Protein AF-0000000067418470 (afdb_homodimer)

InterPro domains:
  IPR002893 Zinc finger, MYND-type [PF01753] (143-178)
  IPR002893 Zinc finger, MYND-type [PS50865] (143-178)

Organism: Laccaria bicolor (strain S238N-H82 / ATCC MYA-4686) (NCBI:txid486041)

Radius of gyration: 31.62 Å; Cα contacts (8 Å, |Δi|>4): 759; chains: 2; bounding box: 41×97×59 Å

Sequence (386 aa):
MASGTRKRYALDLDDIMSFPNADTLPVFPPKEGESWIMLMEITADRSLLRPVYAVRDVTQAKFLVALHTPNPREDAQNFKVGHTLCITATRARPPQYLGGHGQIGYRIEDPSTIQILPVSLAGLWEINASLKERSDRGNLLKCNLCNSTCKSGCGTCKARYCSKECQRSDWPQHKRKCVVMRALHGWNRTDFGMASGTRKRYALDLDDIMSFPNADTLPVFPPKEGESWIMLMEITADRSLLRPVYAVRDVTQAKFLVALHTPNPREDAQNFKVGHTLCITATRARPPQYLGGHGQIGYRIEDPSTIQILPVSLAGLWEINASLKERSDRGNLLKCNLCNSTCKSGCGTCKARYCSKECQRSDWPQHKRKCVVMRALHGWNRTDFG

Foldseek 3Di:
DDQADLLAAGDDCPPCQAENDPVRFDQDADDVPGKHKYKWFFAAFPDDPWTKTWIAGPVRDIAIETEQEPCRVVLCVPPDHAKMKIFMRNPFHAQDQPPDPRGGYGYHHDSVRMDIGRHHPVVVVVVSVVCNVCSVVSQNQADPPPSHRPQQADPQLSHGHPDPVRCVVCCVVCVVCRNVSNVVVVVVPDDPD/DDQADLLAAGDDCPPCQAENDPVRFDQDADDVPGKHKYKWFFADFPDDPWTKTWIAGPVRDIAIETEQEPCRVVLCVPPDHAKMKIFMRNPFDTFDQPPDPRGTYGYHHDSVRMDIGRHHPVVVVVVSVVCNVCSVVSQNQADPPPSHRPQQADPQLSHGHPDPVRCVVCVVVCVVCRNVSNVVVVVVPDDPD

Structure (mmCIF, N/CA/C/O backbone):
data_AF-0000000067418470-model_v1
#
loop_
_entity.id
_entity.type
_entity.pdbx_description
1 polymer 'Predicted protein'
#
loop_
_atom_site.group_PDB
_atom_site.id
_atom_site.type_symbol
_atom_site.label_atom_id
_atom_site.label_alt_id
_atom_site.label_comp_id
_atom_site.label_asym_id
_atom_site.label_entity_id
_atom_site.label_seq_id
_atom_site.pdbx_PDB_ins_code
_atom_site.Cartn_x
_atom_site.Cartn_y
_atom_site.Cartn_z
_atom_site.occupancy
_atom_site.B_iso_or_equiv
_atom_site.auth_seq_id
_atom_site.auth_comp_id
_atom_site.auth_asym_id
_atom_site.auth_atom_id
_atom_site.pdbx_PDB_model_num
ATOM 1 N N . MET A 1 1 ? 0.699 -6.258 -24.719 1 75.06 1 MET A N 1
ATOM 2 C CA . MET A 1 1 ? 0.602 -5.699 -23.375 1 75.06 1 MET A CA 1
ATOM 3 C C . MET A 1 1 ? 0.204 -6.773 -22.359 1 75.06 1 MET A C 1
ATOM 5 O O . MET A 1 1 ? -0.353 -7.805 -22.734 1 75.06 1 MET A O 1
ATOM 9 N N . ALA A 1 2 ? 0.558 -6.496 -21.188 1 81.31 2 ALA A N 1
ATOM 10 C CA . ALA A 1 2 ? 0.149 -7.414 -20.125 1 81.31 2 ALA A CA 1
ATOM 11 C C . ALA A 1 2 ? -1.367 -7.402 -19.953 1 81.31 2 ALA A C 1
ATOM 13 O O . ALA A 1 2 ? -2.031 -6.422 -20.281 1 81.31 2 ALA A O 1
ATOM 14 N N . SER A 1 3 ? -1.86 -8.547 -19.531 1 83.5 3 SER A N 1
ATOM 15 C CA . SER A 1 3 ? -3.301 -8.68 -19.344 1 83.5 3 SER A CA 1
ATOM 16 C C . SER A 1 3 ? -3.781 -7.816 -18.172 1 83.5 3 SER A C 1
ATOM 18 O O . SER A 1 3 ? -4.891 -7.277 -18.203 1 83.5 3 SER A O 1
ATOM 20 N N . GLY A 1 4 ? -2.941 -7.73 -17.219 1 88.75 4 GLY A N 1
ATOM 21 C CA . GLY A 1 4 ? -3.35 -7.016 -16.016 1 88.75 4 GLY A CA 1
ATOM 22 C C . GLY A 1 4 ? -2.209 -6.27 -15.344 1 88.75 4 GLY A C 1
ATOM 23 O O . GLY A 1 4 ? -1.151 -6.074 -15.953 1 88.75 4 GLY A O 1
ATOM 24 N N . THR A 1 5 ? -2.545 -5.73 -14.164 1 87.81 5 THR A N 1
ATOM 25 C CA . THR A 1 5 ? -1.615 -5.008 -13.305 1 87.81 5 THR A CA 1
ATOM 26 C C . THR A 1 5 ? -1.669 -5.547 -11.883 1 87.81 5 THR A C 1
ATOM 28 O O . THR A 1 5 ? -2.26 -6.598 -11.633 1 87.81 5 THR A O 1
ATOM 31 N N . ARG A 1 6 ? -0.989 -4.848 -11.07 1 81.75 6 ARG A N 1
ATOM 32 C CA . ARG A 1 6 ? -1.02 -5.227 -9.656 1 81.75 6 ARG A CA 1
ATOM 33 C C . ARG A 1 6 ? -2.41 -5.023 -9.07 1 81.75 6 ARG A C 1
ATOM 35 O O . ARG A 1 6 ? -2.82 -5.754 -8.164 1 81.75 6 ARG A O 1
ATOM 42 N N . LYS A 1 7 ? -3.191 -4.098 -9.625 1 82.5 7 LYS A N 1
ATOM 43 C CA . LYS A 1 7 ? -4.488 -3.736 -9.062 1 82.5 7 LYS A CA 1
ATOM 44 C C . LYS A 1 7 ? -5.629 -4.344 -9.867 1 82.5 7 LYS A C 1
ATOM 46 O O . LYS A 1 7 ? -6.793 -4.258 -9.477 1 82.5 7 LYS A O 1
ATOM 51 N N . ARG A 1 8 ? -5.25 -4.859 -10.969 1 89.88 8 ARG A N 1
ATOM 52 C CA . ARG A 1 8 ? -6.246 -5.453 -11.852 1 89.88 8 ARG A CA 1
ATOM 53 C C . ARG A 1 8 ? -5.777 -6.805 -12.375 1 89.88 8 ARG A C 1
ATOM 55 O O . ARG A 1 8 ? -4.695 -6.91 -12.953 1 89.88 8 ARG A O 1
ATOM 62 N N . TYR A 1 9 ? -6.559 -7.789 -12.109 1 95 9 TYR A N 1
ATOM 63 C CA . TYR A 1 9 ? -6.277 -9.133 -12.602 1 95 9 TYR A CA 1
ATOM 64 C C . TYR A 1 9 ? -7.199 -9.492 -13.758 1 95 9 TYR A C 1
ATOM 66 O O . TYR A 1 9 ? -8.422 -9.492 -13.609 1 95 9 TYR A O 1
ATOM 74 N N . ALA A 1 10 ? -6.613 -9.883 -14.953 1 95.19 10 ALA A N 1
ATOM 75 C CA . ALA A 1 10 ? -7.41 -10.133 -16.156 1 95.19 10 ALA A CA 1
ATOM 76 C C . ALA A 1 10 ? -6.789 -11.234 -17 1 95.19 10 ALA A C 1
ATOM 78 O O . ALA A 1 10 ? -7.074 -11.336 -18.203 1 95.19 10 ALA A O 1
ATOM 79 N N . LEU A 1 11 ? -5.984 -12.062 -16.438 1 95.62 11 LEU A N 1
ATOM 80 C CA . LEU A 1 11 ? -5.285 -13.117 -17.172 1 95.62 11 LEU A CA 1
ATOM 81 C C . LEU A 1 11 ? -6.273 -14.094 -17.797 1 95.62 11 LEU A C 1
ATOM 83 O O . LEU A 1 11 ? -7.184 -14.578 -17.109 1 95.62 11 LEU A O 1
ATOM 87 N N . ASP A 1 12 ? -6.098 -14.328 -19.031 1 96.19 12 ASP A N 1
ATOM 88 C CA . ASP A 1 12 ? -6.906 -15.297 -19.766 1 96.19 12 ASP A CA 1
ATOM 89 C C . ASP A 1 12 ? -6.074 -16.516 -20.156 1 96.19 12 ASP A C 1
ATOM 91 O O . ASP A 1 12 ? -5.348 -16.484 -21.156 1 96.19 12 ASP A O 1
ATOM 95 N N . LEU A 1 13 ? -6.273 -17.594 -19.484 1 96.31 13 LEU A N 1
ATOM 96 C CA . LEU A 1 13 ? -5.496 -18.812 -19.75 1 96.31 13 LEU A CA 1
ATOM 97 C C . LEU A 1 13 ? -5.93 -19.453 -21.047 1 96.31 13 LEU A C 1
ATOM 99 O O . LEU A 1 13 ? -5.246 -20.344 -21.562 1 96.31 13 LEU A O 1
ATOM 103 N N . ASP A 1 14 ? -6.984 -18.938 -21.609 1 94.19 14 ASP A N 1
ATOM 104 C CA . ASP A 1 14 ? -7.473 -19.5 -22.859 1 94.19 14 ASP A CA 1
ATOM 105 C C . ASP A 1 14 ? -6.93 -18.703 -24.047 1 94.19 14 ASP A C 1
ATOM 107 O O . ASP A 1 14 ? -7.242 -19.016 -25.203 1 94.19 14 ASP A O 1
ATOM 111 N N . ASP A 1 15 ? -6.199 -17.719 -23.766 1 93.06 15 ASP A N 1
ATOM 112 C CA . ASP A 1 15 ? -5.551 -16.984 -24.844 1 93.06 15 ASP A CA 1
ATOM 113 C C . ASP A 1 15 ? -4.484 -17.828 -25.531 1 93.06 15 ASP A C 1
ATOM 115 O O . ASP A 1 15 ? -3.367 -17.969 -25.031 1 93.06 15 ASP A O 1
ATOM 119 N N . ILE A 1 16 ? -4.668 -18.234 -26.688 1 89.38 16 ILE A N 1
ATOM 120 C CA . ILE A 1 16 ? -3.846 -19.25 -27.344 1 89.38 16 ILE A CA 1
ATOM 121 C C . ILE A 1 16 ? -2.537 -18.609 -27.812 1 89.38 16 ILE A C 1
ATOM 123 O O . ILE A 1 16 ? -1.579 -19.328 -28.141 1 89.38 16 ILE A O 1
ATOM 127 N N . MET A 1 17 ? -2.447 -17.344 -27.906 1 85.88 17 MET A N 1
ATOM 128 C CA . MET A 1 17 ? -1.19 -16.703 -28.266 1 85.88 17 MET A CA 1
ATOM 129 C C . MET A 1 17 ? -0.208 -16.719 -27.094 1 85.88 17 MET A C 1
ATOM 131 O O . MET A 1 17 ? 0.998 -16.875 -27.297 1 85.88 17 MET A O 1
ATOM 135 N N . SER A 1 18 ? -0.762 -16.578 -25.906 1 90.06 18 SER A N 1
ATOM 136 C CA . SER A 1 18 ? 0.076 -16.594 -24.719 1 90.06 18 SER A CA 1
ATOM 137 C C . SER A 1 18 ? 0.247 -18 -24.172 1 90.06 18 SER A C 1
ATOM 139 O O . SER A 1 18 ? 1.307 -18.344 -23.641 1 90.06 18 SER A O 1
ATOM 141 N N . PHE A 1 19 ? -0.857 -18.75 -24.344 1 92.31 19 PHE A N 1
ATOM 142 C CA . PHE A 1 19 ? -0.866 -20.125 -23.828 1 92.31 19 PHE A CA 1
ATOM 143 C C . PHE A 1 19 ? -1.271 -21.109 -24.922 1 92.31 19 PHE A C 1
ATOM 145 O O . PHE A 1 19 ? -2.367 -21.672 -24.875 1 92.31 19 PHE A O 1
ATOM 152 N N . PRO A 1 20 ? -0.332 -21.422 -25.734 1 89.62 20 PRO A N 1
ATOM 153 C CA . PRO A 1 20 ? -0.646 -22.359 -26.828 1 89.62 20 PRO A CA 1
ATOM 154 C C . PRO A 1 20 ? -0.864 -23.781 -26.328 1 89.62 20 PRO A C 1
ATOM 156 O O . PRO A 1 20 ? -0.426 -24.141 -25.234 1 89.62 20 PRO A O 1
ATOM 159 N N . ASN A 1 21 ? -1.573 -24.547 -27.172 1 89.62 21 ASN A N 1
ATOM 160 C CA . ASN A 1 21 ? -1.86 -25.953 -26.875 1 89.62 21 ASN A CA 1
ATOM 161 C C . ASN A 1 21 ? -1.66 -26.828 -28.109 1 89.62 21 ASN A C 1
ATOM 163 O O . ASN A 1 21 ? -1.097 -26.375 -29.109 1 89.62 21 ASN A O 1
ATOM 167 N N . ALA A 1 22 ? -2.014 -28.031 -27.984 1 85.75 22 ALA A N 1
ATOM 168 C CA . ALA A 1 22 ? -1.769 -29 -29.047 1 85.75 22 ALA A CA 1
ATOM 169 C C . ALA A 1 22 ? -2.43 -28.562 -30.359 1 85.75 22 ALA A C 1
ATOM 171 O O . ALA A 1 22 ? -1.91 -28.828 -31.438 1 85.75 22 ALA A O 1
ATOM 172 N N . ASP A 1 23 ? -3.484 -27.828 -30.219 1 85.62 23 ASP A N 1
ATOM 173 C CA . ASP A 1 23 ? -4.227 -27.406 -31.406 1 85.62 23 ASP A CA 1
ATOM 174 C C . ASP A 1 23 ? -3.602 -26.172 -32.031 1 85.62 23 ASP A C 1
ATOM 176 O O . ASP A 1 23 ? -3.861 -25.859 -33.188 1 85.62 23 ASP A O 1
ATOM 180 N N . THR A 1 24 ? -2.859 -25.453 -31.266 1 82.75 24 THR A N 1
ATOM 181 C CA . THR A 1 24 ? -2.355 -24.172 -31.734 1 82.75 24 THR A CA 1
ATOM 182 C C . THR A 1 24 ? -0.843 -24.078 -31.562 1 82.75 24 THR A C 1
ATOM 184 O O . THR A 1 24 ? -0.298 -23 -31.359 1 82.75 24 THR A O 1
ATOM 187 N N . LEU A 1 25 ? -0.296 -25.203 -31.547 1 73.75 25 LEU A N 1
ATOM 188 C CA . LEU A 1 25 ? 1.147 -25.25 -31.344 1 73.75 25 LEU A CA 1
ATOM 189 C C . LEU A 1 25 ? 1.871 -24.375 -32.344 1 73.75 25 LEU A C 1
ATOM 191 O O . LEU A 1 25 ? 1.624 -24.484 -33.562 1 73.75 25 LEU A O 1
ATOM 195 N N . PRO A 1 26 ? 2.691 -23.375 -31.812 1 62.03 26 PRO A N 1
ATOM 196 C CA . PRO A 1 26 ? 3.398 -22.516 -32.781 1 62.03 26 PRO A CA 1
ATOM 197 C C . PRO A 1 26 ? 4.391 -23.297 -33.625 1 62.03 26 PRO A C 1
ATOM 199 O O . PRO A 1 26 ? 5.062 -24.203 -33.125 1 62.03 26 PRO A O 1
ATOM 202 N N . VAL A 1 27 ? 4.191 -23.172 -34.906 1 60.81 27 VAL A N 1
ATOM 203 C CA . VAL A 1 27 ? 5.09 -23.812 -35.844 1 60.81 27 VAL A CA 1
ATOM 204 C C . VAL A 1 27 ? 6.461 -23.156 -35.781 1 60.81 27 VAL A C 1
ATOM 206 O O . VAL A 1 27 ? 7.484 -23.812 -36 1 60.81 27 VAL A O 1
ATOM 209 N N . PHE A 1 28 ? 6.418 -21.844 -35.438 1 61.22 28 PHE A N 1
ATOM 210 C CA . PHE A 1 28 ? 7.664 -21.078 -35.406 1 61.22 28 PHE A CA 1
ATOM 211 C C . PHE A 1 28 ? 7.961 -20.578 -34 1 61.22 28 PHE A C 1
ATOM 213 O O . PHE A 1 28 ? 7.043 -20.359 -33.188 1 61.22 28 PHE A O 1
ATOM 220 N N . PRO A 1 29 ? 9.266 -20.531 -33.75 1 65.25 29 PRO A N 1
ATOM 221 C CA . PRO A 1 29 ? 9.633 -19.891 -32.5 1 65.25 29 PRO A CA 1
ATOM 222 C C . PRO A 1 29 ? 9.078 -18.484 -32.344 1 65.25 29 PRO A C 1
ATOM 224 O O . PRO A 1 29 ? 8.789 -17.828 -33.344 1 65.25 29 PRO A O 1
ATOM 227 N N . PRO A 1 30 ? 8.844 -18.156 -31.094 1 66.38 30 PRO A N 1
ATOM 228 C CA . PRO A 1 30 ? 8.336 -16.797 -30.891 1 66.38 30 PRO A CA 1
ATOM 229 C C . PRO A 1 30 ? 9.281 -15.719 -31.438 1 66.38 30 PRO A C 1
ATOM 231 O O . PRO A 1 30 ? 10.5 -15.914 -31.438 1 66.38 30 PRO A O 1
ATOM 234 N N . LYS A 1 31 ? 8.688 -14.758 -32.031 1 70.5 31 LYS A N 1
ATOM 235 C CA . LYS A 1 31 ? 9.453 -13.602 -32.469 1 70.5 31 LYS A CA 1
ATOM 236 C C . LYS A 1 31 ? 10.086 -12.875 -31.297 1 70.5 31 LYS A C 1
ATOM 238 O O . LYS A 1 31 ? 9.766 -13.164 -30.141 1 70.5 31 LYS A O 1
ATOM 243 N N . GLU A 1 32 ? 11.016 -12.117 -31.688 1 70.62 32 GLU A N 1
ATOM 244 C CA . GLU A 1 32 ? 11.672 -11.328 -30.656 1 70.62 32 GLU A CA 1
ATOM 245 C C . GLU A 1 32 ? 10.648 -10.578 -29.797 1 70.62 32 GLU A C 1
ATOM 247 O O . GLU A 1 32 ? 9.742 -9.938 -30.328 1 70.62 32 GLU A O 1
ATOM 252 N N . GLY A 1 33 ? 10.672 -10.758 -28.516 1 71.44 33 GLY A N 1
ATOM 253 C CA . GLY A 1 33 ? 9.773 -10.062 -27.609 1 71.44 33 GLY A CA 1
ATOM 254 C C . GLY A 1 33 ? 8.523 -10.859 -27.281 1 71.44 33 GLY A C 1
ATOM 255 O O . GLY A 1 33 ? 7.766 -10.484 -26.375 1 71.44 33 GLY A O 1
ATOM 256 N N . GLU A 1 34 ? 8.398 -11.945 -28.078 1 76 34 GLU A N 1
ATOM 257 C CA . GLU A 1 34 ? 7.215 -12.766 -27.828 1 76 34 GLU A CA 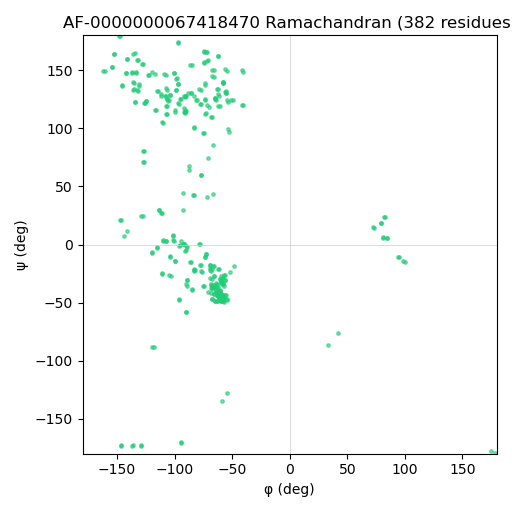1
ATOM 258 C C . GLU A 1 34 ? 7.547 -13.953 -26.938 1 76 34 GLU A C 1
ATOM 260 O O . GLU A 1 34 ? 8.641 -14.516 -27.016 1 76 34 GLU A O 1
ATOM 265 N N . SER A 1 35 ? 6.66 -14.219 -26.016 1 82.62 35 SER A N 1
ATOM 266 C CA . SER A 1 35 ? 6.801 -15.406 -25.172 1 82.62 35 SER A CA 1
ATOM 267 C C . SER A 1 35 ? 5.465 -16.125 -25 1 82.62 35 SER A C 1
ATOM 269 O O . SER A 1 35 ? 4.406 -15.547 -25.25 1 82.62 35 SER A O 1
ATOM 271 N N . TRP A 1 36 ? 5.562 -17.391 -24.859 1 88.25 36 TRP A N 1
ATOM 272 C CA . TRP A 1 36 ? 4.352 -18.156 -24.562 1 88.25 36 TRP A CA 1
ATOM 273 C C . TRP A 1 36 ? 4.641 -19.266 -23.562 1 88.25 36 TRP A C 1
ATOM 275 O O . TRP A 1 36 ? 5.805 -19.594 -23.312 1 88.25 36 TRP A O 1
ATOM 285 N N . ILE A 1 37 ? 3.631 -19.75 -22.906 1 91.62 37 ILE A N 1
ATOM 286 C CA . ILE A 1 37 ? 3.73 -20.812 -21.906 1 91.62 37 ILE A CA 1
ATOM 287 C C . ILE A 1 37 ? 2.777 -21.953 -22.266 1 91.62 37 ILE A C 1
ATOM 289 O O . ILE A 1 37 ? 1.577 -21.719 -22.453 1 91.62 37 ILE A O 1
ATOM 293 N N . MET A 1 38 ? 3.287 -23.094 -22.438 1 91.62 38 MET A N 1
ATOM 294 C CA . MET A 1 38 ? 2.457 -24.281 -22.609 1 91.62 38 MET A CA 1
ATOM 295 C C . MET A 1 38 ? 2.146 -24.938 -21.281 1 91.62 38 MET A C 1
ATOM 297 O O . MET A 1 38 ? 3.047 -25.172 -20.469 1 91.62 38 MET A O 1
ATOM 301 N N . LEU A 1 39 ? 0.926 -25.172 -21.047 1 95.69 39 LEU A N 1
ATOM 302 C CA . LEU A 1 39 ? 0.471 -25.75 -19.797 1 95.69 39 LEU A CA 1
ATOM 303 C C . LEU A 1 39 ? 0.044 -27.203 -19.969 1 95.69 39 LEU A C 1
ATOM 305 O O . LEU A 1 39 ? -0.806 -27.5 -20.812 1 95.69 39 LEU A O 1
ATOM 309 N N . MET A 1 40 ? 0.646 -28.047 -19.156 1 95.88 40 MET A N 1
ATOM 310 C CA . MET A 1 40 ? 0.337 -29.484 -19.25 1 95.88 40 MET A CA 1
ATOM 311 C C . MET A 1 40 ? 0.308 -30.125 -17.875 1 95.88 40 MET A C 1
ATOM 313 O O . MET A 1 40 ? 1.06 -29.719 -16.984 1 95.88 40 MET A O 1
ATOM 317 N N . GLU A 1 41 ? -0.547 -31.109 -17.75 1 98.44 41 GLU A N 1
ATOM 318 C CA . GLU A 1 41 ? -0.618 -31.844 -16.5 1 98.44 41 GLU A CA 1
ATOM 319 C C . GLU A 1 41 ? 0.173 -33.156 -16.578 1 98.44 41 GLU A C 1
ATOM 321 O O . GLU A 1 41 ? 0.056 -33.906 -17.562 1 98.44 41 GLU A O 1
ATOM 326 N N . ILE A 1 42 ? 0.969 -33.406 -15.57 1 98.25 42 ILE A N 1
ATOM 327 C CA . ILE A 1 42 ? 1.713 -34.656 -15.508 1 98.25 42 ILE A CA 1
ATOM 328 C C . ILE A 1 42 ? 0.766 -35.812 -15.148 1 98.25 42 ILE A C 1
ATOM 330 O O . ILE A 1 42 ? 0.085 -35.75 -14.125 1 98.25 42 ILE A O 1
ATOM 334 N N . THR A 1 43 ? 0.752 -36.812 -15.992 1 98.12 43 THR A N 1
ATOM 335 C CA . THR A 1 43 ? -0.234 -37.875 -15.797 1 98.12 43 THR A CA 1
ATOM 336 C C . THR A 1 43 ? 0.444 -39.188 -15.367 1 98.12 43 THR A C 1
ATOM 338 O O . THR A 1 43 ? -0.194 -40.062 -14.773 1 98.12 43 THR A O 1
ATOM 341 N N . ALA A 1 44 ? 1.704 -39.312 -15.711 1 97.81 44 ALA A N 1
ATOM 342 C CA . ALA A 1 44 ? 2.41 -40.531 -15.328 1 97.81 44 ALA A CA 1
ATOM 343 C C . ALA A 1 44 ? 3.922 -40.344 -15.398 1 97.81 44 ALA A C 1
ATOM 345 O O . ALA A 1 44 ? 4.414 -39.5 -16.172 1 97.81 44 ALA A O 1
ATOM 346 N N . ASP A 1 45 ? 4.574 -41.062 -14.531 1 96.62 45 ASP A N 1
ATOM 347 C CA . ASP A 1 45 ? 6.031 -41.156 -14.594 1 96.62 45 ASP A CA 1
ATOM 348 C C . ASP A 1 45 ? 6.484 -42.312 -15.445 1 96.62 45 ASP A C 1
ATOM 350 O O . ASP A 1 45 ? 6.203 -43.469 -15.117 1 96.62 45 ASP A O 1
ATOM 354 N N . ARG A 1 46 ? 7.156 -42 -16.531 1 94.56 46 ARG A N 1
ATOM 355 C CA . ARG A 1 46 ? 7.637 -43.031 -17.453 1 94.56 46 ARG A CA 1
ATOM 356 C C . ARG A 1 46 ? 9.156 -43.094 -17.469 1 94.56 46 ARG A C 1
ATOM 358 O O . ARG A 1 46 ? 9.766 -43.406 -18.484 1 94.56 46 ARG A O 1
ATOM 365 N N . SER A 1 47 ? 9.672 -42.75 -16.344 1 92.88 47 SER A N 1
ATOM 366 C CA . SER A 1 47 ? 11.125 -42.656 -16.25 1 92.88 47 SER A CA 1
ATOM 367 C C . SER A 1 47 ? 11.758 -44.062 -16.219 1 92.88 47 SER A C 1
ATOM 369 O O . SER A 1 47 ? 11.25 -44.969 -15.562 1 92.88 47 SER A O 1
ATOM 371 N N . LEU A 1 48 ? 12.789 -44.281 -16.891 1 89.94 48 LEU A N 1
ATOM 372 C CA . LEU A 1 48 ? 13.703 -45.406 -16.75 1 89.94 48 LEU A CA 1
ATOM 373 C C . LEU A 1 48 ? 15.102 -44.938 -16.375 1 89.94 48 LEU A C 1
ATOM 375 O O . LEU A 1 48 ? 15.344 -44.531 -15.234 1 89.94 48 LEU A O 1
ATOM 379 N N . LEU A 1 49 ? 15.969 -44.625 -17.359 1 87.88 49 LEU A N 1
ATOM 380 C CA . LEU A 1 49 ? 17.312 -44.125 -17.125 1 87.88 49 LEU A CA 1
ATOM 381 C C . LEU A 1 49 ? 17.328 -42.625 -17.031 1 87.88 49 LEU A C 1
ATOM 383 O O . LEU A 1 49 ? 18.156 -42.031 -16.312 1 87.88 49 LEU A O 1
ATOM 387 N N . ARG A 1 50 ? 16.359 -42.031 -17.781 1 91.88 50 ARG A N 1
ATOM 388 C CA . ARG A 1 50 ? 16.188 -40.594 -17.797 1 91.88 50 ARG A CA 1
ATOM 389 C C . ARG A 1 50 ? 14.766 -40.219 -17.375 1 91.88 50 ARG A C 1
ATOM 391 O O . ARG A 1 50 ? 13.812 -40.938 -17.656 1 91.88 50 ARG A O 1
ATOM 398 N N . PRO A 1 51 ? 14.727 -39.094 -16.703 1 95.69 51 PRO A N 1
ATOM 399 C CA . PRO A 1 51 ? 13.375 -38.656 -16.344 1 95.69 51 PRO A CA 1
ATOM 400 C C . PRO A 1 51 ? 12.5 -38.406 -17.562 1 95.69 51 PRO A C 1
ATOM 402 O O . PRO A 1 51 ? 12.844 -37.562 -18.391 1 95.69 51 PRO A O 1
ATOM 405 N N . VAL A 1 52 ? 11.422 -39.094 -17.719 1 94.56 52 VAL A N 1
ATOM 406 C CA . VAL A 1 52 ? 10.422 -38.969 -18.766 1 94.56 52 VAL A CA 1
ATOM 407 C C . VAL A 1 52 ? 9.023 -39.031 -18.172 1 94.56 52 VAL A C 1
ATOM 409 O O . VAL A 1 52 ? 8.727 -39.906 -17.344 1 94.56 52 VAL A O 1
ATOM 412 N N . TYR A 1 53 ? 8.242 -38.094 -18.609 1 96.19 53 TYR A N 1
ATOM 413 C CA . TYR A 1 53 ? 6.906 -38.031 -18.031 1 96.19 53 TYR A CA 1
ATOM 414 C C . TYR A 1 53 ? 5.844 -37.938 -19.125 1 96.19 53 TYR A C 1
ATOM 416 O O . TYR A 1 53 ? 6.035 -37.25 -20.125 1 96.19 53 TYR A O 1
ATOM 424 N N . ALA A 1 54 ? 4.777 -38.688 -18.906 1 96.19 54 ALA A N 1
ATOM 425 C CA . ALA A 1 54 ? 3.59 -38.469 -19.734 1 96.19 54 ALA A CA 1
ATOM 426 C C . ALA A 1 54 ? 2.814 -37.25 -19.266 1 96.19 54 ALA A C 1
ATOM 428 O O . ALA A 1 54 ? 2.633 -37.031 -18.062 1 96.19 54 ALA A O 1
ATOM 429 N N . VAL A 1 55 ? 2.43 -36.406 -20.219 1 96.31 55 VAL A N 1
ATOM 430 C CA . VAL A 1 55 ? 1.698 -35.219 -19.875 1 96.31 55 VAL A CA 1
ATOM 431 C C . VAL A 1 55 ? 0.482 -35.062 -20.797 1 96.31 55 VAL A C 1
ATOM 433 O O . VAL A 1 55 ? 0.394 -35.719 -21.828 1 96.31 55 VAL A O 1
ATOM 436 N N . ARG A 1 56 ? -0.476 -34.281 -20.312 1 96.44 56 ARG A N 1
ATOM 437 C CA . ARG A 1 56 ? -1.694 -33.969 -21.047 1 96.44 56 ARG A CA 1
ATOM 438 C C . ARG A 1 56 ? -1.978 -32.469 -21.031 1 96.44 56 ARG A C 1
ATOM 440 O O . ARG A 1 56 ? -1.87 -31.812 -19.984 1 96.44 56 ARG A O 1
ATOM 447 N N . ASP A 1 57 ? -2.27 -31.891 -22.156 1 93 57 ASP A N 1
ATOM 448 C CA . ASP A 1 57 ? -2.543 -30.469 -22.172 1 93 57 ASP A CA 1
ATOM 449 C C . ASP A 1 57 ? -4.039 -30.188 -22.062 1 93 57 ASP A C 1
ATOM 451 O O . ASP A 1 57 ? -4.82 -31.078 -21.734 1 93 57 ASP A O 1
ATOM 455 N N . VAL A 1 58 ? -4.422 -28.938 -22.281 1 93.75 58 VAL A N 1
ATOM 456 C CA . VAL A 1 58 ? -5.793 -28.5 -22.031 1 93.75 58 VAL A CA 1
ATOM 457 C C . VAL A 1 58 ? -6.727 -29.141 -23.062 1 93.75 58 VAL A C 1
ATOM 459 O O . VAL A 1 58 ? -7.938 -29.25 -22.828 1 93.75 58 VAL A O 1
ATOM 462 N N . THR A 1 59 ? -6.207 -29.594 -24.188 1 93.38 59 THR A N 1
ATOM 463 C CA . THR A 1 59 ? -7.012 -30.25 -25.219 1 93.38 59 THR A CA 1
ATOM 464 C C . THR A 1 59 ? -7.086 -31.75 -24.984 1 93.38 59 THR A C 1
ATOM 466 O O . THR A 1 59 ? -7.699 -32.469 -25.781 1 93.38 59 THR A O 1
ATOM 469 N N . GLN A 1 60 ? -6.477 -32.25 -24.047 1 94.31 60 GLN A N 1
ATOM 470 C CA . GLN A 1 60 ? -6.434 -33.656 -23.672 1 94.31 60 GLN A CA 1
ATOM 471 C C . GLN A 1 60 ? -5.438 -34.438 -24.516 1 94.31 60 GLN A C 1
ATOM 473 O O . GLN A 1 60 ? -5.344 -35.656 -24.422 1 94.31 60 GLN A O 1
ATOM 478 N N . ALA A 1 61 ? -4.754 -33.656 -25.281 1 91.19 61 ALA A N 1
ATOM 479 C CA . ALA A 1 61 ? -3.689 -34.312 -26.047 1 91.19 61 ALA A CA 1
ATOM 480 C C . ALA A 1 61 ? -2.592 -34.812 -25.109 1 91.19 61 ALA A C 1
ATOM 482 O O . ALA A 1 61 ? -2.229 -34.156 -24.141 1 91.19 61 ALA A O 1
ATOM 483 N N . LYS A 1 62 ? -2.07 -35.938 -25.531 1 92.62 62 LYS A N 1
ATOM 484 C CA . LYS A 1 62 ? -1.051 -36.594 -24.703 1 92.62 62 LYS A CA 1
ATOM 485 C C . LYS A 1 62 ? 0.334 -36.438 -25.328 1 92.62 62 LYS A C 1
ATOM 487 O O . LYS A 1 62 ? 0.491 -36.531 -26.547 1 92.62 62 LYS A O 1
ATOM 492 N N . PHE A 1 63 ? 1.282 -36.062 -24.469 1 89.94 63 PHE A N 1
ATOM 493 C CA . PHE A 1 63 ? 2.67 -35.906 -24.875 1 89.94 63 PHE A CA 1
ATOM 494 C C . PHE A 1 63 ? 3.615 -36.562 -23.875 1 89.94 63 PHE A C 1
ATOM 496 O O . PHE A 1 63 ? 3.191 -36.969 -22.797 1 89.94 63 PHE A O 1
ATOM 503 N N . LEU A 1 64 ? 4.805 -36.719 -24.344 1 92 64 LEU A N 1
ATOM 504 C CA . LEU A 1 64 ? 5.883 -37.062 -23.406 1 92 64 LEU A CA 1
ATOM 505 C C . LEU A 1 64 ? 6.832 -35.875 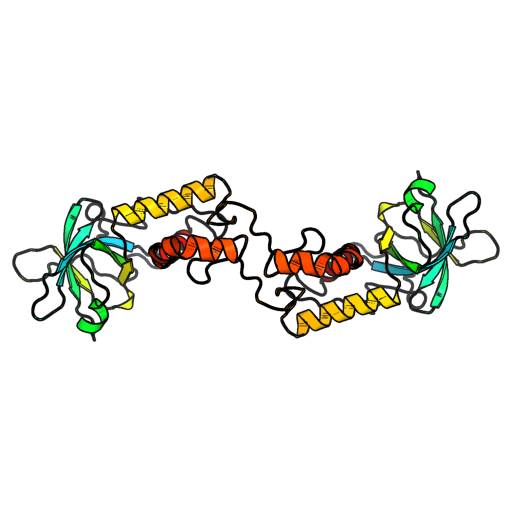-23.234 1 92 64 LEU A C 1
ATOM 507 O O . LEU A 1 64 ? 7.047 -35.094 -24.172 1 92 64 LEU A O 1
ATOM 511 N N . VAL A 1 65 ? 7.34 -35.781 -22.062 1 92.81 65 VAL A N 1
ATOM 512 C CA . VAL A 1 65 ? 8.367 -34.781 -21.781 1 92.81 65 VAL A CA 1
ATOM 513 C C . VAL A 1 65 ? 9.609 -35.469 -21.203 1 92.81 65 VAL A C 1
ATOM 515 O O . VAL A 1 65 ? 9.523 -36.219 -20.234 1 92.81 65 VAL A O 1
ATOM 518 N N . ALA A 1 66 ? 10.672 -35.219 -21.891 1 92 66 ALA A N 1
ATOM 519 C CA . ALA A 1 66 ? 11.922 -35.844 -21.453 1 92 66 ALA A CA 1
ATOM 520 C C . ALA A 1 66 ? 12.914 -34.75 -21 1 92 66 ALA A C 1
ATOM 522 O O . ALA A 1 66 ? 13.133 -33.781 -21.703 1 92 66 ALA A O 1
ATOM 523 N N . LEU A 1 67 ? 13.523 -34.969 -19.812 1 93.31 67 LEU A N 1
ATOM 524 C CA . LEU A 1 67 ? 14.492 -34 -19.297 1 93.31 67 LEU A CA 1
ATOM 525 C C . LEU A 1 67 ? 15.906 -34.375 -19.75 1 93.31 67 LEU A C 1
ATOM 527 O O . LEU A 1 67 ? 16.438 -35.406 -19.359 1 93.31 67 LEU A O 1
ATOM 531 N N . HIS A 1 68 ? 16.453 -33.531 -20.562 1 91.06 68 HIS A N 1
ATOM 532 C CA . HIS A 1 68 ? 17.828 -33.625 -21.047 1 91.06 68 HIS A CA 1
ATOM 533 C C . HIS A 1 68 ? 18.703 -32.531 -20.484 1 91.06 68 HIS A C 1
ATOM 535 O O . HIS A 1 68 ? 19.609 -32.031 -21.172 1 91.06 68 HIS A O 1
ATOM 541 N N . THR A 1 69 ? 18.359 -32.062 -19.359 1 92.25 69 THR A N 1
ATOM 542 C CA . THR A 1 69 ? 19.125 -31 -18.688 1 92.25 69 THR A CA 1
ATOM 543 C C . THR A 1 69 ? 20.406 -31.547 -18.109 1 92.25 69 THR A C 1
ATOM 545 O O . THR A 1 69 ? 20.609 -32.75 -18.047 1 92.25 69 THR A O 1
ATOM 548 N N . PRO A 1 70 ? 21.375 -30.703 -17.703 1 94.12 70 PRO A N 1
ATOM 549 C CA . PRO A 1 70 ? 22.625 -31.156 -17.125 1 94.12 70 PRO A CA 1
ATOM 550 C C . PRO A 1 70 ? 22.422 -31.984 -15.859 1 94.12 70 PRO A C 1
ATOM 552 O O . PRO A 1 70 ? 23.156 -32.969 -15.633 1 94.12 70 PRO A O 1
ATOM 555 N N . ASN A 1 71 ? 21.469 -31.734 -15.062 1 95.19 71 ASN A N 1
ATOM 556 C CA . ASN A 1 71 ? 21.141 -32.469 -13.844 1 95.19 71 ASN A CA 1
ATOM 557 C C . ASN A 1 71 ? 19.672 -32.906 -13.836 1 95.19 71 ASN A C 1
ATOM 559 O O . ASN A 1 71 ? 18.891 -32.438 -13.008 1 95.19 71 ASN A O 1
ATOM 563 N N . PRO A 1 72 ? 19.328 -33.844 -14.664 1 94.44 72 PRO A N 1
ATOM 564 C CA . PRO A 1 72 ? 17.906 -34.156 -14.906 1 94.44 72 PRO A CA 1
ATOM 565 C C . PRO A 1 72 ? 17.219 -34.75 -13.672 1 94.44 72 PRO A C 1
ATOM 567 O O . PRO A 1 72 ? 16.031 -34.469 -13.453 1 94.44 72 PRO A O 1
ATOM 570 N N . ARG A 1 73 ? 17.891 -35.531 -12.859 1 94.31 73 ARG A N 1
ATOM 571 C CA . ARG A 1 73 ? 17.281 -36.125 -11.68 1 94.31 73 ARG A CA 1
ATOM 572 C C . ARG A 1 73 ? 16.953 -35.062 -10.641 1 94.31 73 ARG A C 1
ATOM 574 O O . ARG A 1 73 ? 15.898 -35.094 -10.008 1 94.31 73 ARG A O 1
ATOM 581 N N . GLU A 1 74 ? 17.844 -34.125 -10.562 1 94.94 74 GLU A N 1
ATOM 582 C CA . GLU A 1 74 ? 17.594 -33.031 -9.648 1 94.94 74 GLU A CA 1
ATOM 583 C C . GLU A 1 74 ? 16.469 -32.125 -10.148 1 94.94 74 GLU A C 1
ATOM 585 O O . GLU A 1 74 ? 15.617 -31.703 -9.367 1 94.94 74 GLU A O 1
ATOM 590 N N . ASP A 1 75 ? 16.438 -31.859 -11.414 1 94.88 75 ASP A N 1
ATOM 591 C CA . ASP A 1 75 ? 15.438 -30.969 -12.016 1 94.88 75 ASP A CA 1
ATOM 592 C C . ASP A 1 75 ? 14.055 -31.609 -11.977 1 94.88 75 ASP A C 1
ATOM 594 O O . ASP A 1 75 ? 13.039 -30.906 -12.086 1 94.88 75 ASP A O 1
ATOM 598 N N . ALA A 1 76 ? 14.008 -32.938 -11.781 1 96.56 76 ALA A N 1
ATOM 599 C CA . ALA A 1 76 ? 12.742 -33.688 -11.805 1 96.56 76 ALA A CA 1
ATOM 600 C C . ALA A 1 76 ? 12.164 -33.812 -10.398 1 96.56 76 ALA A C 1
ATOM 602 O O . ALA A 1 76 ? 11.109 -34.438 -10.219 1 96.56 76 ALA A O 1
ATOM 603 N N . GLN A 1 77 ? 12.789 -33.281 -9.438 1 95.12 77 GLN A N 1
ATOM 604 C CA . GLN A 1 77 ? 12.438 -33.531 -8.039 1 95.12 77 GLN A CA 1
ATOM 605 C C . GLN A 1 77 ? 11 -33.125 -7.75 1 95.12 77 GLN A C 1
ATOM 607 O O . GLN A 1 77 ? 10.312 -33.781 -6.953 1 95.12 77 GLN A O 1
ATOM 612 N N . ASN A 1 78 ? 10.516 -32.156 -8.445 1 94.75 78 ASN A N 1
ATOM 613 C CA . ASN A 1 78 ? 9.172 -31.656 -8.148 1 94.75 78 ASN A CA 1
ATOM 614 C C . ASN A 1 78 ? 8.148 -32.188 -9.141 1 94.75 78 ASN A C 1
ATOM 616 O O . ASN A 1 78 ? 6.973 -31.812 -9.094 1 94.75 78 ASN A O 1
ATOM 620 N N . PHE A 1 79 ? 8.586 -33.031 -10.008 1 97.62 79 PHE A N 1
ATOM 621 C CA . PHE A 1 79 ? 7.66 -33.625 -10.953 1 97.62 79 PHE A CA 1
ATOM 622 C C . PHE A 1 79 ? 6.789 -34.656 -10.266 1 97.62 79 PHE A C 1
ATOM 624 O O . PHE A 1 79 ? 7.289 -35.719 -9.82 1 97.62 79 PHE A O 1
ATOM 631 N N . LYS A 1 80 ? 5.551 -34.375 -10.164 1 97.44 80 LYS A N 1
ATOM 632 C CA . LYS A 1 80 ? 4.598 -35.281 -9.531 1 97.44 80 LYS A CA 1
ATOM 633 C C . LYS A 1 80 ? 3.316 -35.406 -10.352 1 97.44 80 LYS A C 1
ATOM 635 O O . LYS A 1 80 ? 2.816 -34.406 -10.867 1 97.44 80 LYS A O 1
ATOM 640 N N . VAL A 1 81 ? 2.818 -36.656 -10.422 1 98.31 81 VAL A N 1
ATOM 641 C CA . VAL A 1 81 ? 1.565 -36.875 -11.133 1 98.31 81 VAL A CA 1
ATOM 642 C C . VAL A 1 81 ? 0.471 -35.969 -10.555 1 98.31 81 VAL A C 1
ATOM 644 O O . VAL A 1 81 ? 0.325 -35.875 -9.336 1 98.31 81 VAL A O 1
ATOM 647 N N . GLY A 1 82 ? -0.235 -35.312 -11.398 1 98.12 82 GLY A N 1
ATOM 648 C CA . GLY A 1 82 ? -1.295 -34.406 -10.969 1 98.12 82 GLY A CA 1
ATOM 649 C C . GLY A 1 82 ? -0.868 -32.938 -10.938 1 98.12 82 GLY A C 1
ATOM 650 O O . GLY A 1 82 ? -1.709 -32.062 -10.867 1 98.12 82 GLY A O 1
ATOM 651 N N . HIS A 1 83 ? 0.42 -32.688 -11.008 1 98.5 83 HIS A N 1
ATOM 652 C CA . HIS A 1 83 ? 0.932 -31.312 -11.031 1 98.5 83 HIS A CA 1
ATOM 653 C C . HIS A 1 83 ? 0.963 -30.75 -12.453 1 98.5 83 HIS A C 1
ATOM 655 O O . HIS A 1 83 ? 0.987 -31.516 -13.414 1 98.5 83 HIS A O 1
ATOM 661 N N . THR A 1 84 ? 0.888 -29.438 -12.516 1 98.31 84 THR A N 1
ATOM 662 C CA . THR A 1 84 ? 0.938 -28.781 -13.812 1 98.31 84 THR A CA 1
ATOM 663 C C . THR A 1 84 ? 2.375 -28.406 -14.172 1 98.31 84 THR A C 1
ATOM 665 O O . THR A 1 84 ? 3.088 -27.812 -13.375 1 98.31 84 THR A O 1
ATOM 668 N N . LEU A 1 85 ? 2.801 -28.812 -15.359 1 97.25 85 LEU A N 1
ATOM 669 C CA . LEU A 1 85 ? 4.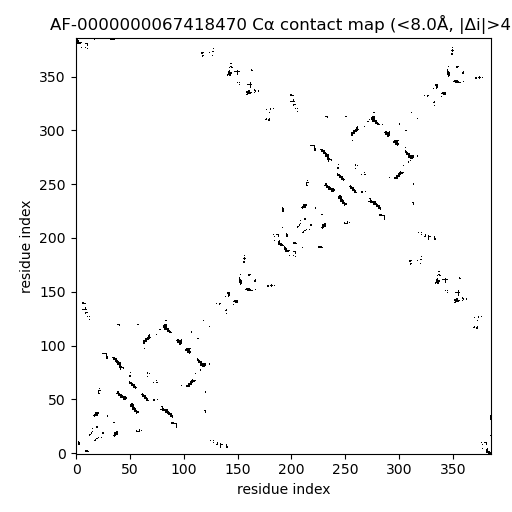074 -28.422 -15.961 1 97.25 85 LEU A CA 1
ATOM 670 C C . LEU A 1 85 ? 3.896 -27.234 -16.891 1 97.25 85 LEU A C 1
ATOM 672 O O . LEU A 1 85 ? 3.029 -27.25 -17.766 1 97.25 85 LEU A O 1
ATOM 676 N N . CYS A 1 86 ? 4.691 -26.156 -16.641 1 95.69 86 CYS A N 1
ATOM 677 C CA . CYS A 1 86 ? 4.723 -24.984 -17.484 1 95.69 86 CYS A CA 1
ATOM 678 C C . CYS A 1 86 ? 6.012 -24.922 -18.297 1 95.69 86 CYS A C 1
ATOM 680 O O . CYS A 1 86 ? 7.105 -24.938 -17.734 1 95.69 86 CYS A O 1
ATOM 682 N N . ILE A 1 87 ? 5.844 -24.938 -19.609 1 91 87 ILE A N 1
ATOM 683 C CA . ILE A 1 87 ? 7.004 -24.812 -20.484 1 91 87 ILE A CA 1
ATOM 684 C C . ILE A 1 87 ? 7.016 -23.422 -21.125 1 91 87 ILE A C 1
ATOM 686 O O . ILE A 1 87 ? 6.109 -23.078 -21.906 1 91 87 ILE A O 1
ATOM 690 N N . THR A 1 88 ? 7.973 -22.656 -20.75 1 88.31 88 THR A N 1
ATOM 691 C CA . THR A 1 88 ? 8.078 -21.312 -21.312 1 88.31 88 THR A CA 1
ATOM 692 C C . THR A 1 88 ? 8.953 -21.312 -22.562 1 88.31 88 THR A C 1
ATOM 694 O O . THR A 1 88 ? 10.062 -21.844 -22.547 1 88.31 88 THR A O 1
ATOM 697 N N . ALA A 1 89 ? 8.359 -21.016 -23.766 1 74.81 89 ALA A N 1
ATOM 698 C CA . ALA A 1 89 ? 9.055 -21.172 -25.047 1 74.81 89 ALA A CA 1
ATOM 699 C C . ALA A 1 89 ? 9.734 -19.875 -25.469 1 74.81 89 ALA A C 1
ATOM 701 O O . ALA A 1 89 ? 9.062 -18.906 -25.828 1 74.81 89 ALA A O 1
ATOM 702 N N . THR A 1 90 ? 10.453 -19.031 -24.734 1 56.88 90 THR A N 1
ATOM 703 C CA . THR A 1 90 ? 11.078 -17.938 -25.453 1 56.88 90 THR A CA 1
ATOM 704 C C . THR A 1 90 ? 11.883 -18.453 -26.641 1 56.88 90 THR A C 1
ATOM 706 O O . THR A 1 90 ? 12.062 -17.75 -27.641 1 56.88 90 THR A O 1
ATOM 709 N N . ARG A 1 91 ? 12.32 -19.812 -26.531 1 50.44 91 ARG A N 1
ATOM 710 C CA . ARG A 1 91 ? 13.273 -20.391 -27.469 1 50.44 91 ARG A CA 1
ATOM 711 C C . ARG A 1 91 ? 12.922 -21.828 -27.797 1 50.44 91 ARG A C 1
ATOM 713 O O . ARG A 1 91 ? 13.711 -22.547 -28.406 1 50.44 91 ARG A O 1
ATOM 720 N N . ALA A 1 92 ? 11.742 -22.203 -27.391 1 50.59 92 ALA A N 1
ATOM 721 C CA . ALA A 1 92 ? 11.562 -23.641 -27.344 1 50.59 92 ALA A CA 1
ATOM 722 C C . ALA A 1 92 ? 11.188 -24.203 -28.719 1 50.59 92 ALA A C 1
ATOM 724 O O . ALA A 1 92 ? 10.5 -23.531 -29.5 1 50.59 92 ALA A O 1
ATOM 725 N N . ARG A 1 93 ? 11.898 -25.172 -29.156 1 56.03 93 ARG A N 1
ATOM 726 C CA . ARG A 1 93 ? 11.695 -25.938 -30.375 1 56.03 93 ARG A CA 1
ATOM 727 C C . ARG A 1 93 ? 10.359 -26.672 -30.344 1 56.03 93 ARG A C 1
ATOM 729 O O . ARG A 1 93 ? 9.898 -27.078 -29.281 1 56.03 93 ARG A O 1
ATOM 736 N N . PRO A 1 94 ? 9.648 -26.578 -31.406 1 56.22 94 PRO A N 1
ATOM 737 C CA . PRO A 1 94 ? 8.422 -27.375 -31.547 1 56.22 94 PRO A CA 1
ATOM 738 C C . PRO A 1 94 ? 8.586 -28.797 -31.016 1 56.22 94 PRO A C 1
ATOM 740 O O . PRO A 1 94 ? 9.711 -29.297 -30.891 1 56.22 94 PRO A O 1
ATOM 743 N N . PRO A 1 95 ? 7.363 -29.281 -30.5 1 57.62 95 PRO A N 1
ATOM 744 C CA . PRO A 1 95 ? 7.445 -30.688 -30.094 1 57.62 95 PRO A CA 1
ATOM 745 C C . PRO A 1 95 ? 8.25 -31.547 -31.078 1 57.62 95 PRO A C 1
ATOM 747 O O . PRO A 1 95 ? 8.195 -31.312 -32.281 1 57.62 95 PRO A O 1
ATOM 750 N N . GLN A 1 96 ? 9.258 -32.094 -30.547 1 61.03 96 GLN A N 1
ATOM 751 C CA . GLN A 1 96 ? 10.07 -32.969 -31.391 1 61.03 96 GLN A CA 1
ATOM 752 C C . GLN A 1 96 ? 9.695 -34.438 -31.188 1 61.03 96 GLN A C 1
ATOM 754 O O . GLN A 1 96 ? 9.016 -34.781 -30.203 1 61.03 96 GLN A O 1
ATOM 759 N N . TYR A 1 97 ? 9.773 -35.125 -32.375 1 55.41 97 TYR A N 1
ATOM 760 C CA . TYR A 1 97 ? 9.648 -36.562 -32.281 1 55.41 97 TYR A CA 1
ATOM 761 C C . TYR A 1 97 ? 10.648 -37.125 -31.281 1 55.41 97 TYR A C 1
ATOM 763 O O . TYR A 1 97 ? 11.844 -36.844 -31.344 1 55.41 97 TYR A O 1
ATOM 771 N N . LEU A 1 98 ? 10.219 -37.406 -30.094 1 56.94 98 LEU A N 1
ATOM 772 C CA . LEU A 1 98 ? 11.117 -38 -29.125 1 56.94 98 LEU A CA 1
ATOM 773 C C . LEU A 1 98 ? 11.422 -39.469 -29.516 1 56.94 98 LEU A C 1
ATOM 775 O O . LEU A 1 98 ? 10.523 -40.312 -29.516 1 56.94 98 LEU A O 1
ATOM 779 N N . GLY A 1 99 ? 12.219 -39.781 -30.5 1 52.56 99 GLY A N 1
ATOM 780 C CA . GLY A 1 99 ? 12.844 -40.969 -31.062 1 52.56 99 GLY A CA 1
ATOM 781 C C . GLY A 1 99 ? 11.906 -42.156 -31.125 1 52.56 99 GLY A C 1
ATOM 782 O O . GLY A 1 99 ? 11.891 -42.875 -32.125 1 52.56 99 GLY A O 1
ATOM 783 N N . GLY A 1 100 ? 11.648 -42.812 -29.953 1 48.31 100 GLY A N 1
ATOM 784 C CA . GLY A 1 100 ? 11.125 -44.156 -30.141 1 48.31 100 GLY A CA 1
ATOM 785 C C . GLY A 1 100 ? 9.836 -44.188 -30.938 1 48.31 100 GLY A C 1
ATOM 786 O O . GLY A 1 100 ? 9.484 -43.219 -31.594 1 48.31 100 GLY A O 1
ATOM 787 N N . HIS A 1 101 ? 8.781 -44.906 -30.609 1 51.28 101 HIS A N 1
ATOM 788 C CA . HIS A 1 101 ? 7.586 -45.375 -31.312 1 51.28 101 HIS A CA 1
ATOM 789 C C . HIS A 1 101 ? 6.688 -44.188 -31.703 1 51.28 101 HIS A C 1
ATOM 791 O O . HIS A 1 101 ? 5.461 -44.312 -31.672 1 51.28 101 HIS A O 1
ATOM 797 N N . GLY A 1 102 ? 7.234 -42.906 -32.281 1 56.19 102 GLY A N 1
ATOM 798 C CA . GLY A 1 102 ? 6.34 -41.938 -32.875 1 56.19 102 GLY A CA 1
ATOM 799 C C . GLY A 1 102 ? 5.707 -41 -31.844 1 56.19 102 GLY A C 1
ATOM 800 O O . GLY A 1 102 ? 4.719 -40.344 -32.156 1 56.19 102 GLY A O 1
ATOM 801 N N . GLN A 1 103 ? 6.109 -41.125 -30.703 1 62.97 103 GLN A N 1
ATOM 802 C CA . GLN A 1 103 ? 5.391 -40.281 -29.734 1 62.97 103 GLN A CA 1
ATOM 803 C C . GLN A 1 103 ? 5.914 -38.875 -29.75 1 62.97 103 GLN A C 1
ATOM 805 O O . GLN A 1 103 ? 7.121 -38.625 -29.875 1 62.97 103 GLN A O 1
ATOM 810 N N . ILE A 1 104 ? 5.027 -37.906 -29.969 1 75.12 104 ILE A N 1
ATOM 811 C CA . ILE A 1 104 ? 5.285 -36.469 -29.969 1 75.12 104 ILE A CA 1
ATOM 812 C C . ILE A 1 104 ? 5.531 -36 -28.547 1 75.12 104 ILE A C 1
ATOM 814 O O . ILE A 1 104 ? 4.828 -36.406 -27.609 1 75.12 104 ILE A O 1
ATOM 818 N N . GLY A 1 105 ? 6.734 -35.469 -28.438 1 84.81 105 GLY A N 1
ATOM 819 C CA . GLY A 1 105 ? 7.023 -35 -27.094 1 84.81 105 GLY A CA 1
ATOM 820 C C . GLY A 1 105 ? 7.957 -33.781 -27.094 1 84.81 105 GLY A C 1
ATOM 821 O O . GLY A 1 105 ? 8.219 -33.188 -28.141 1 84.81 105 GLY A O 1
ATOM 822 N N . TYR A 1 106 ? 8.211 -33.344 -25.875 1 86.12 106 TYR A N 1
ATOM 823 C CA . TYR A 1 106 ? 9.086 -32.188 -25.656 1 86.12 106 TYR A CA 1
ATOM 824 C C . TYR A 1 106 ? 10.383 -32.625 -24.969 1 86.12 106 TYR A C 1
ATOM 826 O O . TYR A 1 106 ? 10.359 -33.406 -24.031 1 86.12 106 TYR A O 1
ATOM 834 N N . ARG A 1 107 ? 11.445 -32.188 -25.578 1 87.69 107 ARG A N 1
ATOM 835 C CA . ARG A 1 107 ? 12.742 -32.375 -24.938 1 87.69 107 ARG A CA 1
ATOM 836 C C . ARG A 1 107 ? 13.156 -31.094 -24.188 1 87.69 107 ARG A C 1
ATOM 838 O O . ARG A 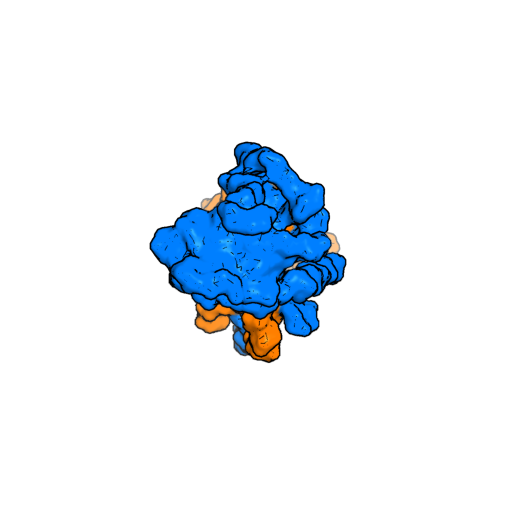1 107 ? 13.289 -30.031 -24.797 1 87.69 107 ARG A O 1
ATOM 845 N N . ILE A 1 108 ? 13.383 -31.234 -22.875 1 90.62 108 ILE A N 1
ATOM 846 C CA . ILE A 1 108 ? 13.766 -30.078 -22.062 1 90.62 108 ILE A CA 1
ATOM 847 C C . ILE A 1 108 ? 15.273 -30.078 -21.844 1 90.62 108 ILE A C 1
ATOM 849 O O . ILE A 1 108 ? 15.805 -30.984 -21.188 1 90.62 108 ILE A O 1
ATOM 853 N N . GLU A 1 109 ? 15.93 -29.094 -22.359 1 88.88 109 GLU A N 1
ATOM 854 C CA . GLU A 1 109 ? 17.375 -29.031 -22.25 1 88.88 109 GLU A CA 1
ATOM 855 C C . GLU A 1 109 ? 17.797 -27.984 -21.219 1 88.88 109 GLU A C 1
ATOM 857 O O . GLU A 1 109 ? 18.891 -28.078 -20.641 1 88.88 109 GLU A O 1
ATOM 862 N N . ASP A 1 110 ? 16.953 -27.031 -21.047 1 90.19 110 ASP A N 1
ATOM 863 C CA . ASP A 1 110 ? 17.219 -25.938 -20.109 1 90.19 110 ASP A CA 1
ATOM 864 C C . ASP A 1 110 ? 16.188 -25.938 -18.984 1 90.19 110 ASP A C 1
ATOM 866 O O . ASP A 1 110 ? 15.016 -25.625 -19.203 1 90.19 110 ASP A O 1
ATOM 870 N N . PRO A 1 111 ? 16.625 -26.172 -17.797 1 91.62 111 PRO A N 1
ATOM 871 C CA . PRO A 1 111 ? 15.68 -26.266 -16.688 1 91.62 111 PRO A CA 1
ATOM 872 C C . PRO A 1 111 ? 14.984 -24.938 -16.391 1 91.62 111 PRO A C 1
ATOM 874 O O . PRO A 1 111 ? 13.922 -24.922 -15.766 1 91.62 111 PRO A O 1
ATOM 877 N N . SER A 1 112 ? 15.57 -23.812 -16.875 1 89.56 112 SER A N 1
ATOM 878 C CA . SER A 1 112 ? 14.984 -22.5 -16.609 1 89.56 112 SER A CA 1
ATOM 879 C C . SER A 1 112 ? 13.727 -22.281 -17.438 1 89.56 112 SER A C 1
ATOM 881 O O . SER A 1 112 ? 12.953 -21.359 -17.172 1 89.56 112 SER A O 1
ATOM 883 N N . THR A 1 113 ? 13.492 -23.141 -18.375 1 89.5 113 THR A N 1
ATOM 884 C CA . THR A 1 113 ? 12.352 -22.969 -19.266 1 89.5 113 THR A CA 1
ATOM 885 C C . THR A 1 113 ? 11.125 -23.703 -18.719 1 89.5 113 THR A C 1
ATOM 887 O O . THR A 1 113 ? 10.062 -23.672 -19.344 1 89.5 113 THR A O 1
ATOM 890 N N . ILE A 1 114 ? 11.273 -24.328 -17.609 1 93.31 114 ILE A N 1
ATOM 891 C CA . ILE A 1 114 ? 10.125 -25.062 -17.094 1 93.31 114 ILE A CA 1
ATOM 892 C C . ILE A 1 114 ? 9.844 -24.641 -15.656 1 93.31 114 ILE A C 1
ATOM 894 O O . ILE A 1 114 ? 10.734 -24.141 -14.961 1 93.31 114 ILE A O 1
ATOM 898 N N . GLN A 1 115 ? 8.602 -24.828 -15.289 1 95.25 115 GLN A N 1
ATOM 899 C CA . GLN A 1 115 ? 8.133 -24.609 -13.922 1 95.25 115 GLN A CA 1
ATOM 900 C C . GLN A 1 115 ? 7.031 -25.609 -13.562 1 95.25 115 GLN A C 1
ATOM 902 O O . GLN A 1 115 ? 6.16 -25.906 -14.383 1 95.25 115 GLN A O 1
ATOM 907 N N . ILE A 1 116 ? 7.113 -26.156 -12.352 1 97.44 116 ILE A N 1
ATOM 908 C CA . ILE A 1 116 ? 6.078 -27.078 -11.891 1 97.44 116 ILE A CA 1
ATOM 909 C C . ILE A 1 116 ? 5.168 -26.359 -10.891 1 97.44 116 ILE A C 1
ATOM 911 O O . ILE A 1 116 ? 5.648 -25.734 -9.945 1 97.44 116 ILE A O 1
ATOM 915 N N . LEU A 1 117 ? 3.941 -26.406 -11.078 1 97.38 117 LEU A N 1
ATOM 916 C CA . LEU A 1 117 ? 2.947 -25.922 -10.133 1 97.38 117 LEU A CA 1
ATOM 917 C C . LEU A 1 117 ? 2.217 -27.078 -9.453 1 97.38 117 LEU A C 1
ATOM 919 O O . LEU A 1 117 ? 1.712 -27.969 -10.133 1 97.38 117 LEU A O 1
ATOM 923 N N . PRO A 1 118 ? 2.15 -27.094 -8.125 1 97.12 118 PRO A N 1
ATOM 924 C CA . PRO A 1 118 ? 1.533 -28.203 -7.391 1 97.12 118 PRO A CA 1
ATOM 925 C C . PRO A 1 118 ? 0.007 -28.156 -7.418 1 97.12 118 PRO A C 1
ATOM 927 O O . PRO A 1 118 ? -0.631 -28.078 -6.363 1 97.12 118 PRO A O 1
ATOM 930 N N . VAL A 1 119 ? -0.525 -28.203 -8.531 1 97.69 119 VAL A N 1
ATOM 931 C CA . VAL A 1 119 ? -1.961 -28.188 -8.789 1 97.69 119 VAL A CA 1
ATOM 932 C C . VAL A 1 119 ? -2.256 -28.875 -10.125 1 97.69 119 VAL A C 1
ATOM 934 O O . VAL A 1 119 ? -1.409 -28.891 -11.023 1 97.69 119 VAL A O 1
ATOM 937 N N . SER A 1 120 ? -3.438 -29.422 -10.227 1 97.94 120 SER A N 1
ATOM 938 C CA . SER A 1 120 ? -3.869 -29.953 -11.516 1 97.94 120 SER A CA 1
ATOM 939 C C . SER A 1 120 ? -4.191 -28.828 -12.492 1 97.94 120 SER A C 1
ATOM 941 O O . SER A 1 120 ? -4.324 -27.672 -12.102 1 97.94 120 SER A O 1
ATOM 943 N N . LEU A 1 121 ? -4.32 -29.141 -13.773 1 97.81 121 LEU A N 1
ATOM 944 C CA . LEU A 1 121 ? -4.746 -28.141 -14.75 1 97.81 121 LEU A CA 1
ATOM 945 C C . LEU A 1 121 ? -6.098 -27.547 -14.375 1 97.81 121 LEU A C 1
ATOM 947 O O . LEU A 1 121 ? -6.285 -26.328 -14.438 1 97.81 121 LEU A O 1
ATOM 951 N N . ALA A 1 122 ? -7 -28.453 -14.016 1 97.31 122 ALA A N 1
ATOM 952 C CA . ALA A 1 122 ? -8.32 -27.984 -13.586 1 97.31 122 ALA A CA 1
ATOM 953 C C . ALA A 1 122 ? -8.211 -27.047 -12.398 1 97.31 122 ALA A C 1
ATOM 955 O O . ALA A 1 122 ? -8.891 -26.016 -12.352 1 97.31 122 ALA A O 1
ATOM 956 N N . GLY A 1 123 ? -7.395 -27.406 -11.469 1 97.5 123 GLY A N 1
ATOM 957 C CA . GLY A 1 123 ? -7.176 -26.562 -10.312 1 97.5 123 GLY A CA 1
ATOM 958 C C . GLY A 1 123 ? -6.59 -25.203 -10.664 1 97.5 123 GLY A C 1
ATOM 959 O O . GLY A 1 123 ? -6.957 -24.188 -10.062 1 97.5 123 GLY A O 1
ATOM 960 N N . LEU A 1 124 ? -5.68 -25.172 -11.586 1 98.12 124 LEU A N 1
ATOM 961 C CA . LEU A 1 124 ? -5.082 -23.922 -12.055 1 98.12 124 LEU A CA 1
ATOM 962 C C . LEU A 1 124 ? -6.145 -22.984 -12.609 1 98.12 124 LEU A C 1
ATOM 964 O O . LEU A 1 124 ? -6.16 -21.797 -12.289 1 98.12 124 LEU A O 1
ATOM 968 N N . TRP A 1 125 ? -7.016 -23.531 -13.43 1 97.94 125 TRP A N 1
ATOM 969 C CA . TRP A 1 125 ? -8.102 -22.734 -13.992 1 97.94 125 TRP A CA 1
ATOM 970 C C . TRP A 1 125 ? -9.031 -22.219 -12.898 1 97.94 125 TRP A C 1
ATOM 972 O O . TRP A 1 125 ? -9.539 -21.094 -12.984 1 97.94 125 TRP A O 1
ATOM 982 N N . GLU A 1 126 ? -9.234 -23.047 -11.898 1 97.38 126 GLU A N 1
ATOM 983 C CA . GLU A 1 126 ? -10.094 -22.656 -10.789 1 97.38 126 GLU A CA 1
ATOM 984 C C . GLU A 1 126 ? -9.492 -21.484 -10.023 1 97.38 126 GLU A C 1
ATOM 986 O O . GLU A 1 126 ? -10.195 -20.516 -9.703 1 97.38 126 GLU A O 1
ATOM 991 N N . ILE A 1 127 ? -8.25 -21.609 -9.695 1 97.25 127 ILE A N 1
ATOM 992 C CA . ILE A 1 127 ? -7.598 -20.531 -8.953 1 97.25 127 ILE A CA 1
ATOM 993 C C . ILE A 1 127 ? -7.574 -19.266 -9.805 1 97.25 127 ILE A C 1
ATOM 995 O O . ILE A 1 127 ? -7.824 -18.172 -9.305 1 97.25 127 ILE A O 1
ATOM 999 N N . ASN A 1 128 ? -7.254 -19.375 -11.055 1 97.44 128 ASN A N 1
ATOM 1000 C CA . ASN A 1 128 ? -7.285 -18.234 -11.977 1 97.44 128 ASN A CA 1
ATOM 1001 C C . ASN A 1 128 ? -8.648 -17.547 -11.977 1 97.44 128 ASN A C 1
ATOM 1003 O O . ASN A 1 128 ? -8.727 -16.328 -11.922 1 97.44 128 ASN A O 1
ATOM 1007 N N . ALA A 1 129 ? -9.695 -18.344 -12.062 1 97.44 129 ALA A N 1
ATOM 1008 C CA . ALA A 1 129 ? -11.062 -17.812 -12.062 1 97.44 129 ALA A CA 1
ATOM 1009 C C . ALA A 1 129 ? -11.359 -17.078 -10.758 1 97.44 129 ALA A C 1
ATOM 1011 O O . ALA A 1 129 ? -12.016 -16.031 -10.773 1 97.44 129 ALA A O 1
ATOM 1012 N N . SER A 1 130 ? -10.93 -17.625 -9.719 1 96.25 130 SER A N 1
ATOM 1013 C CA . SER A 1 130 ? -11.156 -16.984 -8.422 1 96.25 130 SER A CA 1
ATOM 1014 C C . SER A 1 130 ? -10.484 -15.625 -8.344 1 96.25 130 SER A C 1
ATOM 1016 O O . SER A 1 130 ? -11.062 -14.664 -7.84 1 96.25 130 SER A O 1
ATOM 1018 N N . LEU A 1 131 ? -9.273 -15.523 -8.812 1 95.88 131 LEU A N 1
ATOM 1019 C CA . LEU A 1 131 ? -8.547 -14.258 -8.82 1 95.88 131 LEU A CA 1
ATOM 1020 C C . LEU A 1 131 ? -9.266 -13.234 -9.688 1 95.88 131 LEU A C 1
ATOM 1022 O O . LEU A 1 131 ? -9.375 -12.062 -9.312 1 95.88 131 LEU A O 1
ATOM 1026 N N . LYS A 1 132 ? -9.711 -13.68 -10.859 1 96.5 132 LYS A N 1
ATOM 1027 C CA . LYS A 1 132 ? -10.453 -12.797 -11.742 1 96.5 132 LYS A CA 1
ATOM 1028 C C . LYS A 1 132 ? -11.727 -12.281 -11.07 1 96.5 132 LYS A C 1
ATOM 1030 O O . LYS A 1 132 ? -12.039 -11.086 -11.148 1 96.5 132 LYS A O 1
ATOM 1035 N N . GLU A 1 133 ? -12.422 -13.172 -10.5 1 96.38 133 GLU A N 1
ATOM 1036 C CA . GLU A 1 133 ? -13.648 -12.789 -9.797 1 96.38 133 GLU A CA 1
ATOM 1037 C C . GLU A 1 133 ? -13.359 -11.75 -8.711 1 96.38 133 GLU A C 1
ATOM 1039 O O . GLU A 1 133 ? -14.078 -10.766 -8.586 1 96.38 133 GLU A O 1
ATOM 1044 N N . ARG A 1 134 ? -12.352 -11.969 -7.93 1 94.81 134 ARG A N 1
ATOM 1045 C CA . ARG A 1 134 ? -11.984 -11.023 -6.879 1 94.81 134 ARG A CA 1
ATOM 1046 C C . ARG A 1 134 ? -11.68 -9.648 -7.465 1 94.81 134 ARG A C 1
ATOM 1048 O O . ARG A 1 134 ? -12.094 -8.625 -6.914 1 94.81 134 ARG A O 1
ATOM 1055 N N . SER A 1 135 ? -10.891 -9.68 -8.508 1 93.94 135 SER A N 1
ATOM 1056 C CA . SER A 1 135 ? -10.555 -8.422 -9.172 1 93.94 135 SER A CA 1
ATOM 1057 C C . SER A 1 135 ? -11.805 -7.707 -9.672 1 93.94 135 SER A C 1
ATOM 1059 O O . SER A 1 135 ? -11.953 -6.5 -9.469 1 93.94 135 SER A O 1
ATOM 1061 N N . ASP A 1 136 ? -12.688 -8.461 -10.32 1 94.38 136 ASP A N 1
ATOM 1062 C CA . ASP A 1 136 ? -13.906 -7.895 -10.891 1 94.38 136 ASP A CA 1
ATOM 1063 C C . ASP A 1 136 ? -14.781 -7.27 -9.805 1 94.38 136 ASP A C 1
ATOM 1065 O O . ASP A 1 136 ? -15.477 -6.281 -10.047 1 94.38 136 ASP A O 1
ATOM 1069 N N . ARG A 1 137 ? -14.719 -7.777 -8.648 1 94.44 137 ARG A N 1
ATOM 1070 C CA . ARG A 1 137 ? -15.523 -7.297 -7.527 1 94.44 137 ARG A CA 1
ATOM 1071 C C . ARG A 1 137 ? -14.797 -6.203 -6.758 1 94.44 137 ARG A C 1
ATOM 1073 O O . ARG A 1 137 ? -15.297 -5.715 -5.742 1 94.44 137 ARG A O 1
ATOM 1080 N N . GLY A 1 138 ? -13.617 -5.938 -7.113 1 90.38 138 GLY A N 1
ATOM 1081 C CA . GLY A 1 138 ? -12.836 -4.902 -6.461 1 90.38 138 GLY A CA 1
ATOM 1082 C C . GLY A 1 138 ? -12.18 -5.371 -5.172 1 90.38 138 GLY A C 1
ATOM 1083 O O . GLY A 1 138 ? -11.883 -4.562 -4.289 1 90.38 138 GLY A O 1
ATOM 1084 N N . ASN A 1 139 ? -11.961 -6.664 -5.023 1 91.19 139 ASN A N 1
ATOM 1085 C CA . ASN A 1 139 ? -11.477 -7.223 -3.762 1 91.19 139 ASN A CA 1
ATOM 1086 C C . ASN A 1 139 ? -10.039 -7.719 -3.879 1 91.19 139 ASN A C 1
ATOM 1088 O O . ASN A 1 139 ? -9.516 -8.328 -2.945 1 91.19 139 ASN A O 1
ATOM 1092 N N . LEU A 1 140 ? -9.391 -7.535 -5.02 1 90.06 140 LEU A N 1
ATOM 1093 C CA . LEU A 1 140 ? -8.055 -8.078 -5.254 1 90.06 140 LEU A CA 1
ATOM 1094 C C . LEU A 1 140 ? -7.062 -7.539 -4.234 1 90.06 140 LEU A C 1
ATOM 1096 O O . LEU A 1 140 ? -6.152 -8.258 -3.811 1 90.06 140 LEU A O 1
ATOM 1100 N N . LEU A 1 141 ? -7.273 -6.273 -3.77 1 84.94 141 LEU A N 1
ATOM 1101 C CA . LEU A 1 141 ? -6.336 -5.625 -2.857 1 84.94 141 LEU A CA 1
ATOM 1102 C C . LEU A 1 141 ? -6.859 -5.664 -1.426 1 84.94 141 LEU A C 1
ATOM 1104 O O . LEU A 1 141 ? -6.344 -4.957 -0.554 1 84.94 141 LEU A O 1
ATOM 1108 N N . LYS A 1 142 ? -7.93 -6.379 -1.232 1 85.94 142 LYS A N 1
ATOM 1109 C CA . LYS A 1 142 ? -8.492 -6.531 0.105 1 85.94 142 LYS A CA 1
ATOM 1110 C C . LYS A 1 142 ? -8.023 -7.828 0.756 1 85.94 142 LYS A C 1
ATOM 1112 O O . LYS A 1 142 ? -7.332 -8.633 0.123 1 85.94 142 LYS A O 1
ATOM 1117 N N . CYS A 1 143 ? -8.391 -7.969 1.98 1 88.88 143 CYS A N 1
ATOM 1118 C CA . CYS A 1 143 ? -8 -9.156 2.736 1 88.88 143 CYS A CA 1
ATOM 1119 C C . CYS A 1 143 ? -8.445 -10.43 2.023 1 88.88 143 CYS A C 1
ATOM 1121 O O . CYS A 1 143 ? -9.617 -10.562 1.654 1 88.88 143 CYS A O 1
ATOM 1123 N N . ASN A 1 144 ? -7.531 -11.344 1.891 1 91.94 144 ASN A N 1
ATOM 1124 C CA . ASN A 1 144 ? -7.781 -12.586 1.168 1 91.94 144 ASN A CA 1
ATOM 1125 C C . ASN A 1 144 ? -8.766 -13.484 1.916 1 91.94 144 ASN A C 1
ATOM 1127 O O . ASN A 1 144 ? -9.414 -14.344 1.314 1 91.94 144 ASN A O 1
ATOM 1131 N N . LEU A 1 145 ? -8.867 -13.266 3.174 1 90.62 145 LEU A N 1
ATOM 1132 C CA . LEU A 1 145 ? -9.719 -14.133 3.977 1 90.62 145 LEU A CA 1
ATOM 1133 C C . LEU A 1 145 ? -11.094 -13.516 4.176 1 90.62 145 LEU A C 1
ATOM 1135 O O . LEU A 1 145 ? -12.109 -14.148 3.893 1 90.62 145 LEU A O 1
ATOM 1139 N N . CYS A 1 146 ? -11.18 -12.211 4.547 1 89.62 146 CYS A N 1
ATOM 1140 C CA . CYS A 1 146 ? -12.453 -11.664 5 1 89.62 146 CYS A CA 1
ATOM 1141 C C . CYS A 1 146 ? -12.898 -10.516 4.105 1 89.62 146 CYS A C 1
ATOM 1143 O O . CYS A 1 146 ? -13.961 -9.922 4.328 1 89.62 146 CYS A O 1
ATOM 1145 N N . ASN A 1 147 ? -12.125 -10.086 3.217 1 89.5 147 ASN A N 1
ATOM 1146 C CA . ASN A 1 147 ? -12.414 -9.055 2.223 1 89.5 147 ASN A CA 1
ATOM 1147 C C . ASN A 1 147 ? -12.453 -7.668 2.852 1 89.5 147 ASN A C 1
ATOM 1149 O O . ASN A 1 147 ? -12.922 -6.711 2.23 1 89.5 147 ASN A O 1
ATOM 1153 N N . SER A 1 148 ? -11.961 -7.531 4.062 1 82 148 SER A N 1
ATOM 1154 C CA . SER A 1 148 ? -11.82 -6.203 4.652 1 82 148 SER A CA 1
ATOM 1155 C C . SER A 1 148 ? -10.656 -5.445 4.035 1 82 148 SER A C 1
ATOM 1157 O O . SER A 1 148 ? -9.742 -6.051 3.473 1 82 148 SER A O 1
ATOM 1159 N N . THR A 1 149 ? -10.758 -4.176 4.137 1 77.19 149 THR A N 1
ATOM 1160 C CA . THR A 1 149 ? -9.688 -3.34 3.605 1 77.19 149 THR A CA 1
ATOM 1161 C C . THR A 1 149 ? -8.391 -3.57 4.375 1 77.19 149 THR A C 1
ATOM 1163 O O . THR A 1 149 ? -8.406 -3.744 5.594 1 77.19 149 THR A O 1
ATOM 1166 N N . CYS A 1 150 ? -7.41 -3.879 3.559 1 70.44 150 CYS A N 1
ATOM 1167 C CA . CYS A 1 150 ? -6.102 -4.102 4.156 1 70.44 150 CYS A CA 1
ATOM 1168 C C . CYS A 1 150 ? -5.367 -2.783 4.375 1 70.44 150 CYS A C 1
ATOM 1170 O O . CYS A 1 150 ? -4.418 -2.469 3.656 1 70.44 150 CYS A O 1
ATOM 1172 N N . LYS A 1 151 ? -6.145 -1.824 4.852 1 62.66 151 LYS A N 1
ATOM 1173 C CA . LYS A 1 151 ? -5.508 -0.544 5.145 1 62.66 151 LYS A CA 1
ATOM 1174 C C . LYS A 1 151 ? -4.68 -0.626 6.426 1 62.66 151 LYS A C 1
ATOM 1176 O O . LYS A 1 151 ? -5.168 -1.077 7.461 1 62.66 151 LYS A O 1
ATOM 1181 N N . SER A 1 152 ? -3.291 -0.877 6.324 1 67.19 152 SER A N 1
ATOM 1182 C CA . SER A 1 152 ? -2.52 -0.876 7.562 1 67.19 152 SER A CA 1
ATOM 1183 C C . SER A 1 152 ? -2.035 0.527 7.914 1 67.19 152 SER A C 1
ATOM 1185 O O . SER A 1 152 ? -1.008 0.979 7.406 1 67.19 152 SER A O 1
ATOM 1187 N N . GLY A 1 153 ? -3.041 1.457 8.266 1 76.75 153 GLY A N 1
ATOM 1188 C CA . GLY A 1 153 ? -2.541 2.75 8.703 1 76.75 153 GLY A CA 1
ATOM 1189 C C . GLY A 1 153 ? -3.643 3.764 8.953 1 76.75 153 GLY A C 1
ATOM 1190 O O . GLY A 1 153 ? -4.828 3.428 8.898 1 76.75 153 GLY A O 1
ATOM 1191 N N . CYS A 1 154 ? -3.328 4.898 9.289 1 87.94 154 CYS A N 1
ATOM 1192 C CA . CYS A 1 154 ? -4.246 6.012 9.516 1 87.94 154 CYS A CA 1
ATOM 1193 C C . CYS A 1 154 ? -4.699 6.621 8.195 1 87.94 154 CYS A C 1
ATOM 1195 O O . CYS A 1 154 ? -3.873 6.969 7.348 1 87.94 154 CYS A O 1
ATOM 1197 N N . GLY A 1 155 ? -5.98 6.613 7.969 1 83.06 155 GLY A N 1
ATOM 1198 C CA . GLY A 1 155 ? -6.527 7.152 6.734 1 83.06 155 GLY A CA 1
ATOM 1199 C C . GLY A 1 155 ? -6.254 8.633 6.562 1 83.06 155 GLY A C 1
ATOM 1200 O O . GLY A 1 155 ? -6.297 9.148 5.441 1 83.06 155 GLY A O 1
ATOM 1201 N N . THR A 1 156 ? -5.977 9.289 7.633 1 89.88 156 THR A N 1
ATOM 1202 C CA . THR A 1 156 ? -5.84 10.742 7.609 1 89.88 156 THR A CA 1
ATOM 1203 C C . THR A 1 156 ? -4.398 11.148 7.328 1 89.88 156 THR A C 1
ATOM 1205 O O . THR A 1 156 ? -4.121 11.82 6.336 1 89.88 156 THR A O 1
ATOM 1208 N N . CYS A 1 157 ? -3.494 10.727 8.125 1 93.62 157 CYS A N 1
ATOM 1209 C CA . CYS A 1 157 ? -2.111 11.172 8 1 93.62 157 CYS A CA 1
ATOM 1210 C C . CYS A 1 157 ? -1.269 10.125 7.277 1 93.62 157 CYS A C 1
ATOM 1212 O O . CYS A 1 157 ? -0.111 10.375 6.941 1 93.62 157 CYS A O 1
ATOM 1214 N N . LYS A 1 158 ? -1.837 8.914 7.168 1 85.94 158 LYS A N 1
ATOM 1215 C CA . LYS A 1 158 ? -1.245 7.824 6.395 1 85.94 158 LYS A CA 1
ATOM 1216 C C . LYS A 1 158 ? -0.119 7.148 7.172 1 85.94 158 LYS A C 1
ATOM 1218 O O . LYS A 1 158 ? 0.719 6.457 6.586 1 85.94 158 LYS A O 1
ATOM 1223 N N . ALA A 1 159 ? -0.108 7.359 8.461 1 91.44 159 ALA A N 1
ATOM 1224 C CA . ALA A 1 159 ? 0.772 6.555 9.305 1 91.44 159 ALA A CA 1
ATOM 1225 C C . ALA A 1 159 ? 0.472 5.066 9.148 1 91.44 159 ALA A C 1
ATOM 1227 O O . ALA A 1 159 ? -0.692 4.668 9.062 1 91.44 159 ALA A O 1
ATOM 1228 N N . ARG A 1 160 ? 1.471 4.227 9.109 1 88.19 160 ARG A N 1
ATOM 1229 C CA . ARG A 1 160 ? 1.298 2.793 8.898 1 88.19 160 ARG A CA 1
ATOM 1230 C C . ARG A 1 160 ? 1.394 2.029 10.219 1 88.19 160 ARG A C 1
ATOM 1232 O O . ARG A 1 160 ? 2.098 2.451 11.133 1 88.19 160 ARG A O 1
ATOM 1239 N N . TYR A 1 161 ? 0.625 0.99 10.203 1 87.44 161 TYR A N 1
ATOM 1240 C CA . TYR A 1 161 ? 0.663 0.071 11.336 1 87.44 161 TYR A CA 1
ATOM 1241 C C . TYR A 1 161 ? 0.743 -1.375 10.859 1 87.44 161 TYR A C 1
ATOM 1243 O O . TYR A 1 161 ? 0.16 -1.732 9.836 1 87.44 161 TYR A O 1
ATOM 1251 N N . CYS A 1 162 ? 1.399 -2.148 11.656 1 77.81 162 CYS A N 1
ATOM 1252 C CA . CYS A 1 162 ? 1.595 -3.543 11.273 1 77.81 162 CYS A CA 1
ATOM 1253 C C . CYS A 1 162 ? 0.378 -4.383 11.641 1 77.81 162 CYS A C 1
ATOM 1255 O O . CYS A 1 162 ? 0.217 -5.5 11.148 1 77.81 162 CYS A O 1
ATOM 1257 N N . SER A 1 163 ? -0.343 -3.818 12.609 1 73.81 163 SER A N 1
ATOM 1258 C CA . SER A 1 163 ? -1.554 -4.516 13.031 1 73.81 163 SER A CA 1
ATOM 1259 C C . SER A 1 163 ? -2.588 -3.539 13.578 1 73.81 163 SER A C 1
ATOM 1261 O O . SER A 1 163 ? -2.256 -2.406 13.93 1 73.81 163 SER A O 1
ATOM 1263 N N . LYS A 1 164 ? -3.838 -4.02 13.68 1 77.81 164 LYS A N 1
ATOM 1264 C CA . LYS A 1 164 ? -4.887 -3.223 14.312 1 77.81 164 LYS A CA 1
ATOM 1265 C C . LYS A 1 164 ? -4.582 -2.996 15.797 1 77.81 164 LYS A C 1
ATOM 1267 O O . LYS A 1 164 ? -4.91 -1.945 16.344 1 77.81 164 LYS A O 1
ATOM 1272 N N . GLU A 1 165 ? -4.02 -4.027 16.281 1 81.88 165 GLU A N 1
ATOM 1273 C CA . GLU A 1 165 ? -3.65 -3.924 17.688 1 81.88 165 GLU A CA 1
ATOM 1274 C C . GLU A 1 165 ? -2.646 -2.797 17.906 1 81.88 165 GLU A C 1
ATOM 1276 O O . GLU A 1 165 ? -2.795 -2.004 18.844 1 81.88 165 GLU A O 1
ATOM 1281 N N . CYS A 1 166 ? -1.664 -2.695 17.094 1 86.75 166 CYS A N 1
ATOM 1282 C CA . CYS A 1 166 ? -0.679 -1.625 17.203 1 86.75 166 CYS A CA 1
ATOM 1283 C C . CYS A 1 166 ? -1.329 -0.263 16.984 1 86.75 166 CYS A C 1
ATOM 1285 O O . CYS A 1 166 ? -1.014 0.697 17.688 1 86.75 166 CYS A O 1
ATOM 1287 N N . GLN A 1 167 ? -2.207 -0.198 16.047 1 87.81 167 GLN A N 1
ATOM 1288 C CA . GLN A 1 167 ? -2.893 1.061 15.773 1 87.81 167 GLN A CA 1
ATOM 1289 C C . GLN A 1 167 ? -3.719 1.513 16.969 1 87.81 167 GLN A C 1
ATOM 1291 O O . GLN A 1 167 ? -3.641 2.672 17.391 1 87.81 167 GLN A O 1
ATOM 1296 N N . ARG A 1 168 ? -4.484 0.557 17.453 1 89.56 168 ARG A N 1
ATOM 1297 C CA . ARG A 1 168 ? -5.32 0.866 18.609 1 89.56 168 ARG A CA 1
ATOM 1298 C C . ARG A 1 168 ? -4.473 1.303 19.797 1 89.56 168 ARG A C 1
ATOM 1300 O O . ARG A 1 168 ? -4.836 2.24 20.516 1 89.56 168 ARG A O 1
ATOM 1307 N N . SER A 1 169 ? -3.436 0.614 19.984 1 94 169 SER A N 1
ATOM 1308 C CA . SER A 1 169 ? -2.555 0.929 21.109 1 94 169 SER A CA 1
ATOM 1309 C C . SER A 1 169 ? -1.943 2.318 20.953 1 94 169 SER A C 1
ATOM 1311 O O . SER A 1 169 ? -1.688 3 21.953 1 94 169 SER A O 1
ATOM 1313 N N . ASP A 1 170 ? -1.683 2.736 19.781 1 94.88 170 ASP A N 1
ATOM 1314 C CA . ASP A 1 170 ? -1.021 4.012 19.516 1 94.88 170 ASP A CA 1
ATOM 1315 C C . ASP A 1 170 ? -2.033 5.152 19.469 1 94.88 170 ASP A C 1
ATOM 1317 O O . ASP A 1 170 ? -1.653 6.324 19.516 1 94.88 170 ASP A O 1
ATOM 1321 N N . TRP A 1 171 ? -3.223 4.848 19.359 1 94.44 171 TRP A N 1
ATOM 1322 C CA . TRP A 1 171 ? -4.258 5.82 19.031 1 94.44 171 TRP A CA 1
ATOM 1323 C C . TRP A 1 171 ? -4.262 6.98 20.016 1 94.44 171 TRP A C 1
ATOM 1325 O O . TRP A 1 171 ? -4.32 8.141 19.625 1 94.44 171 TRP A O 1
ATOM 1335 N N . PRO A 1 172 ? -4.141 6.695 21.312 1 95.12 172 PRO A N 1
ATOM 1336 C CA . PRO A 1 172 ? -4.168 7.82 22.25 1 95.12 172 PRO A CA 1
ATOM 1337 C C . PRO A 1 172 ? -3.082 8.859 21.969 1 95.12 172 PRO A C 1
ATOM 1339 O O . PRO A 1 172 ? -3.303 10.055 22.156 1 95.12 172 PRO A O 1
ATOM 1342 N N . GLN A 1 173 ? -2 8.461 21.531 1 93.19 173 GLN A N 1
ATOM 1343 C CA . GLN A 1 173 ? -0.924 9.383 21.172 1 93.19 173 GLN A CA 1
ATOM 1344 C C . GLN A 1 173 ? -1.094 9.906 19.75 1 93.19 173 GLN A C 1
ATOM 1346 O O . GLN A 1 173 ? -0.886 11.094 19.5 1 93.19 173 GLN A O 1
ATOM 1351 N N . HIS A 1 174 ? -1.521 9.078 18.875 1 94.12 174 HIS A N 1
ATOM 1352 C CA . HIS A 1 174 ? -1.643 9.398 17.469 1 94.12 174 HIS A CA 1
ATOM 1353 C C . HIS A 1 174 ? -2.703 10.469 17.234 1 94.12 174 HIS A C 1
ATOM 1355 O O . HIS A 1 174 ? -2.5 11.391 16.438 1 94.12 174 HIS A O 1
ATOM 1361 N N . LYS A 1 175 ? -3.725 10.281 17.906 1 94.38 175 LYS A N 1
ATOM 1362 C CA . LYS A 1 175 ? -4.859 11.172 17.688 1 94.38 175 LYS A CA 1
ATOM 1363 C C . LYS A 1 175 ? -4.457 12.633 17.891 1 94.38 175 LYS A C 1
ATOM 1365 O O . LYS A 1 175 ? -4.98 13.516 17.203 1 94.38 175 LYS A O 1
ATOM 1370 N N . ARG A 1 176 ? -3.557 12.883 18.703 1 91.62 176 ARG A N 1
ATOM 1371 C CA . ARG A 1 176 ? -3.129 14.242 19.031 1 91.62 176 ARG A CA 1
ATOM 1372 C C . ARG A 1 176 ? -2.248 14.82 17.938 1 91.62 176 ARG A C 1
ATOM 1374 O O . ARG A 1 176 ? -2.139 16.031 17.797 1 91.62 176 ARG A O 1
ATOM 1381 N N . LYS A 1 177 ? -1.686 13.969 17.234 1 95.5 177 LYS A N 1
ATOM 1382 C CA . LYS A 1 177 ? -0.704 14.445 16.25 1 95.5 177 LYS A CA 1
ATOM 1383 C C . LYS A 1 177 ? -1.168 14.172 14.828 1 95.5 177 LYS A C 1
ATOM 1385 O O . LYS A 1 177 ? -0.513 14.586 13.867 1 95.5 177 LYS A O 1
ATOM 1390 N N . CYS A 1 178 ? -2.275 13.539 14.641 1 95.75 178 CYS A N 1
ATOM 1391 C CA . CYS A 1 178 ? -2.736 13.039 13.352 1 95.75 178 CYS A CA 1
ATOM 1392 C C . CYS A 1 178 ? -2.896 14.18 12.344 1 95.75 178 CYS A C 1
ATOM 1394 O O . CYS A 1 178 ? -2.352 14.117 11.242 1 95.75 178 CYS A O 1
ATOM 1396 N N . VAL A 1 179 ? -3.594 15.227 12.859 1 95.56 179 VAL A N 1
ATOM 1397 C CA . VAL A 1 179 ? -3.865 16.344 11.961 1 95.56 179 VAL A CA 1
ATOM 1398 C C . VAL A 1 179 ? -2.559 17.047 11.594 1 95.56 179 VAL A C 1
ATOM 1400 O O . VAL A 1 179 ? -2.395 17.516 10.469 1 95.56 179 VAL A O 1
ATOM 1403 N N . VAL A 1 180 ? -1.692 17.125 12.477 1 97.06 180 VAL A N 1
ATOM 1404 C CA . VAL A 1 180 ? -0.399 17.766 12.266 1 97.06 180 VAL A CA 1
ATOM 1405 C C . VAL A 1 180 ? 0.432 16.953 11.281 1 97.06 180 VAL A C 1
ATOM 1407 O O . VAL A 1 180 ? 1.019 17.484 10.344 1 97.06 180 VAL A O 1
ATOM 1410 N N . MET A 1 181 ? 0.453 15.672 11.531 1 96.38 181 MET A N 1
ATOM 1411 C CA . MET A 1 181 ? 1.199 14.781 10.656 1 96.38 181 MET A CA 1
ATOM 1412 C C . MET A 1 181 ? 0.659 14.844 9.227 1 96.38 181 MET A C 1
ATOM 1414 O O . MET A 1 181 ? 1.429 14.812 8.266 1 96.38 181 MET A O 1
ATOM 1418 N N . ARG A 1 182 ? -0.623 14.93 9.078 1 95.12 182 ARG A N 1
ATOM 1419 C CA . ARG A 1 182 ? -1.226 15.07 7.754 1 95.12 182 ARG A CA 1
ATOM 1420 C C . ARG A 1 182 ? -0.7 16.312 7.043 1 95.12 182 ARG A C 1
ATOM 1422 O O . ARG A 1 182 ? -0.324 16.25 5.871 1 95.12 182 ARG A O 1
ATOM 1429 N N . ALA A 1 183 ? -0.719 17.422 7.77 1 95.5 183 ALA A N 1
ATOM 1430 C CA . ALA A 1 183 ? -0.227 18.672 7.188 1 95.5 183 ALA A CA 1
ATOM 1431 C C . ALA A 1 183 ? 1.24 18.547 6.789 1 95.5 183 ALA A C 1
ATOM 1433 O O . ALA A 1 183 ? 1.622 18.938 5.68 1 95.5 183 ALA A O 1
ATOM 1434 N N . LEU A 1 184 ? 2.037 18.047 7.629 1 96.69 184 LEU A N 1
ATOM 1435 C CA . LEU A 1 184 ? 3.471 17.922 7.387 1 96.69 184 LEU A CA 1
ATOM 1436 C C . LEU A 1 184 ? 3.742 17.031 6.184 1 96.69 184 LEU A C 1
ATOM 1438 O O . LEU A 1 184 ? 4.574 17.359 5.336 1 96.69 184 LEU A O 1
ATOM 1442 N N . HIS A 1 185 ? 3.051 15.883 6.094 1 94.06 185 HIS A N 1
ATOM 1443 C CA . HIS A 1 185 ? 3.201 15 4.938 1 94.06 185 HIS A CA 1
ATOM 1444 C C . HIS A 1 185 ? 2.791 15.711 3.65 1 94.06 185 HIS A C 1
ATOM 1446 O O . HIS A 1 185 ? 3.432 15.539 2.611 1 94.06 185 HIS A O 1
ATOM 1452 N N . GLY A 1 186 ? 1.72 16.453 3.748 1 92.5 186 GLY A N 1
ATOM 1453 C CA . GLY A 1 186 ? 1.294 17.25 2.6 1 92.5 186 GLY A CA 1
ATOM 1454 C C . GLY A 1 186 ? 2.346 18.234 2.129 1 92.5 186 GLY A C 1
ATOM 1455 O O . GLY A 1 186 ? 2.627 18.328 0.933 1 92.5 186 GLY A O 1
ATOM 1456 N N . TRP A 1 187 ? 2.867 18.938 3.068 1 94.31 187 TRP A N 1
ATOM 1457 C CA . TRP A 1 187 ? 3.896 19.906 2.74 1 94.31 187 TRP A CA 1
ATOM 1458 C C . TRP A 1 187 ? 5.141 19.219 2.184 1 94.31 187 TRP A C 1
ATOM 1460 O O . TRP A 1 187 ? 5.789 19.75 1.274 1 94.31 187 TRP A O 1
ATOM 1470 N N . ASN A 1 188 ? 5.547 18.094 2.695 1 94.44 188 ASN A N 1
ATOM 1471 C CA . ASN A 1 188 ? 6.695 17.328 2.24 1 94.44 188 ASN A CA 1
ATOM 1472 C C . ASN A 1 188 ? 6.586 16.969 0.759 1 94.44 188 ASN A C 1
ATOM 1474 O O . ASN A 1 188 ? 7.602 16.828 0.077 1 94.44 188 ASN A O 1
ATOM 1478 N N . ARG A 1 189 ? 5.363 16.906 0.291 1 89.69 189 ARG A N 1
ATOM 1479 C CA . ARG A 1 189 ? 5.137 16.469 -1.084 1 89.69 189 ARG A CA 1
ATOM 1480 C C . ARG A 1 189 ? 4.723 17.641 -1.969 1 89.69 189 ARG A C 1
ATOM 1482 O O . ARG A 1 189 ? 4.332 17.438 -3.123 1 89.69 189 ARG A O 1
ATOM 1489 N N . THR A 1 190 ? 4.695 18.797 -1.42 1 89.69 190 THR A N 1
ATOM 1490 C CA . THR A 1 190 ? 4.328 20.016 -2.143 1 89.69 190 THR A CA 1
ATOM 1491 C C . THR A 1 190 ? 5.539 20.609 -2.855 1 89.69 190 THR A C 1
ATOM 1493 O O . THR A 1 190 ? 6.633 20.656 -2.289 1 89.69 190 THR A O 1
ATOM 1496 N N . ASP A 1 191 ? 5.348 20.906 -4.16 1 86.06 191 ASP A N 1
ATOM 1497 C CA . ASP A 1 191 ? 6.32 21.734 -4.871 1 86.06 191 ASP A CA 1
ATOM 1498 C C . ASP A 1 191 ? 6.066 23.219 -4.629 1 86.06 191 ASP A C 1
ATOM 1500 O O . ASP A 1 191 ? 5.18 23.812 -5.242 1 86.06 191 ASP A O 1
ATOM 1504 N N . PHE A 1 192 ? 6.801 23.844 -3.766 1 84.69 192 PHE A N 1
ATOM 1505 C CA . PHE A 1 192 ? 6.594 25.234 -3.381 1 84.69 192 PHE A CA 1
ATOM 1506 C C . PHE A 1 192 ? 7.156 26.188 -4.438 1 84.69 192 PHE A C 1
ATOM 1508 O O . PHE A 1 192 ? 6.941 27.391 -4.367 1 84.69 192 PHE A O 1
ATOM 1515 N N . GLY A 1 193 ? 7.699 25.641 -5.484 1 77.81 193 GLY A N 1
ATOM 1516 C CA . GLY A 1 193 ? 8.273 26.438 -6.559 1 77.81 193 GLY A CA 1
ATOM 1517 C C . GLY A 1 193 ? 9.766 26.219 -6.73 1 77.81 193 GLY A C 1
ATOM 1518 O O . GLY A 1 193 ? 10.438 25.75 -5.812 1 77.81 193 GLY A O 1
ATOM 1519 N N . MET B 1 1 ? 10.828 21.781 -6.664 1 75.25 1 MET B N 1
ATOM 1520 C CA . MET B 1 1 ? 10.414 20.391 -6.449 1 75.25 1 MET B CA 1
ATOM 1521 C C . MET B 1 1 ? 10.008 20.156 -4.996 1 75.25 1 MET B C 1
ATOM 1523 O O . MET B 1 1 ? 10.398 20.922 -4.113 1 75.25 1 MET B O 1
ATOM 1527 N N . ALA B 1 2 ? 9.234 19.156 -4.848 1 81.31 2 ALA B N 1
ATOM 1528 C CA . ALA B 1 2 ? 8.859 18.797 -3.486 1 81.31 2 ALA B CA 1
ATOM 1529 C C . ALA B 1 2 ? 10.062 18.281 -2.703 1 81.31 2 ALA B C 1
ATOM 1531 O O . ALA B 1 2 ? 11.031 17.797 -3.291 1 81.31 2 ALA B O 1
ATOM 1532 N N . SER B 1 3 ? 9.992 18.516 -1.426 1 83.44 3 SER B N 1
ATOM 1533 C CA . SER B 1 3 ? 11.094 18.078 -0.563 1 83.44 3 SER B CA 1
ATOM 1534 C C . SER B 1 3 ? 11.164 16.562 -0.48 1 83.44 3 SER B C 1
ATOM 1536 O O . SER B 1 3 ? 12.258 15.992 -0.389 1 83.44 3 SER B O 1
ATOM 1538 N N . GLY B 1 4 ? 10.023 15.984 -0.524 1 88.75 4 GLY B N 1
ATOM 1539 C CA . GLY B 1 4 ? 9.992 14.539 -0.341 1 88.75 4 GLY B CA 1
ATOM 1540 C C . GLY B 1 4 ? 8.898 13.867 -1.142 1 88.75 4 GLY B C 1
ATOM 1541 O O . GLY B 1 4 ? 8.336 14.461 -2.064 1 88.75 4 GLY B O 1
ATOM 1542 N N . THR B 1 5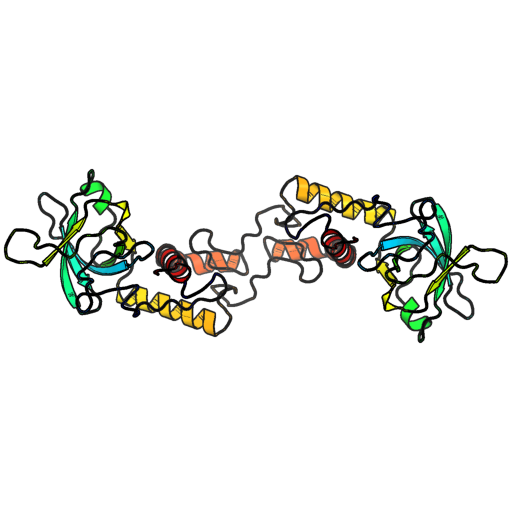 ? 8.758 12.555 -0.86 1 87.62 5 THR B N 1
ATOM 1543 C CA . THR B 1 5 ? 7.746 11.688 -1.462 1 87.62 5 THR B CA 1
ATOM 1544 C C . THR B 1 5 ? 6.988 10.914 -0.387 1 87.62 5 THR B C 1
ATOM 1546 O O . THR B 1 5 ? 7.109 11.211 0.803 1 87.62 5 THR B O 1
ATOM 1549 N N . ARG B 1 6 ? 6.195 10.055 -0.879 1 81.62 6 ARG B N 1
ATOM 1550 C CA . ARG B 1 6 ? 5.465 9.203 0.052 1 81.62 6 ARG B CA 1
ATOM 1551 C C . ARG B 1 6 ? 6.418 8.289 0.819 1 81.62 6 ARG B C 1
ATOM 1553 O O . ARG B 1 6 ? 6.16 7.945 1.974 1 81.62 6 ARG B O 1
ATOM 1560 N N . LYS B 1 7 ? 7.57 7.969 0.232 1 82 7 LYS B N 1
ATOM 1561 C CA . LYS B 1 7 ? 8.492 7.004 0.823 1 82 7 LYS B CA 1
ATOM 1562 C C . LYS B 1 7 ? 9.688 7.707 1.456 1 82 7 LYS B C 1
ATOM 1564 O O . LYS B 1 7 ? 10.516 7.07 2.115 1 82 7 LYS B O 1
ATOM 1569 N N . ARG B 1 8 ? 9.758 8.93 1.18 1 89.88 8 ARG B N 1
ATOM 1570 C CA . ARG B 1 8 ? 10.867 9.719 1.698 1 89.88 8 ARG B CA 1
ATOM 1571 C C . ARG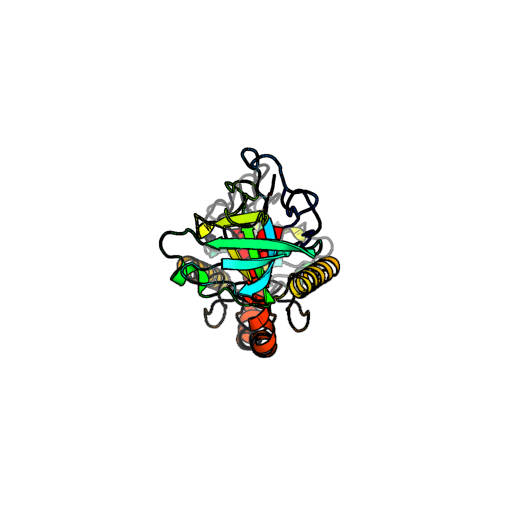 B 1 8 ? 10.383 11.039 2.281 1 89.88 8 ARG B C 1
ATOM 1573 O O . ARG B 1 8 ? 9.703 11.805 1.602 1 89.88 8 ARG B O 1
ATOM 1580 N N . TYR B 1 9 ? 10.688 11.258 3.521 1 95.12 9 TYR B N 1
ATOM 1581 C CA . TYR B 1 9 ? 10.344 12.5 4.195 1 95.12 9 TYR B CA 1
ATOM 1582 C C . TYR B 1 9 ? 11.578 13.375 4.387 1 95.12 9 TYR B C 1
ATOM 1584 O O . TYR B 1 9 ? 12.547 12.953 5.02 1 95.12 9 TYR B O 1
ATOM 1592 N N . ALA B 1 10 ? 11.547 14.648 3.873 1 95.19 10 ALA B N 1
ATOM 1593 C CA . ALA B 1 10 ? 12.727 15.516 3.902 1 95.19 10 ALA B CA 1
ATOM 1594 C C . ALA B 1 10 ? 12.32 16.984 4.07 1 95.19 10 ALA B C 1
ATOM 1596 O O . ALA B 1 10 ? 13.102 17.891 3.754 1 95.19 10 ALA B O 1
ATOM 1597 N N . LEU B 1 11 ? 11.164 17.25 4.566 1 95.69 11 LEU B N 1
ATOM 1598 C CA . LEU B 1 11 ? 10.648 18.609 4.719 1 95.69 11 LEU B CA 1
ATOM 1599 C C . LEU B 1 11 ? 11.539 19.438 5.648 1 95.69 11 LEU B C 1
ATOM 1601 O O . LEU B 1 11 ? 11.867 18.984 6.75 1 95.69 11 LEU B O 1
ATOM 1605 N N . ASP B 1 12 ? 11.922 20.547 5.191 1 96.25 12 ASP B N 1
ATOM 1606 C CA . ASP B 1 12 ? 12.711 21.5 5.977 1 96.25 12 ASP B CA 1
ATOM 1607 C C . ASP B 1 12 ? 11.891 22.734 6.336 1 96.25 12 ASP B C 1
ATOM 1609 O O . ASP B 1 12 ? 11.75 23.656 5.527 1 96.25 12 ASP B O 1
ATOM 1613 N N . LEU B 1 13 ? 11.469 22.812 7.555 1 96.38 13 LEU B N 1
ATOM 1614 C CA . LEU B 1 13 ? 10.633 23.922 7.992 1 96.38 13 LEU B CA 1
ATOM 1615 C C . LEU B 1 13 ? 11.445 25.203 8.102 1 96.38 13 LEU B C 1
ATOM 1617 O O . LEU B 1 13 ? 10.891 26.297 8.234 1 96.38 13 LEU B O 1
ATOM 1621 N N . ASP B 1 14 ? 12.742 25.062 7.965 1 94.25 14 ASP B N 1
ATOM 1622 C CA . ASP B 1 14 ? 13.602 26.234 8.047 1 94.25 14 ASP B CA 1
ATOM 1623 C C . ASP B 1 14 ? 13.898 26.797 6.664 1 94.25 14 ASP B C 1
ATOM 1625 O O . ASP B 1 14 ? 14.633 27.781 6.531 1 94.25 14 ASP B O 1
ATOM 1629 N N . ASP B 1 15 ? 13.383 26.172 5.691 1 93.12 15 ASP B N 1
ATOM 1630 C CA . ASP B 1 15 ? 13.523 26.719 4.344 1 93.12 15 ASP B CA 1
ATOM 1631 C C . ASP B 1 15 ? 12.727 28.016 4.184 1 93.12 15 ASP B C 1
ATOM 1633 O O . ASP B 1 15 ? 11.508 27.969 3.977 1 93.12 15 ASP B O 1
ATOM 1637 N N . ILE B 1 16 ? 13.32 29.078 4.074 1 89.5 16 ILE B N 1
ATOM 1638 C CA . ILE B 1 16 ? 12.68 30.391 4.156 1 89.5 16 ILE B CA 1
ATOM 1639 C C . ILE B 1 16 ? 11.945 30.688 2.848 1 89.5 16 ILE B C 1
ATOM 1641 O O . ILE B 1 16 ? 11.109 31.594 2.789 1 89.5 16 ILE B O 1
ATOM 1645 N N . MET B 1 17 ? 12.227 30.016 1.813 1 85.94 17 MET B N 1
ATOM 1646 C CA . MET B 1 17 ? 11.492 30.219 0.566 1 85.94 17 MET B CA 1
ATOM 1647 C C . MET B 1 17 ? 10.109 29.578 0.646 1 85.94 17 MET B C 1
ATOM 1649 O O . MET B 1 17 ? 9.148 30.109 0.096 1 85.94 17 MET B O 1
ATOM 1653 N N . SER B 1 18 ? 10.047 28.453 1.329 1 90 18 SER B N 1
ATOM 1654 C CA . SER B 1 18 ? 8.773 27.75 1.479 1 90 18 SER B CA 1
ATOM 1655 C C . SER B 1 18 ? 8.023 28.234 2.719 1 90 18 SER B C 1
ATOM 1657 O O . SER B 1 18 ? 6.793 28.297 2.721 1 90 18 SER B O 1
ATOM 1659 N N . PHE B 1 19 ? 8.867 28.531 3.727 1 92.31 19 PHE B N 1
ATOM 1660 C CA . PHE B 1 19 ? 8.297 28.953 5 1 92.31 19 PHE B CA 1
ATOM 1661 C C . PHE B 1 19 ? 8.906 30.281 5.449 1 92.31 19 PHE B C 1
ATOM 1663 O O . PHE B 1 19 ? 9.68 30.328 6.406 1 92.31 19 PHE B O 1
ATOM 1670 N N . PRO B 1 20 ? 8.406 31.344 4.891 1 89.62 20 PRO B N 1
ATOM 1671 C CA . PRO B 1 20 ? 8.953 32.656 5.254 1 89.62 20 PRO B CA 1
ATOM 1672 C C . PRO B 1 20 ? 8.555 33.062 6.664 1 89.62 20 PRO B C 1
ATOM 1674 O O . PRO B 1 20 ? 7.582 32.562 7.223 1 89.62 20 PRO B O 1
ATOM 1677 N N . ASN B 1 21 ? 9.352 33.969 7.211 1 89.62 21 ASN B N 1
ATOM 1678 C CA . ASN B 1 21 ? 9.117 34.531 8.539 1 89.62 21 ASN B CA 1
ATOM 1679 C C . ASN B 1 21 ? 9.32 36.031 8.57 1 89.62 21 ASN B C 1
ATOM 1681 O O . ASN B 1 21 ? 9.43 36.688 7.52 1 89.62 21 ASN B O 1
ATOM 1685 N N . ALA B 1 22 ? 9.281 36.594 9.711 1 85.81 22 ALA B N 1
ATOM 1686 C CA . ALA B 1 22 ? 9.336 38.031 9.859 1 85.81 22 ALA B CA 1
ATOM 1687 C C . ALA B 1 22 ? 10.617 38.594 9.266 1 85.81 22 ALA B C 1
ATOM 1689 O O . ALA B 1 22 ? 10.633 39.719 8.742 1 85.81 22 ALA B O 1
ATOM 1690 N N . ASP B 1 23 ? 11.625 37.781 9.25 1 85.75 23 ASP B N 1
ATOM 1691 C CA . ASP B 1 23 ? 12.914 38.25 8.75 1 85.75 23 ASP B CA 1
ATOM 1692 C C . ASP B 1 23 ? 12.984 38.156 7.23 1 85.75 23 ASP B C 1
ATOM 1694 O O . ASP B 1 23 ? 13.828 38.812 6.598 1 85.75 23 ASP B O 1
ATOM 1698 N N . THR B 1 24 ? 12.156 37.344 6.684 1 82.69 24 THR B N 1
ATOM 1699 C CA . THR B 1 24 ? 12.258 37.062 5.254 1 82.69 24 THR B CA 1
ATOM 1700 C C . THR B 1 24 ? 10.906 37.25 4.574 1 82.69 24 THR B C 1
ATOM 1702 O O . THR B 1 24 ? 10.609 36.594 3.572 1 82.69 24 THR B O 1
ATOM 1705 N N . LEU B 1 25 ? 10.172 38.031 5.191 1 73.81 25 LEU B N 1
ATOM 1706 C CA . LEU B 1 25 ? 8.828 38.25 4.664 1 73.81 25 LEU B CA 1
ATOM 1707 C C . LEU B 1 25 ? 8.891 38.688 3.205 1 73.81 25 LEU B C 1
ATOM 1709 O O . LEU B 1 25 ? 9.633 39.625 2.855 1 73.81 25 LEU B O 1
ATOM 1713 N N . PRO B 1 26 ? 8.172 37.906 2.303 1 62 26 PRO B N 1
ATOM 1714 C CA . PRO B 1 26 ? 8.219 38.281 0.895 1 62 26 PRO B CA 1
ATOM 1715 C C . PRO B 1 26 ? 7.574 39.656 0.648 1 62 26 PRO B C 1
ATOM 1717 O O . PRO B 1 26 ? 6.555 39.969 1.263 1 62 26 PRO B O 1
ATOM 1720 N N . VAL B 1 27 ? 8.344 40.469 0.059 1 60.75 27 VAL B N 1
ATOM 1721 C CA . VAL B 1 27 ? 7.855 41.812 -0.29 1 60.75 27 VAL B CA 1
ATOM 1722 C C . VAL B 1 27 ? 6.816 41.688 -1.403 1 60.75 27 VAL B C 1
ATOM 1724 O O . VAL B 1 27 ? 5.879 42.5 -1.464 1 60.75 27 VAL B O 1
ATOM 1727 N N . PHE B 1 28 ? 6.996 40.625 -2.223 1 61.25 28 PHE B N 1
ATOM 1728 C CA . PHE B 1 28 ? 6.098 40.469 -3.359 1 61.25 28 PHE B CA 1
ATOM 1729 C C . PHE B 1 28 ? 5.336 39.125 -3.262 1 61.25 28 PHE B C 1
ATOM 1731 O O . PHE B 1 28 ? 5.816 38.188 -2.652 1 61.25 28 PHE B O 1
ATOM 1738 N N . PRO B 1 29 ? 4.141 39.25 -3.797 1 65.44 29 PRO B N 1
ATOM 1739 C CA . PRO B 1 29 ? 3.406 37.969 -3.889 1 65.44 29 PRO B CA 1
ATOM 1740 C C . PRO B 1 29 ? 4.176 36.906 -4.652 1 65.44 29 PRO B C 1
ATOM 1742 O O . PRO B 1 29 ? 5.051 37.219 -5.465 1 65.44 29 PRO B O 1
ATOM 1745 N N . PRO B 1 30 ? 3.887 35.688 -4.258 1 66.75 30 PRO B N 1
ATOM 1746 C CA . PRO B 1 30 ? 4.566 34.594 -4.973 1 66.75 30 PRO B CA 1
ATOM 1747 C C . PRO B 1 30 ? 4.285 34.625 -6.473 1 66.75 30 PRO B C 1
ATOM 1749 O O . PRO B 1 30 ? 3.201 35.031 -6.898 1 66.75 30 PRO B O 1
ATOM 1752 N N . LYS B 1 31 ? 5.32 34.375 -7.195 1 70.81 31 LYS B N 1
ATOM 1753 C CA . LYS B 1 31 ? 5.164 34.219 -8.641 1 70.81 31 LYS B CA 1
ATOM 1754 C C . LYS B 1 31 ? 4.266 33.031 -8.969 1 70.81 31 LYS B C 1
ATOM 1756 O O . LYS B 1 31 ? 3.928 32.25 -8.086 1 70.81 31 LYS B O 1
ATOM 1761 N N . GLU B 1 32 ? 3.846 33.125 -10.148 1 71.25 32 GLU B N 1
ATOM 1762 C CA . GLU B 1 32 ? 3.01 32 -10.609 1 71.25 32 GLU B CA 1
ATOM 1763 C C . GLU B 1 32 ? 3.668 30.656 -10.32 1 71.25 32 GLU B C 1
ATOM 1765 O O . GLU B 1 32 ? 4.852 30.469 -10.609 1 71.25 32 GLU B O 1
ATOM 1770 N N . GLY B 1 33 ? 3.012 29.781 -9.625 1 71.5 33 GLY B N 1
ATOM 1771 C CA . GLY B 1 33 ? 3.527 28.453 -9.328 1 71.5 33 GLY B CA 1
ATOM 1772 C C . GLY B 1 33 ? 4.23 28.375 -7.988 1 71.5 33 GLY B C 1
ATOM 1773 O O . GLY B 1 33 ? 4.555 27.281 -7.52 1 71.5 33 GLY B O 1
ATOM 1774 N N . GLU B 1 34 ? 4.438 29.594 -7.453 1 76.5 34 GLU B N 1
ATOM 1775 C CA . GLU B 1 34 ? 5.117 29.609 -6.164 1 76.5 34 GLU B CA 1
ATOM 1776 C C . GLU B 1 34 ? 4.117 29.719 -5.012 1 76.5 34 GLU B C 1
ATOM 1778 O O . GLU B 1 34 ? 3.088 30.375 -5.141 1 76.5 34 GLU B O 1
ATOM 1783 N N . SER B 1 35 ? 4.379 28.969 -3.996 1 82.75 35 SER B N 1
ATOM 1784 C CA . SER B 1 35 ? 3.574 29.047 -2.783 1 82.75 35 SER B CA 1
ATOM 1785 C C . SER B 1 35 ? 4.449 29.031 -1.534 1 82.75 35 SER B C 1
ATOM 1787 O O . SER B 1 35 ? 5.609 28.625 -1.591 1 82.75 35 SER B O 1
ATOM 1789 N N . TRP B 1 36 ? 3.99 29.703 -0.554 1 88.38 36 TRP B N 1
ATOM 1790 C CA . TRP B 1 36 ? 4.688 29.641 0.726 1 88.38 36 TRP B CA 1
ATOM 1791 C C . TRP B 1 36 ? 3.699 29.609 1.885 1 88.38 36 TRP B C 1
ATOM 1793 O O . TRP B 1 36 ? 2.514 29.891 1.708 1 88.38 36 TRP B O 1
ATOM 1803 N N . ILE B 1 37 ? 4.129 29.156 3.027 1 91.62 37 ILE B N 1
ATOM 1804 C CA . ILE B 1 37 ? 3.318 29.047 4.234 1 91.62 37 ILE B CA 1
ATOM 1805 C C . ILE B 1 37 ? 4.012 29.766 5.391 1 91.62 37 ILE B C 1
ATOM 1807 O O . ILE B 1 37 ? 5.172 29.469 5.703 1 91.62 37 ILE B O 1
ATOM 1811 N N . MET B 1 38 ? 3.375 30.703 5.949 1 91.56 38 MET B N 1
ATOM 1812 C CA . MET B 1 38 ? 3.875 31.344 7.156 1 91.56 38 MET B CA 1
ATOM 1813 C C . MET B 1 38 ? 3.352 30.656 8.406 1 91.56 38 MET B C 1
ATOM 1815 O O . MET B 1 38 ? 2.152 30.391 8.523 1 91.56 38 MET B O 1
ATOM 1819 N N . LEU B 1 39 ? 4.219 30.312 9.258 1 95.62 39 LEU B N 1
ATOM 1820 C CA . LEU B 1 39 ? 3.877 29.578 10.469 1 95.62 39 LEU B CA 1
ATOM 1821 C C . LEU B 1 39 ? 3.963 30.469 11.695 1 95.62 39 LEU B C 1
ATOM 1823 O O . LEU B 1 39 ? 5 31.094 11.945 1 95.62 39 LEU B O 1
ATOM 1827 N N . MET B 1 40 ? 2.873 30.531 12.438 1 95.81 40 MET B N 1
ATOM 1828 C CA . MET B 1 40 ? 2.826 31.375 13.625 1 95.81 40 MET B CA 1
ATOM 1829 C C . MET B 1 40 ? 2.049 30.703 14.75 1 95.81 40 MET B C 1
ATOM 1831 O O . MET B 1 40 ? 1.093 29.969 14.492 1 95.81 40 MET B O 1
ATOM 1835 N N . GLU B 1 41 ? 2.471 30.984 15.953 1 98.44 41 GLU B N 1
ATOM 1836 C CA . GLU B 1 41 ? 1.764 30.453 17.109 1 98.44 41 GLU B CA 1
ATOM 1837 C C . GLU B 1 41 ? 0.81 31.484 17.703 1 98.44 41 GLU B C 1
ATOM 1839 O O . GLU B 1 41 ? 1.183 32.656 17.875 1 98.44 41 GLU B O 1
ATOM 1844 N N . ILE B 1 42 ? -0.39 31.062 17.969 1 98.25 42 ILE B N 1
ATOM 1845 C CA . ILE B 1 42 ? -1.36 31.938 18.609 1 98.25 42 ILE B CA 1
ATOM 1846 C C . ILE B 1 42 ? -1.002 32.125 20.078 1 98.25 42 ILE B C 1
ATOM 1848 O O . ILE B 1 42 ? -0.891 31.156 20.828 1 98.25 42 ILE B O 1
ATOM 1852 N N . THR B 1 43 ? -0.867 33.375 20.484 1 98.19 43 THR B N 1
ATOM 1853 C CA . THR B 1 43 ? -0.383 33.625 21.844 1 98.19 43 THR B CA 1
ATOM 1854 C C . THR B 1 43 ? -1.479 34.219 22.719 1 98.19 43 THR B C 1
ATOM 1856 O O . THR B 1 43 ? -1.43 34.156 23.938 1 98.19 43 THR B O 1
ATOM 1859 N N . ALA B 1 44 ? -2.412 34.875 22.078 1 97.81 44 ALA B N 1
ATOM 1860 C CA . ALA B 1 44 ? -3.488 35.5 22.844 1 97.81 44 ALA B CA 1
ATOM 1861 C C . ALA B 1 44 ? -4.695 35.781 21.969 1 97.81 44 ALA B C 1
ATOM 1863 O O . ALA B 1 44 ? -4.551 36 20.75 1 97.81 44 ALA B O 1
ATOM 1864 N N . ASP B 1 45 ? -5.828 35.719 22.609 1 96.62 45 ASP B N 1
ATOM 1865 C CA . ASP B 1 45 ? -7.059 36.188 21.953 1 96.62 45 ASP B CA 1
ATOM 1866 C C . ASP B 1 45 ? -7.336 37.656 22.266 1 96.62 45 ASP B C 1
ATOM 1868 O O . ASP B 1 45 ? -7.535 38 23.422 1 96.62 45 ASP B O 1
ATOM 1872 N N . ARG B 1 46 ? -7.328 38.438 21.219 1 94.62 46 ARG B N 1
ATOM 1873 C CA . ARG B 1 46 ? -7.562 39.875 21.359 1 94.62 46 ARG B CA 1
ATOM 1874 C C . ARG B 1 46 ? -8.867 40.281 20.688 1 94.62 46 ARG B C 1
ATOM 1876 O O . ARG B 1 46 ? -8.977 41.406 20.188 1 94.62 46 ARG B O 1
ATOM 1883 N N . SER B 1 47 ? -9.734 39.344 20.703 1 92.88 47 SER B N 1
ATOM 1884 C CA . SER B 1 47 ? -10.992 39.594 20 1 92.88 47 SER B CA 1
ATOM 1885 C C . SER B 1 47 ? -11.891 40.562 20.766 1 92.88 47 SER B C 1
ATOM 1887 O O . SER B 1 47 ? -11.992 40.469 22 1 92.88 47 SER B O 1
ATOM 1889 N N . LEU B 1 48 ? -12.523 41.438 20.156 1 89.88 48 LEU B N 1
ATOM 1890 C CA . LEU B 1 48 ? -13.641 42.219 20.656 1 89.88 48 LEU B CA 1
ATOM 1891 C C . LEU B 1 48 ? -14.883 42 19.812 1 89.88 48 LEU B C 1
ATOM 1893 O O . LEU B 1 48 ? -15.539 40.969 19.922 1 89.88 48 LEU B O 1
ATOM 1897 N N . LEU B 1 49 ? -15.086 42.781 18.734 1 87.81 49 LEU B N 1
ATOM 1898 C CA . LEU B 1 49 ? -16.219 42.625 17.828 1 87.81 49 LEU B CA 1
ATOM 1899 C C . LEU B 1 49 ? -15.883 41.656 16.703 1 87.81 49 LEU B C 1
ATOM 1901 O O . LEU B 1 49 ? -16.781 40.969 16.188 1 87.81 49 LEU B O 1
ATOM 1905 N N . ARG B 1 50 ? -14.578 41.656 16.375 1 91.94 50 ARG B N 1
ATOM 1906 C CA . ARG B 1 50 ? -14.055 40.75 15.359 1 91.94 50 ARG B CA 1
ATOM 1907 C C . ARG B 1 50 ? -12.953 39.875 15.922 1 91.94 50 ARG B C 1
ATOM 1909 O O . ARG B 1 50 ? -12.188 40.281 16.797 1 91.94 50 ARG B O 1
ATOM 1916 N N . PRO B 1 51 ? -12.953 38.688 15.398 1 95.69 51 PRO B N 1
ATOM 1917 C CA . PRO B 1 51 ? -11.867 37.844 15.859 1 95.69 51 PRO B CA 1
ATOM 1918 C C . PRO B 1 51 ? -10.484 38.375 15.508 1 95.69 51 PRO B C 1
ATOM 1920 O O . PRO B 1 51 ? -10.188 38.594 14.328 1 95.69 51 PRO B O 1
ATOM 1923 N N . VAL B 1 52 ? -9.672 38.656 16.484 1 94.75 52 VAL B N 1
ATOM 1924 C CA . VAL B 1 52 ? -8.297 39.125 16.375 1 94.75 52 VAL B CA 1
ATOM 1925 C C . VAL B 1 52 ? -7.398 38.375 17.344 1 94.75 52 VAL B C 1
ATOM 1927 O O . VAL B 1 52 ? -7.742 38.188 18.516 1 94.75 52 VAL B O 1
ATOM 1930 N N . TYR B 1 53 ? -6.305 37.969 16.812 1 96.19 53 TYR B N 1
ATOM 1931 C CA . TYR B 1 53 ? -5.418 37.125 17.625 1 96.19 53 TYR B CA 1
ATOM 1932 C C . TYR B 1 53 ? -3.986 37.656 17.562 1 96.19 53 TYR B C 1
ATOM 1934 O O . TYR B 1 53 ? -3.514 38.062 16.5 1 96.19 53 TYR B O 1
ATOM 1942 N N . ALA B 1 54 ? -3.365 37.688 18.734 1 96.19 54 ALA B N 1
ATOM 1943 C CA . ALA B 1 54 ? -1.919 37.906 18.766 1 96.19 54 ALA B CA 1
ATOM 1944 C C . ALA B 1 54 ? -1.175 36.625 18.391 1 96.19 54 ALA B C 1
ATOM 1946 O O . ALA B 1 54 ? -1.527 35.531 18.859 1 96.19 54 ALA B O 1
ATOM 1947 N N . VAL B 1 55 ? -0.203 36.75 17.5 1 96.31 55 VAL B N 1
ATOM 1948 C CA . VAL B 1 55 ? 0.555 35.594 17.062 1 96.31 55 VAL B CA 1
ATOM 1949 C C . VAL B 1 55 ? 2.051 35.906 17.109 1 96.31 55 VAL B C 1
ATOM 1951 O O . VAL B 1 55 ? 2.447 37.062 17.188 1 96.31 55 VAL B O 1
ATOM 1954 N N . ARG B 1 56 ? 2.838 34.844 17.172 1 96.44 56 ARG B N 1
ATOM 1955 C CA . ARG B 1 56 ? 4.297 34.938 17.172 1 96.44 56 ARG B CA 1
ATOM 1956 C C . ARG B 1 56 ? 4.891 33.938 16.172 1 96.44 56 ARG B C 1
ATOM 1958 O O . ARG B 1 56 ? 4.465 32.781 16.109 1 96.44 56 ARG B O 1
ATOM 1965 N N . ASP B 1 57 ? 5.809 34.375 15.375 1 93.06 57 ASP B N 1
ATOM 1966 C CA . ASP B 1 57 ? 6.398 33.469 14.406 1 93.06 57 ASP B CA 1
ATOM 1967 C C . ASP B 1 57 ? 7.691 32.844 14.945 1 93.06 57 ASP B C 1
ATOM 1969 O O . ASP B 1 57 ? 7.977 32.969 16.141 1 93.06 57 ASP B O 1
ATOM 1973 N N . VAL B 1 58 ? 8.414 32.156 14.086 1 93.75 58 VAL B N 1
ATOM 1974 C CA . VAL B 1 58 ? 9.57 31.391 14.5 1 93.75 58 VAL B CA 1
ATOM 1975 C C . VAL B 1 58 ? 10.688 32.312 14.969 1 93.75 58 VAL B C 1
ATOM 1977 O O . VAL B 1 58 ? 11.578 31.906 15.711 1 93.75 58 VAL B O 1
ATOM 1980 N N . THR B 1 59 ? 10.664 33.594 14.562 1 93.44 59 THR B N 1
ATOM 1981 C CA . THR B 1 59 ? 11.664 34.562 14.969 1 93.44 59 THR B CA 1
ATOM 1982 C C . THR B 1 59 ? 11.242 35.281 16.266 1 93.44 59 THR B C 1
ATOM 1984 O O . THR B 1 59 ? 11.953 36.156 16.75 1 93.44 59 THR B O 1
ATOM 1987 N N . GLN B 1 60 ? 10.164 35 16.766 1 94.38 60 GLN B N 1
ATOM 1988 C CA . GLN B 1 60 ? 9.602 35.562 18 1 94.38 60 GLN B CA 1
ATOM 1989 C C . GLN B 1 60 ? 8.961 36.906 17.734 1 94.38 60 GLN B C 1
ATOM 1991 O O . GLN B 1 60 ? 8.539 37.594 18.672 1 94.38 60 GLN B O 1
ATOM 1996 N N . ALA B 1 61 ? 8.93 37.219 16.484 1 91.44 61 ALA B N 1
ATOM 1997 C CA . ALA B 1 61 ? 8.219 38.438 16.141 1 91.44 61 ALA B CA 1
ATOM 1998 C C . ALA B 1 61 ? 6.723 38.312 16.438 1 91.44 61 ALA B C 1
ATOM 2000 O O . ALA B 1 61 ? 6.125 37.25 16.188 1 91.44 61 ALA B O 1
ATOM 2001 N N . LYS B 1 62 ? 6.195 39.406 16.859 1 92.69 62 LYS B N 1
ATOM 2002 C CA . LYS B 1 62 ? 4.785 39.406 17.25 1 92.69 62 LYS B CA 1
ATOM 2003 C C . LYS B 1 62 ? 3.938 40.156 16.203 1 92.69 62 LYS B C 1
ATOM 2005 O O . LYS B 1 62 ? 4.344 41.188 15.672 1 92.69 62 LYS B O 1
ATOM 2010 N N . PHE B 1 63 ? 2.822 39.5 15.883 1 90 63 PHE B N 1
ATOM 2011 C CA . PHE B 1 63 ? 1.877 40.062 14.922 1 90 63 PHE B CA 1
ATOM 2012 C C . PHE B 1 63 ? 0.445 39.906 15.422 1 90 63 PHE B C 1
ATOM 2014 O O . PHE B 1 63 ? 0.199 39.25 16.422 1 90 63 PHE B O 1
ATOM 2021 N N . LEU B 1 64 ? -0.385 40.656 14.797 1 92.12 64 LEU B N 1
ATOM 2022 C CA . LEU B 1 64 ? -1.814 40.438 14.961 1 92.12 64 LEU B CA 1
ATOM 2023 C C . LEU B 1 64 ? -2.412 39.812 13.695 1 92.12 64 LEU B C 1
ATOM 2025 O O . LEU B 1 64 ? -1.971 40.125 12.586 1 92.12 64 LEU B O 1
ATOM 2029 N N . VAL B 1 65 ? -3.363 39 13.906 1 92.88 65 VAL B N 1
ATOM 2030 C CA . VAL B 1 65 ? -4.121 38.438 12.789 1 92.88 65 VAL B CA 1
ATOM 2031 C C . VAL B 1 65 ? -5.609 38.719 12.984 1 92.88 65 VAL B C 1
ATOM 2033 O O . VAL B 1 65 ? -6.176 38.375 14.031 1 92.88 65 VAL B O 1
ATOM 2036 N N . ALA B 1 66 ? -6.133 39.344 12.016 1 92 66 ALA B N 1
ATOM 2037 C CA . ALA B 1 66 ? -7.555 39.688 12.086 1 92 66 ALA B CA 1
ATOM 2038 C C . ALA B 1 66 ? -8.344 38.938 11.008 1 92 66 ALA B C 1
ATOM 2040 O O . ALA B 1 66 ? -7.953 38.938 9.836 1 92 66 ALA B O 1
ATOM 2041 N N . LEU B 1 67 ? -9.461 38.312 11.391 1 93.38 67 LEU B N 1
ATOM 2042 C CA . LEU B 1 67 ? -10.289 37.594 10.438 1 93.38 67 LEU B CA 1
ATOM 2043 C C . LEU B 1 67 ? -11.367 38.469 9.844 1 93.38 67 LEU B C 1
ATOM 2045 O O . LEU B 1 67 ? -12.258 38.938 10.562 1 93.38 67 LEU B O 1
ATOM 2049 N N . HIS B 1 68 ? -11.242 38.719 8.594 1 91.06 68 HIS B N 1
ATOM 2050 C CA . HIS B 1 68 ? -12.211 39.5 7.824 1 91.06 68 HIS B CA 1
ATOM 2051 C C . HIS B 1 68 ? -12.945 38.625 6.812 1 91.06 68 HIS B C 1
ATOM 2053 O O . HIS B 1 68 ? -13.281 39.094 5.715 1 91.06 68 HIS B O 1
ATOM 2059 N N . THR B 1 69 ? -13.055 37.375 7.121 1 92.31 69 THR B N 1
ATOM 2060 C CA . THR B 1 69 ? -13.75 36.438 6.254 1 92.31 69 THR B CA 1
ATOM 2061 C C . THR B 1 69 ? -15.266 36.625 6.332 1 92.31 69 THR B C 1
ATOM 2063 O O . THR B 1 69 ? -15.75 37.375 7.191 1 92.31 69 THR B O 1
ATOM 2066 N N . PRO B 1 70 ? -16.047 36.062 5.406 1 94.06 70 PRO B N 1
ATOM 2067 C CA . PRO B 1 70 ? -17.5 36.188 5.426 1 94.06 70 PRO B CA 1
ATOM 2068 C C . PRO B 1 70 ? -18.125 35.688 6.723 1 94.06 70 PRO B C 1
ATOM 2070 O O . PRO B 1 70 ? -19.094 36.25 7.215 1 94.06 70 PRO B O 1
ATOM 2073 N N . ASN B 1 71 ? -17.625 34.688 7.324 1 95.25 71 ASN B N 1
ATOM 2074 C CA . ASN B 1 71 ? -18.094 34.094 8.586 1 95.25 71 ASN B CA 1
ATOM 2075 C C . ASN B 1 71 ? -16.953 34 9.602 1 95.25 71 ASN B C 1
ATOM 2077 O O . ASN B 1 71 ? -16.562 32.906 10 1 95.25 71 ASN B O 1
ATOM 2081 N N . PRO B 1 72 ? -16.531 35.125 10.125 1 94.56 72 PRO B N 1
ATOM 2082 C CA . PRO B 1 72 ? -15.289 35.156 10.914 1 94.56 72 PRO B CA 1
ATOM 2083 C C . PRO B 1 72 ? -15.414 34.375 12.227 1 94.56 72 PRO B C 1
ATOM 2085 O O . PRO B 1 72 ? -14.453 33.75 12.672 1 94.56 72 PRO B O 1
ATOM 2088 N N . ARG B 1 73 ? -16.547 34.406 12.883 1 94.62 73 ARG B N 1
ATOM 2089 C CA . ARG B 1 73 ? -16.719 33.719 14.148 1 94.62 73 ARG B CA 1
ATOM 2090 C C . ARG B 1 73 ? -16.672 32.219 13.953 1 94.62 73 ARG B C 1
ATOM 2092 O O . ARG B 1 73 ? -16.078 31.5 14.758 1 94.62 73 ARG B O 1
ATOM 2099 N N . GLU B 1 74 ? -17.25 31.812 12.875 1 94.88 74 GLU B N 1
ATOM 2100 C CA . GLU B 1 74 ? -17.188 30.391 12.547 1 94.88 74 GLU B CA 1
ATOM 2101 C C . GLU B 1 74 ? -15.773 29.969 12.172 1 94.88 74 GLU B C 1
ATOM 2103 O O . GLU B 1 74 ? -15.312 28.906 12.586 1 94.88 74 GLU B O 1
ATOM 2108 N N . ASP B 1 75 ? -15.078 30.766 11.414 1 94.81 75 ASP B N 1
ATOM 2109 C CA . ASP B 1 75 ? -13.734 30.453 10.938 1 94.81 75 ASP B CA 1
ATOM 2110 C C . ASP B 1 75 ? -12.727 30.469 12.086 1 94.81 75 ASP B C 1
ATOM 2112 O O . ASP B 1 75 ? -11.648 29.875 11.977 1 94.81 75 ASP B O 1
ATOM 2116 N N . ALA B 1 76 ? -13.102 31.094 13.211 1 96.56 76 ALA B N 1
ATOM 2117 C CA . ALA B 1 76 ? -12.195 31.234 14.344 1 96.56 76 ALA B CA 1
ATOM 2118 C C . ALA B 1 76 ? -12.398 30.109 15.352 1 96.56 76 ALA B C 1
ATOM 2120 O O . ALA B 1 76 ? -11.734 30.062 16.391 1 96.56 76 ALA B O 1
ATOM 2121 N N . GLN B 1 77 ? -13.234 29.203 15.086 1 95.06 77 GLN B N 1
ATOM 2122 C CA . GLN B 1 77 ? -13.656 28.203 16.062 1 95.06 77 GLN B CA 1
ATOM 2123 C C . GLN B 1 77 ? -12.469 27.391 16.562 1 95.06 77 GLN B C 1
ATOM 2125 O O . GLN B 1 77 ? -12.414 27 17.719 1 95.06 77 GLN B O 1
ATOM 2130 N N . ASN B 1 78 ? -11.508 27.203 15.75 1 94.81 78 ASN B N 1
ATOM 2131 C CA . ASN B 1 78 ? -10.383 26.344 16.125 1 94.81 78 ASN B CA 1
ATOM 2132 C C . ASN B 1 78 ? -9.172 27.172 16.562 1 94.81 78 ASN B C 1
ATOM 2134 O O . ASN B 1 78 ? -8.109 26.609 16.844 1 94.81 78 ASN B O 1
ATOM 2138 N N . PHE B 1 79 ? -9.352 28.453 16.594 1 97.62 79 PHE B N 1
ATOM 2139 C CA . PHE B 1 79 ? -8.273 29.297 17.078 1 97.62 79 PHE B CA 1
ATOM 2140 C C . PHE B 1 79 ? -8.117 29.188 18.578 1 97.62 79 PHE B C 1
ATOM 2142 O O . PHE B 1 79 ? -9.008 29.578 19.344 1 97.62 79 PHE B O 1
ATOM 2149 N N . LYS B 1 80 ? -7.039 28.641 18.984 1 97.44 80 LYS B N 1
ATOM 2150 C CA . LYS B 1 80 ? -6.75 28.469 20.406 1 97.44 80 LYS B CA 1
ATOM 2151 C C . LYS B 1 80 ? -5.305 28.844 20.734 1 97.44 80 LYS B C 1
ATOM 2153 O O . LYS B 1 80 ? -4.395 28.516 19.969 1 97.44 80 LYS B O 1
ATOM 2158 N N . VAL B 1 81 ? -5.164 29.516 21.891 1 98.31 81 VAL B N 1
ATOM 2159 C CA . VAL B 1 81 ? -3.824 29.891 22.328 1 98.31 81 VAL B CA 1
ATOM 2160 C C . VAL B 1 81 ? -2.941 28.656 22.406 1 98.31 81 VAL B C 1
ATOM 2162 O O . VAL B 1 81 ? -3.359 27.625 22.938 1 98.31 81 VAL B O 1
ATOM 2165 N N . GLY B 1 82 ? -1.786 28.719 21.828 1 98.12 82 GLY B N 1
ATOM 2166 C CA . GLY B 1 82 ? -0.864 27.594 21.828 1 98.12 82 GLY B CA 1
ATOM 2167 C C . GLY B 1 82 ? -0.883 26.812 20.531 1 98.12 82 GLY B C 1
ATOM 2168 O O . GLY B 1 82 ? 0.019 26 20.266 1 98.12 82 GLY B O 1
ATOM 2169 N N . HIS B 1 83 ? -1.886 27 19.703 1 98.5 83 HIS B N 1
ATOM 2170 C CA . HIS B 1 83 ? -1.974 26.328 18.406 1 98.5 83 HIS B CA 1
ATOM 2171 C C . HIS B 1 83 ? -1.199 27.094 17.344 1 98.5 83 HIS B C 1
ATOM 2173 O O . HIS B 1 83 ? -0.958 28.297 17.469 1 98.5 83 HIS B O 1
ATOM 2179 N N . THR B 1 84 ? -0.775 26.344 16.344 1 98.31 84 THR B N 1
ATOM 2180 C CA . THR B 1 84 ? -0.049 26.938 15.234 1 98.31 84 THR B CA 1
ATOM 2181 C C . THR B 1 84 ? -1.01 27.359 14.125 1 98.31 84 THR B C 1
ATOM 2183 O O . THR B 1 84 ? -1.845 26.562 13.688 1 98.31 84 THR B O 1
ATOM 2186 N N . LEU B 1 85 ? -0.927 28.609 13.703 1 97.25 85 LEU B N 1
ATOM 2187 C CA . LEU B 1 85 ? -1.632 29.156 12.547 1 97.25 85 LEU B CA 1
ATOM 2188 C C . LEU B 1 85 ? -0.753 29.094 11.305 1 97.25 85 LEU B C 1
ATOM 2190 O O . LEU B 1 85 ? 0.39 29.562 11.32 1 97.25 85 LEU B O 1
ATOM 2194 N N . CYS B 1 86 ? -1.286 28.453 10.227 1 95.69 86 CYS B N 1
ATOM 2195 C CA . CYS B 1 86 ? -0.622 28.391 8.93 1 95.69 86 CYS B CA 1
ATOM 2196 C C . CYS B 1 86 ? -1.323 29.297 7.922 1 95.69 86 CYS B C 1
ATOM 2198 O O . CYS B 1 86 ? -2.521 29.156 7.672 1 95.69 86 CYS B O 1
ATOM 2200 N N . ILE B 1 87 ? -0.569 30.266 7.422 1 91.06 87 ILE B N 1
ATOM 2201 C CA . ILE B 1 87 ? -1.115 31.141 6.391 1 91.06 87 ILE B CA 1
ATOM 2202 C C . ILE B 1 87 ? -0.482 30.812 5.043 1 91.06 87 ILE B C 1
ATOM 2204 O O . ILE B 1 87 ? 0.728 30.969 4.863 1 91.06 87 ILE B O 1
ATOM 2208 N N . THR B 1 88 ? -1.291 30.281 4.16 1 88.38 88 THR B N 1
ATOM 2209 C CA . THR B 1 88 ? -0.792 29.938 2.834 1 88.38 88 THR B CA 1
ATOM 2210 C C . THR B 1 88 ? -0.956 31.109 1.87 1 88.38 88 THR B C 1
ATOM 2212 O O . THR B 1 88 ? -2.043 31.688 1.758 1 88.38 88 THR B O 1
ATOM 2215 N N . ALA B 1 89 ? 0.168 31.703 1.367 1 74.75 89 ALA B N 1
ATOM 2216 C CA . ALA B 1 89 ? 0.141 32.969 0.622 1 74.75 89 ALA B CA 1
ATOM 2217 C C . ALA B 1 89 ? 0.025 32.688 -0.878 1 74.75 89 ALA B C 1
ATOM 2219 O O . ALA B 1 89 ? 0.224 33.625 -1.687 1 74.75 89 ALA B O 1
ATOM 2220 N N . THR B 1 90 ? -0.546 31.672 -1.493 1 56.94 90 THR B N 1
ATOM 2221 C CA . THR B 1 90 ? -0.536 31.734 -2.951 1 56.94 90 THR B CA 1
ATOM 2222 C C . THR B 1 90 ? -1.01 33.094 -3.436 1 56.94 90 THR B C 1
ATOM 2224 O O . THR B 1 90 ? -0.63 33.562 -4.52 1 56.94 90 THR B O 1
ATOM 2227 N N . ARG B 1 91 ? -1.752 33.875 -2.49 1 51.09 91 ARG B N 1
ATOM 2228 C CA . ARG B 1 91 ? -2.469 35.062 -2.887 1 51.09 91 ARG B CA 1
ATOM 2229 C C . ARG B 1 91 ? -2.395 36.125 -1.797 1 51.09 91 ARG B C 1
ATOM 2231 O O . ARG B 1 91 ? -3.045 37.188 -1.895 1 51.09 91 ARG B O 1
ATOM 2238 N N . ALA B 1 92 ? -1.581 35.812 -0.786 1 51.03 92 ALA B N 1
ATOM 2239 C CA . ALA B 1 92 ? -1.794 36.656 0.401 1 51.03 92 ALA B CA 1
ATOM 2240 C C . ALA B 1 92 ? -0.956 37.906 0.34 1 51.03 92 ALA B C 1
ATOM 2242 O O . ALA B 1 92 ? 0.138 37.938 -0.228 1 51.03 92 ALA B O 1
ATOM 2243 N N . ARG B 1 93 ? -1.559 39 0.562 1 56.28 93 ARG B N 1
ATOM 2244 C CA . ARG B 1 93 ? -0.979 40.344 0.651 1 56.28 93 ARG B CA 1
ATOM 2245 C C . ARG B 1 93 ? -0.014 40.438 1.828 1 56.28 93 ARG B C 1
ATOM 2247 O O . ARG B 1 93 ? -0.217 39.812 2.861 1 56.28 93 ARG B O 1
ATOM 2254 N N . PRO B 1 94 ? 1.114 41 1.597 1 56.56 94 PRO B N 1
ATOM 2255 C CA . PRO B 1 94 ? 2.049 41.281 2.689 1 56.56 94 PRO B CA 1
ATOM 2256 C C . PRO B 1 94 ? 1.352 41.812 3.939 1 56.56 94 PRO B C 1
ATOM 2258 O O . PRO B 1 94 ? 0.223 42.312 3.859 1 56.56 94 PRO B O 1
ATOM 2261 N N . PRO B 1 95 ? 2.068 41.438 5.102 1 57.97 95 PRO B N 1
ATOM 2262 C CA . PRO B 1 95 ? 1.498 42.031 6.316 1 57.97 95 PRO B CA 1
ATOM 2263 C C . PRO B 1 95 ? 1.076 43.469 6.133 1 57.97 95 PRO B C 1
ATOM 2265 O O . PRO B 1 95 ? 1.738 44.219 5.414 1 57.97 95 PRO B O 1
ATOM 2268 N N . GLN B 1 96 ? -0.151 43.688 6.344 1 60.66 96 GLN B N 1
ATOM 2269 C CA . GLN B 1 96 ? -0.65 45.062 6.266 1 60.66 96 GLN B CA 1
ATOM 2270 C C . GLN B 1 96 ? -0.767 45.688 7.652 1 60.66 96 GLN B C 1
ATOM 2272 O O . GLN B 1 96 ? -0.749 44.969 8.664 1 60.66 96 GLN B O 1
ATOM 2277 N N . TYR B 1 97 ? -0.408 47 7.602 1 54.78 97 TYR B N 1
ATOM 2278 C CA . TYR B 1 97 ? -0.688 47.75 8.805 1 54.78 97 TYR B CA 1
ATOM 2279 C C . TYR B 1 97 ? -2.141 47.594 9.234 1 54.78 97 TYR B C 1
ATOM 2281 O O . TYR B 1 97 ? -3.057 47.75 8.43 1 54.78 97 TYR B O 1
ATOM 2289 N N . LEU B 1 98 ? -2.365 46.719 10.133 1 55.56 98 LEU B N 1
ATOM 2290 C CA . LEU B 1 98 ? -3.729 46.594 10.641 1 55.56 98 LEU B CA 1
ATOM 2291 C C . LEU B 1 98 ? -4.129 47.875 11.414 1 55.56 98 LEU B C 1
ATOM 2293 O O . LEU B 1 98 ? -3.488 48.219 12.406 1 55.56 98 LEU B O 1
ATOM 2297 N N . GLY B 1 99 ? -4.617 48.938 10.906 1 52.22 99 GLY B N 1
ATOM 2298 C CA . GLY B 1 99 ? -5.176 50.219 11.281 1 52.22 99 GLY B CA 1
ATOM 2299 C C . GLY B 1 99 ? -4.555 50.812 12.547 1 52.22 99 GLY B C 1
ATOM 2300 O O . GLY B 1 99 ? -4.164 51.969 12.57 1 52.22 99 GLY B O 1
ATOM 2301 N N . GLY B 1 100 ? -5.094 50.438 13.742 1 48.25 100 GLY B N 1
ATOM 2302 C CA . GLY B 1 100 ? -4.879 51.281 14.898 1 48.25 100 GLY B CA 1
ATOM 2303 C C . GLY B 1 100 ? -3.414 51.562 15.164 1 48.25 100 GLY B C 1
ATOM 2304 O O . GLY B 1 100 ? -2.568 51.375 14.289 1 48.25 100 GLY B O 1
ATOM 2305 N N . HIS B 1 101 ? -2.828 51.375 16.312 1 50.91 101 HIS B N 1
ATOM 2306 C CA . HIS B 1 101 ? -1.597 51.875 16.922 1 50.91 101 HIS B CA 1
ATOM 2307 C C . HIS B 1 101 ? -0.37 51.25 16.281 1 50.91 101 HIS B C 1
ATOM 2309 O O . HIS B 1 101 ? 0.635 51 16.953 1 50.91 101 HIS B O 1
ATOM 2315 N N . GLY B 1 102 ? -0.248 51.031 14.789 1 55.72 102 GLY B N 1
ATOM 2316 C CA . GLY B 1 102 ? 1.033 50.656 14.203 1 55.72 102 GLY B CA 1
ATOM 2317 C C . GLY B 1 102 ? 1.317 49.188 14.25 1 55.72 102 GLY B C 1
ATOM 2318 O O . GLY B 1 102 ? 2.459 48.75 14.062 1 55.72 102 GLY B O 1
ATOM 2319 N N . GLN B 1 103 ? 0.417 48.469 14.664 1 62.5 103 GLN B N 1
ATOM 2320 C CA . GLN B 1 103 ? 0.79 47.062 14.805 1 62.5 103 GLN B CA 1
ATOM 2321 C C . GLN B 1 103 ? 0.704 46.344 13.469 1 62.5 103 GLN B C 1
ATOM 2323 O O . GLN B 1 103 ? -0.213 46.562 12.68 1 62.5 103 GLN B O 1
ATOM 2328 N N . ILE B 1 104 ? 1.796 45.719 13.047 1 74.94 104 ILE B N 1
ATOM 2329 C CA . ILE B 1 104 ? 1.932 44.906 11.836 1 74.94 104 ILE B CA 1
ATOM 2330 C C . ILE B 1 104 ? 1.162 43.625 12 1 74.94 104 ILE B C 1
ATOM 2332 O O . ILE B 1 104 ? 1.22 42.969 13.055 1 74.94 104 ILE B O 1
ATOM 2336 N N . GLY B 1 105 ? 0.209 43.531 11.094 1 84.62 105 GLY B N 1
ATOM 2337 C CA . GLY B 1 105 ? -0.555 42.281 11.188 1 84.62 105 GLY B CA 1
ATOM 2338 C C . GLY B 1 105 ? -1.052 41.781 9.844 1 84.62 105 GLY B C 1
ATOM 2339 O O . GLY B 1 105 ? -0.636 42.281 8.797 1 84.62 105 GLY B O 1
ATOM 2340 N N . TYR B 1 106 ? -1.731 40.656 9.922 1 86.06 106 TYR B N 1
ATOM 2341 C CA . TYR B 1 106 ? -2.295 40 8.734 1 86.06 106 TYR B CA 1
ATOM 2342 C C . TYR B 1 106 ? -3.818 40.062 8.766 1 86.06 106 TYR B C 1
ATOM 2344 O O . TYR B 1 106 ? -4.434 39.812 9.805 1 86.06 106 TYR B O 1
ATOM 2352 N N . ARG B 1 107 ? -4.34 40.531 7.691 1 87.69 107 ARG B N 1
ATOM 2353 C CA . ARG B 1 107 ? -5.781 40.469 7.496 1 87.69 107 ARG B CA 1
ATOM 2354 C C . ARG B 1 107 ? -6.164 39.25 6.668 1 87.69 107 ARG B C 1
ATOM 2356 O O . ARG B 1 107 ? -5.723 39.094 5.523 1 87.69 107 ARG B O 1
ATOM 2363 N N . ILE B 1 108 ? -7 38.375 7.254 1 90.75 108 ILE B N 1
ATOM 2364 C CA . ILE B 1 108 ? -7.418 37.156 6.547 1 90.75 108 ILE B CA 1
ATOM 2365 C C . ILE B 1 108 ? -8.805 37.344 5.953 1 90.75 108 ILE B C 1
ATOM 2367 O O . ILE B 1 108 ? -9.789 37.531 6.684 1 90.75 108 ILE B O 1
ATOM 2371 N N . GLU B 1 109 ? -8.859 37.344 4.656 1 88.88 109 GLU B N 1
ATOM 2372 C CA . GLU B 1 109 ? -10.133 37.562 3.977 1 88.88 109 GLU B CA 1
ATOM 2373 C C . GLU B 1 109 ? -10.719 36.25 3.447 1 88.88 109 GLU B C 1
ATOM 2375 O O . GLU B 1 109 ? -11.93 36.125 3.271 1 88.88 109 GLU B O 1
ATOM 2380 N N . ASP B 1 110 ? -9.836 35.344 3.186 1 90.25 110 ASP B N 1
ATOM 2381 C CA . ASP B 1 110 ? -10.227 34.031 2.656 1 90.25 110 ASP B CA 1
ATOM 2382 C C . ASP B 1 110 ? -9.867 32.938 3.635 1 90.25 110 ASP B C 1
ATOM 2384 O O . ASP B 1 110 ? -8.695 32.625 3.842 1 90.25 110 ASP B O 1
ATOM 2388 N N . PRO B 1 111 ? -10.859 32.281 4.137 1 91.69 111 PRO B N 1
ATOM 2389 C CA . PRO B 1 111 ? -10.594 31.25 5.148 1 91.69 111 PRO B CA 1
ATOM 2390 C C . PRO B 1 111 ? -9.82 30.062 4.59 1 91.69 111 PRO B C 1
ATOM 2392 O O . PRO B 1 111 ? -9.211 29.312 5.352 1 91.69 111 PRO B O 1
ATOM 2395 N N . SER B 1 112 ? -9.82 29.906 3.24 1 89.5 112 SER B N 1
ATOM 2396 C CA . SER B 1 112 ? -9.117 28.781 2.637 1 89.5 112 SER B CA 1
ATOM 2397 C C . SER B 1 112 ? -7.609 28.969 2.684 1 89.5 112 SER B C 1
ATOM 2399 O O . SER B 1 112 ? -6.848 28.031 2.453 1 89.5 112 SER B O 1
ATOM 2401 N N . THR B 1 113 ? -7.184 30.156 3.029 1 89.69 113 THR B N 1
ATOM 2402 C CA . THR B 1 113 ? -5.754 30.453 3.033 1 89.69 113 THR B CA 1
ATOM 2403 C C . THR B 1 113 ? -5.148 30.172 4.406 1 89.69 113 THR B C 1
ATOM 2405 O O . THR B 1 113 ? -3.949 30.359 4.613 1 89.69 113 THR B O 1
ATOM 2408 N N . ILE B 1 114 ? -5.957 29.719 5.309 1 93.31 114 ILE B N 1
ATOM 2409 C CA . ILE B 1 114 ? -5.398 29.484 6.637 1 93.31 114 ILE B CA 1
ATOM 2410 C C . ILE B 1 114 ? -5.73 28.078 7.09 1 93.31 114 ILE B C 1
ATOM 2412 O O . ILE B 1 114 ? -6.684 27.453 6.598 1 93.31 114 ILE B O 1
ATOM 2416 N N . GLN B 1 115 ? -4.898 27.578 7.977 1 95.25 115 GLN B N 1
ATOM 2417 C CA . GLN B 1 115 ? -5.086 26.297 8.648 1 95.25 115 GLN B CA 1
ATOM 2418 C C . GLN B 1 115 ? -4.562 26.344 10.086 1 95.25 115 GLN B C 1
ATOM 2420 O O . GLN B 1 115 ? -3.518 26.953 10.352 1 95.25 115 GLN B O 1
ATOM 2425 N N . ILE B 1 116 ? -5.324 25.781 11.008 1 97.44 116 ILE B N 1
ATOM 2426 C CA . ILE B 1 116 ? -4.891 25.734 12.398 1 97.44 116 ILE B CA 1
ATOM 2427 C C . ILE B 1 116 ? -4.41 24.312 12.727 1 97.44 116 ILE B C 1
ATOM 2429 O O . ILE B 1 116 ? -5.098 23.328 12.445 1 97.44 116 ILE B O 1
ATOM 2433 N N . LEU B 1 117 ? -3.301 24.172 13.258 1 97.38 117 LEU B N 1
ATOM 2434 C CA . LEU B 1 117 ? -2.773 22.906 13.773 1 97.38 117 LEU B CA 1
ATOM 2435 C C . LEU B 1 117 ? -2.754 22.906 15.297 1 97.38 117 LEU B C 1
ATOM 2437 O O . LEU B 1 117 ? -2.23 23.844 15.914 1 97.38 117 LEU B O 1
ATOM 2441 N N . PRO B 1 118 ? -3.316 21.906 15.938 1 97.12 118 PRO B N 1
ATOM 2442 C CA . PRO B 1 118 ? -3.404 21.859 17.406 1 97.12 118 PRO B CA 1
ATOM 2443 C C . PRO B 1 118 ? -2.082 21.469 18.062 1 97.12 118 PRO B C 1
ATOM 2445 O O . PRO B 1 118 ? -2.016 20.469 18.781 1 97.12 118 PRO B O 1
ATOM 2448 N N . VAL B 1 119 ? -1.122 22.219 17.844 1 97.75 119 VAL B N 1
ATOM 2449 C CA . VAL B 1 119 ? 0.224 22.047 18.391 1 97.75 119 VAL B CA 1
ATOM 2450 C C . VAL B 1 119 ? 0.928 23.406 18.453 1 97.75 119 VAL B C 1
ATOM 2452 O O . VAL B 1 119 ? 0.624 24.297 17.656 1 97.75 119 VAL B O 1
ATOM 2455 N N . SER B 1 120 ? 1.841 23.531 19.375 1 97.94 120 SER B N 1
ATOM 2456 C CA . SER B 1 120 ? 2.68 24.719 19.406 1 97.94 120 SER B CA 1
ATOM 2457 C C . SER B 1 120 ? 3.686 24.719 18.266 1 97.94 120 SER B C 1
ATOM 2459 O O . SER B 1 120 ? 3.898 23.703 17.609 1 97.94 120 SER B O 1
ATOM 2461 N N . LEU B 1 121 ? 4.316 25.844 17.984 1 97.88 121 LEU B N 1
ATOM 2462 C CA . LEU B 1 121 ? 5.379 25.891 16.984 1 97.88 121 LEU B CA 1
ATOM 2463 C C . LEU B 1 121 ? 6.5 24.922 17.344 1 97.88 121 LEU B C 1
ATOM 2465 O O . LEU B 1 121 ? 6.984 24.188 16.469 1 97.88 121 LEU B O 1
ATOM 2469 N N . ALA B 1 122 ? 6.875 24.953 18.609 1 97.25 122 ALA B N 1
ATOM 2470 C CA . ALA B 1 122 ? 7.91 24.031 19.062 1 97.25 122 ALA B CA 1
ATOM 2471 C C . ALA B 1 122 ? 7.5 22.578 18.828 1 97.25 122 ALA B C 1
ATOM 2473 O O . ALA B 1 122 ? 8.305 21.766 18.375 1 97.25 122 ALA B O 1
ATOM 2474 N N . GLY B 1 123 ? 6.273 22.297 19.141 1 97.5 123 GLY B N 1
ATOM 2475 C CA . GLY B 1 123 ? 5.758 20.953 18.906 1 97.5 123 GLY B CA 1
ATOM 2476 C C . GLY B 1 123 ? 5.762 20.547 17.438 1 97.5 123 GLY B C 1
ATOM 2477 O O . GLY B 1 123 ? 6.039 19.391 17.109 1 97.5 123 GLY B O 1
ATOM 2478 N N . LEU B 1 124 ? 5.418 21.453 16.578 1 98.19 124 LEU B N 1
ATOM 2479 C CA . LEU B 1 124 ? 5.438 21.219 15.133 1 98.19 124 LEU B CA 1
ATOM 2480 C C . LEU B 1 124 ? 6.832 20.812 14.664 1 98.19 124 LEU B C 1
ATOM 2482 O O . LEU B 1 124 ? 6.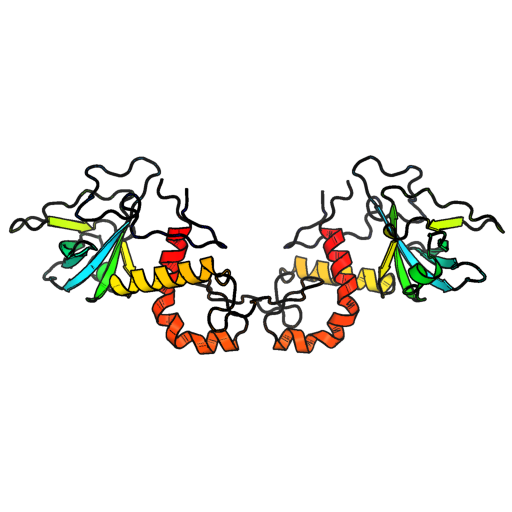98 19.859 13.914 1 98.19 124 LEU B O 1
ATOM 2486 N N . TRP B 1 125 ? 7.824 21.562 15.125 1 98 125 TRP B N 1
ATOM 2487 C CA . TRP B 1 125 ? 9.203 21.25 14.773 1 98 125 TRP B CA 1
ATOM 2488 C C . TRP B 1 125 ? 9.609 19.875 15.305 1 98 125 TRP B C 1
ATOM 2490 O O . TRP B 1 125 ? 10.359 19.141 14.656 1 98 125 TRP B O 1
ATOM 2500 N N . GLU B 1 126 ? 9.109 19.562 16.484 1 97.38 126 GLU B N 1
ATOM 2501 C CA . GLU B 1 126 ? 9.422 18.266 17.078 1 97.38 126 GLU B CA 1
ATOM 2502 C C . GLU B 1 126 ? 8.844 17.125 16.25 1 97.38 126 GLU B C 1
ATOM 2504 O O . GLU B 1 126 ? 9.531 16.141 15.992 1 97.38 126 GLU B O 1
ATOM 2509 N N . ILE B 1 127 ? 7.605 17.25 15.914 1 97.31 127 ILE B N 1
ATOM 2510 C CA . ILE B 1 127 ? 6.973 16.203 15.117 1 97.31 127 ILE B CA 1
ATOM 2511 C C . ILE B 1 127 ? 7.66 16.094 13.766 1 97.31 127 ILE B C 1
ATOM 2513 O O . ILE B 1 127 ? 7.91 14.992 13.273 1 97.31 127 ILE B O 1
ATOM 2517 N N . ASN B 1 128 ? 7.945 17.203 13.133 1 97.44 128 ASN B N 1
ATOM 2518 C CA . ASN B 1 128 ? 8.68 17.219 11.867 1 97.44 128 ASN B CA 1
ATOM 2519 C C . ASN B 1 128 ? 10.008 16.469 11.984 1 97.44 128 ASN B C 1
ATOM 2521 O O . ASN B 1 128 ? 10.359 15.68 11.109 1 97.44 128 ASN B O 1
ATOM 2525 N N . ALA B 1 129 ? 10.75 16.766 13.039 1 97.5 129 ALA B N 1
ATOM 2526 C CA . ALA B 1 129 ? 12.031 16.109 13.281 1 97.5 129 ALA B CA 1
ATOM 2527 C C . ALA B 1 129 ? 11.859 14.602 13.43 1 97.5 129 ALA B C 1
ATOM 2529 O O . ALA B 1 129 ? 12.688 13.82 12.938 1 97.5 129 ALA B O 1
ATOM 2530 N N . SER B 1 130 ? 10.883 14.219 14.117 1 96.25 130 SER B N 1
ATOM 2531 C CA . SER B 1 130 ? 10.625 12.797 14.328 1 96.25 130 SER B CA 1
ATOM 2532 C C . SER B 1 130 ? 10.352 12.094 13.008 1 96.25 130 SER B C 1
ATOM 2534 O O . SER B 1 130 ? 10.844 10.984 12.773 1 96.25 130 SER B O 1
ATOM 2536 N N . LEU B 1 131 ? 9.562 12.688 12.156 1 95.81 131 LEU B N 1
ATOM 2537 C CA . LEU B 1 131 ? 9.266 12.117 10.844 1 95.81 131 LEU B CA 1
ATOM 2538 C C . LEU B 1 131 ? 10.539 11.984 10.008 1 95.81 131 LEU B C 1
ATOM 2540 O O . LEU B 1 131 ? 10.742 10.969 9.336 1 95.81 131 LEU B O 1
ATOM 2544 N N . LYS B 1 132 ? 11.336 13.039 10.031 1 96.5 132 LYS B N 1
ATOM 2545 C CA . LYS B 1 132 ? 12.602 13 9.305 1 96.5 132 LYS B CA 1
ATOM 2546 C C . LYS B 1 132 ? 13.492 11.867 9.805 1 96.5 132 LYS B C 1
ATOM 2548 O O . LYS B 1 132 ? 14.086 11.141 9.008 1 96.5 132 LYS B O 1
ATOM 2553 N N . GLU B 1 133 ? 13.609 11.797 11.078 1 96.38 133 GLU B N 1
ATOM 2554 C CA . GLU B 1 133 ? 14.414 10.734 11.664 1 96.38 133 GLU B CA 1
ATOM 2555 C C . GLU B 1 133 ? 13.914 9.359 11.234 1 96.38 133 GLU B C 1
ATOM 2557 O O . GLU B 1 133 ? 14.711 8.484 10.875 1 96.38 133 GLU B O 1
ATOM 2562 N N . ARG B 1 134 ? 12.641 9.125 11.273 1 94.81 134 ARG B N 1
ATOM 2563 C CA . ARG B 1 134 ? 12.078 7.848 10.859 1 94.81 134 ARG B CA 1
ATOM 2564 C C . ARG B 1 134 ? 12.422 7.543 9.406 1 94.81 134 ARG B C 1
ATOM 2566 O O . ARG B 1 134 ? 12.773 6.41 9.078 1 94.81 134 ARG B O 1
ATOM 2573 N N . SER B 1 135 ? 12.227 8.555 8.586 1 93.88 135 SER B N 1
ATOM 2574 C CA . SER B 1 135 ? 12.555 8.391 7.176 1 93.88 135 SER B CA 1
ATOM 2575 C C . SER B 1 135 ? 14.031 8.031 6.988 1 93.88 135 SER B C 1
ATOM 2577 O O . SER B 1 135 ? 14.359 7.117 6.23 1 93.88 135 SER B O 1
ATOM 2579 N N . ASP B 1 136 ? 14.906 8.773 7.68 1 94.25 136 ASP B N 1
ATOM 2580 C CA . ASP B 1 136 ? 16.344 8.57 7.562 1 94.25 136 ASP B CA 1
ATOM 2581 C C . ASP B 1 136 ? 16.734 7.156 7.98 1 94.25 136 ASP B C 1
ATOM 2583 O O . ASP B 1 136 ? 17.688 6.582 7.438 1 94.25 136 ASP B O 1
ATOM 2587 N N . ARG B 1 137 ? 16 6.586 8.859 1 94.38 137 ARG B N 1
ATOM 2588 C CA . ARG B 1 137 ? 16.281 5.25 9.367 1 94.38 137 ARG B CA 1
ATOM 2589 C C . ARG B 1 137 ? 15.578 4.188 8.539 1 94.38 137 ARG B C 1
ATOM 2591 O O . ARG B 1 137 ? 15.641 2.996 8.859 1 94.38 137 ARG B O 1
ATOM 2598 N N . GLY B 1 138 ? 14.805 4.586 7.641 1 90.25 138 GLY B N 1
ATOM 2599 C CA . GLY B 1 138 ? 14.086 3.66 6.777 1 90.25 138 GLY B CA 1
ATOM 2600 C C . GLY B 1 138 ? 12.812 3.123 7.41 1 90.25 138 GLY B C 1
ATOM 2601 O O . GLY B 1 138 ? 12.344 2.043 7.047 1 90.25 138 GLY B O 1
ATOM 2602 N N . ASN B 1 139 ? 12.25 3.836 8.359 1 91.06 139 ASN B N 1
ATOM 2603 C CA . ASN B 1 139 ? 11.117 3.326 9.133 1 91.06 139 ASN B CA 1
ATOM 2604 C C . ASN B 1 139 ? 9.828 4.066 8.781 1 91.06 139 ASN B C 1
ATOM 2606 O O . ASN B 1 139 ? 8.789 3.846 9.414 1 91.06 139 ASN B O 1
ATOM 2610 N N . LEU B 1 140 ? 9.852 4.984 7.824 1 89.94 140 LEU B N 1
ATOM 2611 C CA . LEU B 1 140 ? 8.703 5.816 7.508 1 89.94 140 LEU B CA 1
ATOM 2612 C C . LEU B 1 140 ? 7.512 4.957 7.09 1 89.94 140 LEU B C 1
ATOM 2614 O O . LEU B 1 140 ? 6.363 5.285 7.406 1 89.94 140 LEU B O 1
ATOM 2618 N N . LEU B 1 141 ? 7.777 3.801 6.426 1 85.06 141 LEU B N 1
ATOM 2619 C CA . LEU B 1 141 ? 6.719 2.947 5.902 1 85.06 141 LEU B CA 1
ATOM 2620 C C . LEU B 1 141 ? 6.484 1.747 6.812 1 85.06 141 LEU B C 1
ATOM 2622 O O . LEU B 1 141 ? 5.812 0.788 6.426 1 85.06 141 LEU B O 1
ATOM 2626 N N . LYS B 1 142 ? 7.121 1.763 7.953 1 85.88 142 LYS B N 1
ATOM 2627 C CA . LYS B 1 142 ? 6.941 0.697 8.93 1 85.88 142 LYS B CA 1
ATOM 2628 C C . LYS B 1 142 ? 5.918 1.093 9.992 1 85.88 142 LYS B C 1
ATOM 2630 O O . LYS B 1 142 ? 5.426 2.225 10 1 85.88 142 LYS B O 1
ATOM 2635 N N . CYS B 1 143 ? 5.617 0.148 10.812 1 88.88 143 CYS B N 1
ATOM 2636 C CA . CYS B 1 143 ? 4.641 0.379 11.875 1 88.88 143 CYS B CA 1
ATOM 2637 C C . CYS B 1 143 ? 5.039 1.575 12.727 1 88.88 143 CYS B C 1
ATOM 2639 O O . CYS B 1 143 ? 6.168 1.649 13.211 1 88.88 143 CYS B O 1
ATOM 2641 N N . ASN B 1 144 ? 4.102 2.463 12.93 1 91.81 144 ASN B N 1
ATOM 2642 C CA . ASN B 1 144 ? 4.344 3.697 13.672 1 91.81 144 ASN B CA 1
ATOM 2643 C C . ASN B 1 144 ? 4.609 3.424 15.148 1 91.81 144 ASN B C 1
ATOM 2645 O O . ASN B 1 144 ? 5.227 4.242 15.836 1 91.81 144 ASN B O 1
ATOM 2649 N N . LEU B 1 145 ? 4.152 2.309 15.602 1 90.56 145 LEU B N 1
ATOM 2650 C CA . LEU B 1 145 ? 4.289 2.01 17.016 1 90.56 145 LEU B CA 1
ATOM 2651 C C . LEU B 1 145 ? 5.523 1.149 17.281 1 90.56 145 LEU B C 1
ATOM 2653 O O . LEU B 1 145 ? 6.367 1.5 18.109 1 90.56 145 LEU B O 1
ATOM 2657 N N . CYS B 1 146 ? 5.746 0.072 16.516 1 89.56 146 CYS B N 1
ATOM 2658 C CA . CYS B 1 146 ? 6.754 -0.913 16.891 1 89.56 146 CYS B CA 1
ATOM 2659 C C . CYS B 1 146 ? 7.832 -1.035 15.82 1 89.56 146 CYS B C 1
ATOM 2661 O O . CYS B 1 146 ? 8.773 -1.817 15.969 1 89.56 146 CYS B O 1
ATOM 2663 N N . ASN B 1 147 ? 7.691 -0.422 14.734 1 89.62 147 ASN B N 1
ATOM 2664 C CA . ASN B 1 147 ? 8.648 -0.357 13.633 1 89.62 147 ASN B CA 1
ATOM 2665 C C . ASN B 1 147 ? 8.734 -1.682 12.883 1 89.62 147 ASN B C 1
ATOM 2667 O O . ASN B 1 147 ? 9.656 -1.899 12.094 1 89.62 147 ASN B O 1
ATOM 2671 N N . SER B 1 148 ? 7.77 -2.564 13.094 1 81.88 148 SER B N 1
ATOM 2672 C CA . SER B 1 148 ? 7.699 -3.775 12.281 1 81.88 148 SER B CA 1
ATOM 2673 C C . SER B 1 148 ? 7.184 -3.473 10.875 1 81.88 148 SER B C 1
ATOM 2675 O O . SER B 1 148 ? 6.527 -2.453 10.656 1 81.88 148 SER B O 1
ATOM 2677 N N . THR B 1 149 ? 7.531 -4.352 10 1 77.19 149 THR B N 1
ATOM 2678 C CA . THR B 1 149 ? 7.078 -4.18 8.625 1 77.19 149 THR B CA 1
ATOM 2679 C C . THR B 1 149 ? 5.559 -4.301 8.539 1 77.19 149 THR B C 1
ATOM 2681 O O . THR B 1 149 ? 4.953 -5.121 9.234 1 77.19 149 THR B O 1
ATOM 2684 N N . CYS B 1 150 ? 5.047 -3.252 7.945 1 70.69 150 CYS B N 1
ATOM 2685 C CA . CYS B 1 150 ? 3.6 -3.246 7.77 1 70.69 150 CYS B CA 1
ATOM 2686 C C . CYS B 1 150 ? 3.197 -4.012 6.516 1 70.69 150 CYS B C 1
ATOM 2688 O O . CYS B 1 150 ? 2.805 -3.41 5.516 1 70.69 150 CYS B O 1
ATOM 2690 N N . LYS B 1 151 ? 3.875 -5.156 6.363 1 62.38 151 LYS B N 1
ATOM 2691 C CA . LYS B 1 151 ? 3.51 -5.984 5.219 1 62.38 151 LYS B CA 1
ATOM 2692 C C . LYS B 1 151 ? 2.189 -6.707 5.465 1 62.38 151 LYS B C 1
ATOM 2694 O O . LYS B 1 151 ? 2.02 -7.367 6.492 1 62.38 151 LYS B O 1
ATOM 2699 N N . SER B 1 152 ? 0.993 -6.145 4.977 1 67.06 152 SER B N 1
ATOM 2700 C CA . SER B 1 152 ? -0.238 -6.902 5.172 1 67.06 152 SER B CA 1
ATOM 2701 C C . SER B 1 152 ? -0.465 -7.891 4.027 1 67.06 152 SER B C 1
ATOM 2703 O O . SER B 1 152 ? -1.038 -7.531 2.998 1 67.06 152 SER B O 1
ATOM 2705 N N . GLY B 1 153 ? 0.496 -8.922 3.887 1 76.88 153 GLY B N 1
ATOM 2706 C CA . GLY B 1 153 ? 0.19 -9.898 2.854 1 76.88 153 GLY B CA 1
ATOM 2707 C C . GLY B 1 153 ? 1.256 -10.969 2.709 1 76.88 153 GLY B C 1
ATOM 2708 O O . GLY B 1 153 ? 2.205 -11.023 3.494 1 76.88 153 GLY B O 1
ATOM 2709 N N . CYS B 1 154 ? 1.098 -11.836 1.859 1 87.88 154 CYS B N 1
ATOM 2710 C CA . CYS B 1 154 ? 2.045 -12.898 1.546 1 87.88 154 CYS B CA 1
ATOM 2711 C C . CYS B 1 154 ? 3.197 -12.375 0.7 1 87.88 154 CYS B C 1
ATOM 2713 O O . CYS B 1 154 ? 2.975 -11.727 -0.328 1 87.88 154 CYS B O 1
ATOM 2715 N N . GLY B 1 155 ? 4.375 -12.508 1.209 1 83.12 155 GLY B N 1
ATOM 2716 C CA . GLY B 1 155 ? 5.551 -12.031 0.498 1 83.12 155 GLY B CA 1
ATOM 2717 C C . GLY B 1 155 ? 5.762 -12.719 -0.838 1 83.12 155 GLY B C 1
ATOM 2718 O O . GLY B 1 155 ? 6.445 -12.188 -1.714 1 83.12 155 GLY B O 1
ATOM 2719 N N . THR B 1 156 ? 5.184 -13.859 -0.987 1 89.81 156 THR B N 1
ATOM 2720 C CA . THR B 1 156 ? 5.434 -14.68 -2.168 1 89.81 156 THR B CA 1
ATOM 2721 C C . THR B 1 156 ? 4.434 -14.352 -3.273 1 89.81 156 THR B C 1
ATOM 2723 O O . THR B 1 156 ? 4.824 -13.938 -4.367 1 89.81 156 THR B O 1
ATOM 2726 N N . CYS B 1 157 ? 3.201 -14.484 -3.023 1 93.69 157 CYS B N 1
ATOM 2727 C CA . CYS B 1 157 ? 2.193 -14.305 -4.062 1 93.69 157 CYS B CA 1
ATOM 2728 C C . CYS B 1 157 ? 1.557 -12.93 -3.98 1 93.69 157 CYS B C 1
ATOM 2730 O O . CYS B 1 157 ? 0.789 -12.539 -4.863 1 93.69 157 CYS B O 1
ATOM 2732 N N . LYS B 1 158 ? 1.78 -12.258 -2.84 1 86 158 LYS B N 1
ATOM 2733 C CA . LYS B 1 158 ? 1.368 -10.875 -2.631 1 86 158 LYS B CA 1
ATOM 2734 C C . LYS B 1 158 ? -0.118 -10.789 -2.295 1 86 158 LYS B C 1
ATOM 2736 O O . LYS B 1 158 ? -0.729 -9.727 -2.43 1 86 158 LYS B O 1
ATOM 2741 N N . ALA B 1 159 ? -0.66 -11.898 -1.884 1 91.31 159 ALA B N 1
ATOM 2742 C CA . ALA B 1 159 ? -1.998 -11.844 -1.303 1 91.31 159 ALA B CA 1
ATOM 2743 C C . ALA B 1 159 ? -2.035 -10.906 -0.099 1 91.31 159 ALA B C 1
ATOM 2745 O O . ALA B 1 159 ? -1.102 -10.883 0.707 1 91.31 159 ALA B O 1
ATOM 2746 N N . ARG B 1 160 ? -3.082 -10.125 0.057 1 88.19 160 ARG B N 1
ATOM 2747 C CA . ARG B 1 160 ? -3.189 -9.148 1.134 1 88.19 160 ARG B CA 1
ATOM 2748 C C . ARG B 1 160 ? -4.07 -9.672 2.264 1 88.19 160 ARG B C 1
ATOM 2750 O O . ARG B 1 160 ? -4.996 -10.453 2.027 1 88.19 160 ARG B O 1
ATOM 2757 N N . TYR B 1 161 ? -3.668 -9.219 3.41 1 87.38 161 TYR B N 1
ATOM 2758 C CA . TYR B 1 161 ? -4.453 -9.516 4.602 1 87.38 161 TYR B CA 1
ATOM 2759 C C . TYR B 1 161 ? -4.652 -8.273 5.453 1 87.38 161 TYR B C 1
ATOM 2761 O O . TYR B 1 161 ? -3.762 -7.422 5.539 1 87.38 161 TYR B O 1
ATOM 2769 N N . CYS B 1 162 ? -5.773 -8.258 6.086 1 77.81 162 CYS B N 1
ATOM 2770 C CA . CYS B 1 162 ? -6.098 -7.086 6.891 1 77.81 162 CYS B CA 1
ATOM 2771 C C . CYS B 1 162 ? -5.441 -7.16 8.258 1 77.81 162 CYS B C 1
ATOM 2773 O O . CYS B 1 162 ? -5.336 -6.152 8.961 1 77.81 162 CYS B O 1
ATOM 2775 N N . SER B 1 163 ? -5.133 -8.406 8.602 1 74.12 163 SER B N 1
ATOM 2776 C CA . SER B 1 163 ? -4.473 -8.609 9.891 1 74.12 163 SER B CA 1
ATOM 2777 C C . SER B 1 163 ? -3.611 -9.867 9.875 1 74.12 163 SER B C 1
ATOM 2779 O O . SER B 1 163 ? -3.781 -10.734 9.016 1 74.12 163 SER B O 1
ATOM 2781 N N . LYS B 1 164 ? -2.719 -9.969 10.852 1 78 164 LYS B N 1
ATOM 2782 C CA . LYS B 1 164 ? -1.931 -11.188 11.023 1 78 164 LYS B CA 1
ATOM 2783 C C . LYS B 1 164 ? -2.822 -12.375 11.375 1 78 164 LYS B C 1
ATOM 2785 O O . LYS B 1 164 ? -2.543 -13.508 10.977 1 78 164 LYS B O 1
ATOM 2790 N N . GLU B 1 165 ? -3.781 -11.977 12.109 1 81.94 165 GLU B N 1
ATOM 2791 C CA . GLU B 1 165 ? -4.727 -13.023 12.492 1 81.94 165 GLU B CA 1
ATOM 2792 C C . GLU B 1 165 ? -5.41 -13.625 11.273 1 81.94 165 GLU B C 1
ATOM 2794 O O . GLU B 1 165 ? -5.523 -14.844 11.156 1 81.94 165 GLU B O 1
ATOM 2799 N N . CYS B 1 166 ? -5.828 -12.828 10.367 1 86.81 166 CYS B N 1
ATOM 2800 C CA . CYS B 1 166 ? -6.453 -13.312 9.148 1 86.81 166 CYS B CA 1
ATOM 2801 C C . CYS B 1 166 ? -5.469 -14.125 8.312 1 86.81 166 CYS B C 1
ATOM 2803 O O . CYS B 1 166 ? -5.832 -15.164 7.754 1 86.81 166 CYS B O 1
ATOM 2805 N N . GLN B 1 167 ? -4.27 -13.656 8.258 1 87.94 167 GLN B N 1
ATOM 2806 C CA . GLN B 1 167 ? -3.252 -14.375 7.492 1 87.94 167 GLN B CA 1
ATOM 2807 C C . GLN B 1 167 ? -2.998 -15.758 8.078 1 87.94 167 GLN B C 1
ATOM 2809 O O . GLN B 1 167 ? -2.971 -16.75 7.344 1 87.94 167 GLN B O 1
ATOM 2814 N N . ARG B 1 168 ? -2.803 -15.742 9.375 1 89.56 168 ARG B N 1
ATOM 2815 C CA . ARG B 1 168 ? -2.555 -17.016 10.055 1 89.56 168 ARG B CA 1
ATOM 2816 C C . ARG B 1 168 ? -3.725 -17.969 9.859 1 89.56 168 ARG B C 1
ATOM 2818 O O . ARG B 1 168 ? -3.521 -19.172 9.633 1 89.56 168 ARG B O 1
ATOM 2825 N N . SER B 1 169 ? -4.859 -17.453 9.977 1 93.88 169 SER B N 1
ATOM 2826 C CA . SER B 1 169 ? -6.055 -18.266 9.828 1 93.88 169 SER B CA 1
ATOM 2827 C C . SER B 1 169 ? -6.164 -18.844 8.414 1 93.88 169 SER B C 1
ATOM 2829 O O . SER B 1 169 ? -6.672 -19.938 8.227 1 93.88 169 SER B O 1
ATOM 2831 N N . ASP B 1 170 ? -5.73 -18.141 7.449 1 94.81 170 ASP B N 1
ATOM 2832 C CA . ASP B 1 170 ? -5.855 -18.547 6.051 1 94.81 170 ASP B CA 1
ATOM 2833 C C . ASP B 1 170 ? -4.691 -19.438 5.633 1 94.81 170 ASP B C 1
ATOM 2835 O O . ASP B 1 170 ? -4.742 -20.078 4.578 1 94.81 170 ASP B O 1
ATOM 2839 N N . TRP B 1 171 ? -3.715 -19.453 6.379 1 94.5 171 TRP B N 1
ATOM 2840 C CA . TRP B 1 171 ? -2.438 -20.031 5.973 1 94.5 171 TRP B CA 1
ATOM 2841 C C . TRP B 1 171 ? -2.611 -21.484 5.535 1 94.5 171 TRP B C 1
ATOM 2843 O O . TRP B 1 171 ? -2.088 -21.891 4.496 1 94.5 171 TRP B O 1
ATOM 2853 N N . PRO B 1 172 ? -3.387 -22.281 6.273 1 95.12 172 PRO B N 1
ATOM 2854 C CA . PRO B 1 172 ? -3.523 -23.672 5.852 1 95.12 172 PRO B CA 1
ATOM 2855 C C . PRO B 1 172 ? -4.062 -23.812 4.43 1 95.12 172 PRO B C 1
ATOM 2857 O O . PRO B 1 172 ? -3.662 -24.719 3.697 1 95.12 172 PRO B O 1
ATOM 2860 N N . GLN B 1 173 ? -4.867 -22.969 4.027 1 93.19 173 GLN B N 1
ATOM 2861 C CA . GLN B 1 173 ? -5.391 -22.984 2.666 1 93.19 173 GLN B CA 1
ATOM 2862 C C . GLN B 1 173 ? -4.453 -22.266 1.705 1 93.19 173 GLN B C 1
ATOM 2864 O O . GLN B 1 173 ? -4.219 -22.734 0.589 1 93.19 173 GLN B O 1
ATOM 2869 N N . HIS B 1 174 ? -3.891 -21.203 2.143 1 94.12 174 HIS B N 1
ATOM 2870 C CA . HIS B 1 174 ? -3.047 -20.359 1.315 1 94.12 174 HIS B CA 1
ATOM 2871 C C . HIS B 1 174 ? -1.776 -21.078 0.887 1 94.12 174 HIS B C 1
ATOM 2873 O O . HIS B 1 174 ? -1.354 -20.969 -0.266 1 94.12 174 HIS B O 1
ATOM 2879 N N . LYS B 1 175 ? -1.274 -21.734 1.815 1 94.38 175 LYS B N 1
ATOM 2880 C CA . LYS B 1 175 ? 0.013 -22.375 1.562 1 94.38 175 LYS B CA 1
ATOM 2881 C C . LYS B 1 175 ? -0.063 -23.297 0.352 1 94.38 175 LYS B C 1
ATOM 2883 O O . LYS B 1 175 ? 0.912 -23.438 -0.39 1 94.38 175 LYS B O 1
ATOM 2888 N N . ARG B 1 176 ? -1.153 -23.859 0.106 1 91.62 176 ARG B N 1
ATOM 2889 C CA . ARG B 1 176 ? -1.337 -24.812 -0.979 1 91.62 176 ARG B CA 1
ATOM 2890 C C . ARG B 1 176 ? -1.426 -24.109 -2.326 1 91.62 176 ARG B C 1
ATOM 2892 O O . ARG B 1 176 ? -1.153 -24.703 -3.367 1 91.62 176 ARG B O 1
ATOM 2899 N N . LYS B 1 177 ? -1.784 -22.922 -2.258 1 95.5 177 LYS B N 1
ATOM 2900 C CA . LYS B 1 177 ? -2.045 -22.234 -3.516 1 95.5 177 LYS B CA 1
ATOM 2901 C C . LYS B 1 177 ? -1.054 -21.094 -3.73 1 95.5 177 LYS B C 1
ATOM 2903 O O . LYS B 1 177 ? -1.066 -20.438 -4.777 1 95.5 177 LYS B O 1
ATOM 2908 N N . CYS B 1 178 ? -0.18 -20.844 -2.816 1 95.75 178 CYS B N 1
ATOM 2909 C CA . CYS B 1 178 ? 0.689 -19.672 -2.799 1 95.75 178 CYS B CA 1
ATOM 2910 C C . CYS B 1 178 ? 1.572 -19.625 -4.039 1 95.75 178 CYS B C 1
ATOM 2912 O O . CYS B 1 178 ? 1.61 -18.625 -4.742 1 95.75 178 CYS B O 1
ATOM 2914 N N . VAL B 1 179 ? 2.188 -20.812 -4.289 1 95.56 179 VAL B N 1
ATOM 2915 C CA . VAL B 1 179 ? 3.113 -20.859 -5.418 1 95.56 179 VAL B CA 1
ATOM 2916 C C . VAL B 1 179 ? 2.346 -20.688 -6.723 1 95.56 179 VAL B C 1
ATOM 2918 O O . VAL B 1 179 ? 2.846 -20.062 -7.664 1 95.56 179 VAL B O 1
ATOM 2921 N N . VAL B 1 180 ? 1.219 -21.203 -6.793 1 97 180 VAL B N 1
ATOM 2922 C CA . VAL B 1 180 ? 0.376 -21.109 -7.98 1 97 180 VAL B CA 1
ATOM 2923 C C . VAL B 1 180 ? -0.074 -19.656 -8.18 1 97 180 VAL B C 1
ATOM 2925 O O . VAL B 1 180 ? 0.001 -19.125 -9.289 1 97 180 VAL B O 1
ATOM 2928 N N . MET B 1 181 ? -0.521 -19.078 -7.117 1 96.38 181 MET B N 1
ATOM 2929 C CA . MET B 1 181 ? -0.963 -17.688 -7.18 1 96.38 181 MET B CA 1
ATOM 2930 C C . MET B 1 181 ? 0.176 -16.781 -7.613 1 96.38 181 MET B C 1
ATOM 2932 O O . MET B 1 181 ? -0.036 -15.836 -8.383 1 96.38 181 MET B O 1
ATOM 2936 N N . ARG B 1 182 ? 1.36 -17.016 -7.141 1 95.12 182 ARG B N 1
ATOM 2937 C CA . ARG B 1 182 ? 2.523 -16.25 -7.559 1 95.12 182 ARG B CA 1
ATOM 2938 C C . ARG B 1 182 ? 2.715 -16.312 -9.07 1 95.12 182 ARG B C 1
ATOM 2940 O O . ARG B 1 182 ? 2.928 -15.297 -9.719 1 95.12 182 ARG B O 1
ATOM 2947 N N . ALA B 1 183 ? 2.666 -17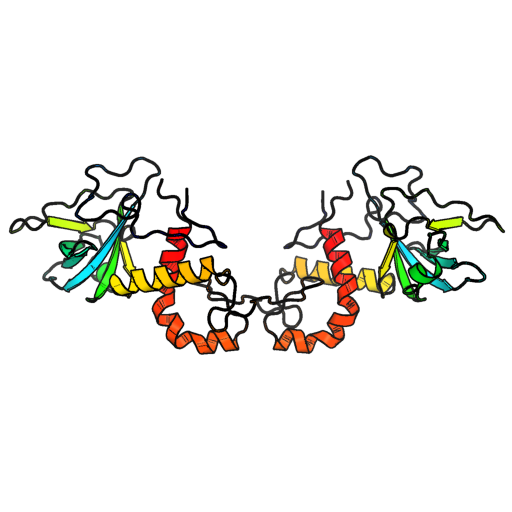.547 -9.586 1 95.44 183 ALA B N 1
ATOM 2948 C CA . ALA B 1 183 ? 2.828 -17.719 -11.023 1 95.44 183 ALA B CA 1
ATOM 2949 C C . ALA B 1 183 ? 1.738 -16.984 -11.797 1 95.44 183 ALA B C 1
ATOM 2951 O O . ALA B 1 183 ? 2.027 -16.266 -12.758 1 95.44 183 ALA B O 1
ATOM 2952 N N . LEU B 1 184 ? 0.542 -17.141 -11.414 1 96.75 184 LEU B N 1
ATOM 2953 C CA . LEU B 1 184 ? -0.594 -16.516 -12.094 1 96.75 184 LEU B CA 1
ATOM 2954 C C . LEU B 1 184 ? -0.484 -15 -12.07 1 96.75 184 LEU B C 1
ATOM 2956 O O . LEU B 1 184 ? -0.714 -14.344 -13.086 1 96.75 184 LEU B O 1
ATOM 2960 N N . HIS B 1 185 ? -0.135 -14.422 -10.922 1 94 185 HIS B N 1
ATOM 2961 C CA . HIS B 1 185 ? 0.065 -12.977 -10.836 1 94 185 HIS B CA 1
ATOM 2962 C C . HIS B 1 185 ? 1.186 -12.523 -11.758 1 94 185 HIS B C 1
ATOM 2964 O O . HIS B 1 185 ? 1.081 -11.469 -12.398 1 94 185 HIS B O 1
ATOM 2970 N N . GLY B 1 186 ? 2.234 -13.297 -11.789 1 92.44 186 GLY B N 1
ATOM 2971 C CA . GLY B 1 186 ? 3.322 -13 -12.703 1 92.44 186 GLY B CA 1
ATOM 2972 C C . GLY B 1 186 ? 2.887 -12.969 -14.156 1 92.44 186 GLY B C 1
ATOM 2973 O O . GLY B 1 186 ? 3.225 -12.039 -14.898 1 92.44 186 GLY B O 1
ATOM 2974 N N . TRP B 1 187 ? 2.176 -13.977 -14.508 1 94.19 187 TRP B N 1
ATOM 2975 C CA . TRP B 1 187 ? 1.692 -14.055 -15.883 1 94.19 187 TRP B CA 1
ATOM 2976 C C . TRP B 1 187 ? 0.728 -12.914 -16.188 1 94.19 187 TRP B C 1
ATOM 2978 O O . TRP B 1 187 ? 0.727 -12.375 -17.297 1 94.19 187 TRP B O 1
ATOM 2988 N N . ASN B 1 188 ? -0.126 -12.539 -15.289 1 94.5 188 ASN B N 1
ATOM 2989 C CA . ASN B 1 188 ? -1.081 -11.453 -15.438 1 94.5 188 ASN B CA 1
ATOM 2990 C C . ASN B 1 188 ? -0.382 -10.141 -15.781 1 94.5 188 ASN B C 1
ATOM 2992 O O . ASN B 1 188 ? -0.962 -9.273 -16.453 1 94.5 188 ASN B O 1
ATOM 2996 N N . ARG B 1 189 ? 0.855 -10.039 -15.375 1 90.06 189 ARG B N 1
ATOM 2997 C CA . ARG B 1 189 ? 1.581 -8.789 -15.547 1 90.06 189 ARG B CA 1
ATOM 2998 C C . ARG B 1 189 ? 2.633 -8.914 -16.641 1 90.06 189 ARG B C 1
ATOM 3000 O O . ARG B 1 189 ? 3.457 -8.016 -16.828 1 90.06 189 ARG B O 1
ATOM 3007 N N . THR B 1 190 ? 2.691 -10.023 -17.266 1 89.75 190 THR B N 1
ATOM 3008 C CA . THR B 1 190 ? 3.641 -10.289 -18.344 1 89.75 190 THR B CA 1
ATOM 3009 C C . THR B 1 190 ? 3.092 -9.797 -19.672 1 89.75 190 THR B C 1
ATOM 3011 O O . THR B 1 190 ? 1.913 -10 -19.984 1 89.75 190 THR B O 1
ATOM 3014 N N . ASP B 1 191 ? 3.941 -9.031 -20.406 1 86.06 191 ASP B N 1
ATOM 3015 C CA . ASP B 1 191 ? 3.65 -8.742 -21.812 1 86.06 191 ASP B CA 1
ATOM 3016 C C . ASP B 1 191 ? 4.117 -9.875 -22.719 1 86.06 191 ASP B C 1
ATOM 3018 O O . ASP B 1 191 ? 5.309 -9.992 -23.016 1 86.06 191 ASP B O 1
ATOM 3022 N N . PHE B 1 192 ? 3.246 -10.727 -23.141 1 84.75 192 PHE B N 1
ATOM 3023 C CA . PHE B 1 192 ? 3.582 -11.906 -23.938 1 84.75 192 PHE B CA 1
ATOM 3024 C C . PHE B 1 192 ? 3.824 -11.523 -25.391 1 84.75 192 PHE B C 1
ATOM 3026 O O . PHE B 1 192 ? 4.266 -12.359 -26.188 1 84.75 192 PHE B O 1
ATOM 3033 N N . GLY B 1 193 ? 3.709 -10.258 -25.688 1 77.94 193 GLY B N 1
ATOM 3034 C CA . GLY B 1 193 ? 3.91 -9.773 -27.047 1 77.94 193 GLY B CA 1
ATOM 3035 C C . GLY B 1 193 ? 2.672 -9.125 -27.641 1 77.94 193 GLY B C 1
ATOM 3036 O O . GLY B 1 193 ? 1.555 -9.383 -27.188 1 77.94 193 GLY B O 1
#

Solvent-accessible surface area (backbone atoms only — not comparable to full-atom values): 20536 Å² total; per-residue (Å²): 94,39,56,26,50,97,84,36,49,52,62,59,79,79,38,49,76,44,32,29,41,87,90,51,55,60,88,58,62,49,52,92,71,25,34,31,36,35,57,27,22,29,69,38,82,63,52,77,96,48,53,25,31,33,28,31,36,89,82,65,46,73,34,37,39,35,48,62,28,97,54,30,72,68,73,43,68,76,68,45,71,48,20,21,39,35,41,45,28,62,74,48,73,55,74,34,74,52,76,62,98,74,44,51,15,41,76,39,57,53,70,88,36,48,48,72,33,86,35,34,58,69,50,49,53,50,54,51,50,50,50,33,52,32,24,75,71,69,38,58,74,13,10,72,74,78,57,42,69,40,67,53,47,40,89,76,44,59,47,22,16,49,32,64,65,48,41,60,69,37,35,81,63,41,65,68,41,35,69,50,44,28,51,52,56,50,55,14,51,37,52,41,85,95,40,57,27,52,98,84,36,49,52,63,59,80,77,38,50,78,43,31,29,42,86,90,53,55,59,87,58,67,50,53,92,72,26,35,35,35,34,57,27,23,29,70,39,83,64,52,77,95,49,54,26,31,35,28,29,34,90,80,63,46,73,34,38,38,35,47,62,28,96,53,32,72,70,74,42,67,74,68,45,69,46,20,20,40,34,40,43,28,64,77,45,72,56,73,34,75,49,77,66,96,74,45,53,13,40,78,39,58,52,70,86,35,48,47,73,34,86,36,33,57,70,50,49,52,49,53,52,49,51,49,32,52,31,23,76,71,68,38,59,74,12,10,72,73,79,56,42,70,41,67,52,46,41,89,78,44,59,47,24,17,50,31,65,65,47,44,61,69,39,36,81,63,41,66,66,42,35,69,48,45,27,51,52,54,49,54,14,51,36,54,40,86

Nearest PDB structures (foldseek):
  4hj9-assembly1_A  TM=5.575E-01  e=4.592E-03  Schizosaccharomyces pombe 972h-
  6cqm-assembly2_B  TM=6.462E-01  e=1.350E-02  Saccharomyces cerevisiae S288C
  3kjp-assembly1_A  TM=4.644E-01  e=1.532E-02  Homo sapiens
  1ynx-assembly1_A  TM=5.877E-01  e=7.968E-02  Saccharomyces cerevisiae
  7l08-assembly1_AJ  TM=4.355E-01  e=5.112E-02  Homo sapiens

Secondary structure (DSSP, 8-state):
--S--SS-----TT-TTTS--GGG--SSPPPTT--EEEEEEEEEE--SSS-EEEEEETT--EEEEEE-SSSHHHHTTT--TTPEEEEEESS----EE-SSSS-EEEEE--GGGEEEESS-HHHHHHHHHHHHHHHHTT-TTB-TTT--B---S-TTT----S-HHHHHHHHHHHHHHHHHHHHHHHHHT----/--S--SS-----TT-TTTS--GGG--SSPPPTT---EEEEEEEEE--SSS-EEEEEETT--EEEEEE-SSSHHHHTTT--TTPEEEEE-TT----EE-SSSS-EEEEE--GGGEEEESS-HHHHHHHHHHHHHHHHTT-TTB-TTT--B---B-TTT--B-S-HHHHHHHHHHHHHHHHHHHHHHHHHT----

pLDDT: mean 87.37, std 12.14, range [48.25, 98.5]